Protein AF-A0A8C8B4U5-F1 (afdb_monomer)

Mean predicted aligned error: 23.87 Å

Sequence (479 aa):
ECTNRLCKLFSSPRCLVVWARGWGCARRQRYEKPSLRLTHLWFLLEPPLSFHASVLFLCLCSNKQALLTMPKPRCLKQLESYLRKELQSLDLTEKSSQELKLQPYREIFESFIEDFKTYKPLLTAIKNEYEVTLAHQKKTIRALEPLKALVTTVSEECSQHILALQEKEKDEINMLKQEKQRLLKSIDNMKEENNSLQTQVEHLQTSVAEEYTRYLKEHGARKLLLAKLNDLREEQLDKTGHQVQEVKGEDVVKLTLALKTARQDLTKAQLKMNTIIADHGDVVPRKHFESLEQKYSDLLQEMKTLQKDFDQLHKEHEILLDIHREAAEERDNFRAELQRARHDCTPRPNWAKCSEVIPGGAERWGWLAEGKTSDELVDVLLEEIGTGLLKQINAFSGWGKGDTVPVYLRHKGEVKNKKLTKKDMVNILKDVWKEKIALEQQPPLRTQGHHPGIQESALVALMSRAVKLQRSSSCCKSS

Solvent-accessible surface area (backbone atoms only — not comparable to full-atom values): 28979 Å² total; per-residue (Å²): 142,90,87,87,83,88,88,86,85,86,84,86,89,81,88,79,90,90,84,85,83,90,85,88,83,89,80,95,77,80,92,75,79,88,73,80,78,85,81,82,82,80,85,86,83,76,79,85,64,73,67,59,52,58,55,52,54,59,57,58,66,75,49,65,83,76,66,83,80,66,82,78,54,70,68,60,55,50,54,55,54,49,47,53,52,57,61,69,70,53,75,74,88,48,92,63,33,68,65,60,56,48,50,60,53,49,55,50,51,48,60,56,40,70,74,38,83,86,55,27,71,60,54,50,51,56,49,48,56,52,52,53,51,51,52,50,50,53,51,52,53,62,65,48,49,62,54,52,52,50,53,52,52,54,52,49,53,51,52,50,52,51,52,54,50,52,53,52,52,50,51,51,54,50,52,52,50,53,50,52,52,52,52,50,53,53,51,51,52,53,49,53,52,50,52,51,51,49,52,50,51,53,51,50,52,51,52,51,52,51,51,52,53,50,50,52,54,50,52,52,52,51,53,54,51,51,50,55,50,48,56,54,42,54,66,43,54,80,70,58,85,73,88,84,83,90,83,93,68,94,40,75,62,48,56,55,44,51,52,49,48,51,51,50,49,49,51,51,50,51,48,50,49,50,45,50,46,64,69,54,70,65,72,67,53,66,70,58,53,54,52,49,53,48,51,50,52,51,52,52,49,50,51,54,50,51,51,50,52,49,58,49,51,51,51,53,49,52,54,51,52,52,52,52,51,52,54,50,51,52,52,52,50,52,51,53,50,54,50,49,52,52,52,69,77,50,75,74,79,71,67,77,62,52,21,79,76,44,94,68,30,58,66,50,41,47,68,70,49,60,95,56,52,82,66,58,48,51,54,53,49,50,50,55,55,50,54,55,53,57,49,61,69,45,35,46,78,41,84,29,80,52,92,89,42,58,82,62,64,45,33,80,54,76,45,64,44,72,76,75,48,76,67,54,53,52,50,53,51,50,52,54,52,51,54,50,53,57,62,72,69,56,78,82,79,86,76,90,76,96,66,92,54,66,66,54,53,51,51,50,52,53,46,44,51,50,39,68,69,58,61,68,81,84,87,87,85,82,133

Organism: NCBI:txid257818

pLDDT: mean 72.9, std 23.74, range [23.44, 98.38]

Radius of gyration: 61.26 Å; Cα contacts (8 Å, |Δi|>4): 92; chains: 1; bounding box: 177×74×159 Å

Secondary structure (DSSP, 8-state):
--S--S---------------------------------SSSSSS---THHHHHHHHHHHHHSSSSSSSSPPPHHHHHHHHHHHHHHHHS---STTHHHHHHHHHHHHHHHHHHT-TTTHHHHHHHHHHHHHHHHHHHHHHHHHHHHHHHHHHHHHHHHHHHHHHHHHHHHHHHHHHHHHHHHHHHHHHHHHHHHHHHHHHHHHHHHHHHHHHHHHHHHHHHHHHHHHHHHHHHHHHTT------------HHHHHHHHHHHHHHHHHHHHHHHHHHHHHTTSS-HHHHHHHHHHHHHHHHHHHHHHHHHHHHHHHHHHHHHHHHHHHHHHHHHHHHHHHHHHHHS----GGGGGGTSTTHHHHHHHHHTT--TTHHHHHHHHHHHHHHHHHHHEEE--BS-TTS-GGG-B-SEEE-----HHHHHHHHHHHHHHHHHHHTS---------TTHHHHHHHHHHHHHHHH-TTSSSSS--

Structure (mmCIF, N/CA/C/O backbone):
data_AF-A0A8C8B4U5-F1
#
_entry.id   AF-A0A8C8B4U5-F1
#
loop_
_atom_site.group_PDB
_atom_site.id
_atom_site.type_symbol
_atom_site.label_atom_id
_atom_site.label_alt_id
_atom_site.label_comp_id
_atom_site.label_asym_id
_atom_site.label_entity_id
_atom_site.label_seq_id
_atom_site.pdbx_PDB_ins_code
_atom_site.Cartn_x
_atom_site.Cartn_y
_atom_site.Cartn_z
_atom_site.occupancy
_atom_site.B_iso_or_equiv
_atom_site.auth_seq_id
_atom_site.auth_comp_id
_atom_site.auth_asym_id
_atom_site.auth_atom_id
_atom_site.pdbx_PDB_model_num
ATOM 1 N N . GLU A 1 1 ? 5.033 5.455 4.152 1.00 41.50 1 GLU A N 1
ATOM 2 C CA . GLU A 1 1 ? 5.385 5.589 5.581 1.00 41.50 1 GLU A CA 1
ATOM 3 C C . GLU A 1 1 ? 6.782 5.027 5.828 1.00 41.50 1 GLU A C 1
ATOM 5 O O . GLU A 1 1 ? 6.993 3.876 5.491 1.00 41.50 1 GLU A O 1
ATOM 10 N N . CYS A 1 2 ? 7.734 5.846 6.307 1.00 29.03 2 CYS A N 1
ATOM 11 C CA . CYS A 1 2 ? 8.925 5.460 7.109 1.00 29.03 2 CYS A CA 1
ATOM 12 C C . CYS A 1 2 ? 9.890 6.648 7.340 1.00 29.03 2 CYS A C 1
ATOM 14 O O . CYS A 1 2 ? 11.105 6.513 7.264 1.00 29.03 2 CYS A O 1
ATOM 16 N N . THR A 1 3 ? 9.364 7.838 7.646 1.00 29.97 3 THR A N 1
ATOM 17 C CA . THR A 1 3 ? 10.170 9.009 8.060 1.00 29.97 3 THR A CA 1
ATOM 18 C C . THR A 1 3 ? 9.467 9.833 9.145 1.00 29.97 3 THR A C 1
ATOM 20 O O . THR A 1 3 ? 9.582 11.050 9.190 1.00 29.97 3 THR A O 1
ATOM 23 N N . ASN A 1 4 ? 8.711 9.177 10.034 1.00 33.78 4 ASN A N 1
ATOM 24 C CA . ASN A 1 4 ? 7.956 9.852 11.099 1.00 33.78 4 ASN A CA 1
ATOM 25 C C . ASN A 1 4 ? 8.032 9.130 12.455 1.00 33.78 4 ASN A C 1
ATOM 27 O O . ASN A 1 4 ? 7.040 8.973 13.164 1.00 33.78 4 ASN A O 1
ATOM 31 N N . ARG A 1 5 ? 9.233 8.698 12.848 1.00 33.53 5 ARG A N 1
ATOM 32 C CA . ARG A 1 5 ? 9.536 8.319 14.235 1.00 33.53 5 ARG A CA 1
ATOM 33 C C . ARG A 1 5 ? 10.954 8.748 14.573 1.00 33.53 5 ARG A C 1
ATOM 35 O O . ARG A 1 5 ? 11.872 7.993 14.301 1.00 33.53 5 ARG A O 1
ATOM 42 N N . LEU A 1 6 ? 11.105 9.961 15.110 1.00 30.95 6 LEU A N 1
ATOM 43 C CA . LEU A 1 6 ? 12.147 10.374 16.070 1.00 30.95 6 LEU A CA 1
ATOM 44 C C . LEU A 1 6 ? 12.100 11.899 16.249 1.00 30.95 6 LEU A C 1
ATOM 46 O O . LEU A 1 6 ? 12.986 12.605 15.795 1.00 30.95 6 LEU A O 1
ATOM 50 N N . CYS A 1 7 ? 11.037 12.415 16.872 1.00 28.28 7 CYS A N 1
ATOM 51 C CA . CYS A 1 7 ? 11.055 13.749 17.492 1.00 28.28 7 CYS A CA 1
ATOM 52 C C . CYS A 1 7 ? 9.828 13.940 18.394 1.00 28.28 7 CYS A C 1
ATOM 54 O O . CYS A 1 7 ? 8.922 14.712 18.102 1.00 28.28 7 CYS A O 1
ATOM 56 N N . LYS A 1 8 ? 9.789 13.195 19.500 1.00 29.08 8 LYS A N 1
ATOM 57 C CA . LYS A 1 8 ? 9.039 13.557 20.708 1.00 29.08 8 LYS A CA 1
ATOM 58 C C . LYS A 1 8 ? 9.775 12.950 21.888 1.00 29.08 8 LYS A C 1
ATOM 60 O O . LYS A 1 8 ? 9.580 11.777 22.165 1.00 29.08 8 LYS A O 1
ATOM 65 N N . LEU A 1 9 ? 10.625 13.742 22.529 1.00 27.34 9 LEU A N 1
ATOM 66 C CA . LEU A 1 9 ? 10.891 13.706 23.965 1.00 27.34 9 LEU A CA 1
ATOM 67 C C . LEU A 1 9 ? 11.701 14.966 24.313 1.00 27.34 9 LEU A C 1
ATOM 69 O O . LEU A 1 9 ? 12.648 15.305 23.613 1.00 27.34 9 LEU A O 1
ATOM 73 N N . PHE A 1 10 ? 11.288 15.614 25.401 1.00 25.88 10 PHE A N 1
ATOM 74 C CA . PHE A 1 10 ? 11.851 16.797 26.065 1.00 25.88 10 PHE A CA 1
ATOM 75 C C . PHE A 1 10 ? 11.328 18.182 25.660 1.00 25.88 10 PHE A C 1
ATOM 77 O O . PHE A 1 10 ? 11.902 18.931 24.875 1.00 25.88 10 PHE A O 1
ATOM 84 N N . SER A 1 11 ? 10.233 18.528 26.342 1.00 27.00 11 SER A N 1
ATOM 85 C CA . SER A 1 11 ? 9.845 19.887 26.702 1.00 27.00 11 SER A CA 1
ATOM 86 C C . SER A 1 11 ? 10.622 20.380 27.937 1.00 27.00 11 SER A C 1
ATOM 88 O O . SER A 1 11 ? 10.686 19.672 28.939 1.00 27.00 11 SER A O 1
ATOM 90 N N . SER A 1 12 ? 11.002 21.665 27.894 1.00 25.83 12 SER A N 1
ATOM 91 C CA . SER A 1 12 ? 11.065 22.634 29.015 1.00 25.83 12 SER A CA 1
ATOM 92 C C . SER A 1 12 ? 12.356 22.773 29.871 1.00 25.83 12 SER A C 1
ATOM 94 O O . SER A 1 12 ? 13.201 21.887 29.863 1.00 25.83 12 SER A O 1
ATOM 96 N N . PRO A 1 13 ? 12.587 23.938 30.535 1.00 32.53 13 PRO A N 1
ATOM 97 C CA . PRO A 1 13 ? 13.650 24.872 30.132 1.00 32.53 13 PRO A CA 1
ATOM 98 C C . PRO A 1 13 ? 14.540 25.369 31.297 1.00 32.53 13 PRO A C 1
ATOM 100 O O . PRO A 1 13 ? 14.082 25.446 32.433 1.00 32.53 13 PRO A O 1
ATOM 103 N N . ARG A 1 14 ? 15.777 25.811 31.008 1.00 24.97 14 ARG A N 1
ATOM 104 C CA . ARG A 1 14 ? 16.473 26.988 31.604 1.00 24.97 14 ARG A CA 1
ATOM 105 C C . ARG A 1 14 ? 17.989 26.937 31.349 1.00 24.97 14 ARG A C 1
ATOM 107 O O . ARG A 1 14 ? 18.631 25.981 31.747 1.00 24.97 14 ARG A O 1
ATOM 114 N N . CYS A 1 15 ? 18.479 28.030 30.746 1.00 24.72 15 CYS A N 1
ATOM 115 C CA . CYS A 1 15 ? 19.753 28.749 30.959 1.00 24.72 15 CYS A CA 1
ATOM 116 C C . CYS A 1 15 ? 21.067 27.928 30.939 1.00 24.72 15 CYS A C 1
ATOM 118 O O . CYS A 1 15 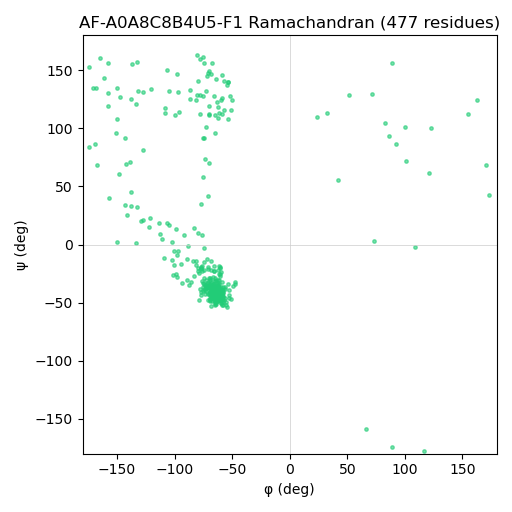? 21.220 26.979 31.682 1.00 24.72 15 CYS A O 1
ATOM 120 N N . LEU A 1 16 ? 22.117 28.257 30.187 1.00 24.27 16 LEU A N 1
ATOM 121 C CA . LEU A 1 16 ? 22.740 29.554 29.911 1.00 24.27 16 LEU A CA 1
ATOM 122 C C . LEU A 1 16 ? 23.530 29.437 28.584 1.00 24.27 16 LEU A C 1
ATOM 124 O O . LEU A 1 16 ? 24.158 28.418 28.340 1.00 24.27 16 LEU A O 1
ATOM 128 N N . VAL A 1 17 ? 23.354 30.367 27.640 1.00 26.64 17 VAL A N 1
ATOM 129 C CA . VAL A 1 17 ? 24.275 31.485 27.315 1.00 26.64 17 VAL A CA 1
ATOM 130 C C . VAL A 1 17 ? 25.580 31.053 26.615 1.00 26.64 17 VAL A C 1
ATOM 132 O O . VAL A 1 17 ? 26.326 30.225 27.111 1.00 26.64 17 VAL A O 1
ATOM 135 N N . VAL A 1 18 ? 25.851 31.741 25.493 1.00 26.31 18 VAL A N 1
ATOM 136 C CA . VAL A 1 18 ? 27.044 31.727 24.613 1.00 26.31 18 VAL A CA 1
ATOM 137 C C . VAL A 1 18 ? 26.912 30.900 23.318 1.00 26.31 18 VAL A C 1
ATOM 139 O O . VAL A 1 18 ? 27.549 29.874 23.145 1.00 26.31 18 VAL A O 1
ATOM 142 N N . TRP A 1 19 ? 26.112 31.408 22.369 1.00 26.33 19 TRP A N 1
ATOM 143 C CA . TRP A 1 19 ? 26.556 31.783 21.005 1.00 26.33 19 TRP A CA 1
ATOM 144 C C . TRP A 1 19 ? 25.429 32.570 20.300 1.00 26.33 19 TRP A C 1
ATOM 146 O O . TRP A 1 19 ? 24.546 32.039 19.635 1.00 26.33 19 TRP A O 1
ATOM 156 N N . ALA A 1 20 ? 25.427 33.882 20.538 1.00 24.69 20 ALA A N 1
ATOM 157 C CA . ALA A 1 20 ? 24.758 34.896 19.719 1.00 24.69 20 ALA A CA 1
ATOM 158 C C . ALA A 1 20 ? 25.516 35.012 18.377 1.00 24.69 20 ALA A C 1
ATOM 160 O O . ALA A 1 20 ? 26.728 34.856 18.377 1.00 24.69 20 ALA A O 1
ATOM 161 N N . ARG A 1 21 ? 24.961 35.339 17.209 1.00 26.73 21 ARG A N 1
ATOM 162 C CA . ARG A 1 21 ? 23.680 35.921 16.784 1.00 26.73 21 ARG A CA 1
ATOM 163 C C . ARG A 1 21 ? 23.683 35.875 15.244 1.00 26.73 21 ARG A C 1
ATOM 165 O O . ARG A 1 21 ? 24.737 36.059 14.645 1.00 26.73 21 ARG A O 1
ATOM 172 N N . GLY A 1 22 ? 22.500 35.807 14.631 1.00 24.58 22 GLY A N 1
ATOM 173 C CA . GLY A 1 22 ? 22.251 36.542 13.383 1.00 24.58 22 GLY A CA 1
ATOM 174 C C . GLY A 1 22 ? 21.854 35.736 12.149 1.00 24.58 22 GLY A C 1
ATOM 175 O O . GLY A 1 22 ? 22.535 35.829 11.136 1.00 24.58 22 GLY A O 1
ATOM 176 N N . TRP A 1 23 ? 20.720 35.028 12.191 1.00 23.83 23 TRP A N 1
ATOM 177 C CA . TRP A 1 23 ? 19.945 34.691 10.990 1.00 23.83 23 TRP A CA 1
ATOM 178 C C . TRP A 1 23 ? 18.531 35.275 11.100 1.00 23.83 23 TRP A C 1
ATOM 180 O O . TRP A 1 23 ? 17.882 35.162 12.137 1.00 23.83 23 TRP A O 1
ATOM 190 N N . GLY A 1 24 ? 18.095 35.901 10.004 1.00 23.44 24 GLY A N 1
ATOM 191 C CA . GLY A 1 24 ? 16.831 36.616 9.807 1.00 23.44 24 GLY A CA 1
ATOM 192 C C . GLY A 1 24 ? 17.127 38.062 9.383 1.00 23.44 24 GLY A C 1
ATOM 193 O O . GLY A 1 24 ? 17.467 38.875 10.226 1.00 23.44 24 GLY A O 1
ATOM 194 N N . CYS A 1 25 ? 17.062 38.471 8.114 1.00 24.42 25 CYS A N 1
ATOM 195 C CA . CYS A 1 25 ? 16.012 38.167 7.153 1.00 24.42 25 CYS A CA 1
ATOM 196 C C . CYS A 1 25 ? 16.439 38.474 5.697 1.00 24.42 25 CYS A C 1
ATOM 198 O O . CYS A 1 25 ? 17.296 39.320 5.458 1.00 24.42 25 CYS A O 1
ATOM 200 N N . ALA A 1 26 ? 15.712 37.852 4.761 1.00 25.44 26 ALA A N 1
ATOM 201 C CA . ALA A 1 26 ? 15.571 38.153 3.330 1.00 25.44 26 ALA A CA 1
ATOM 202 C C . ALA A 1 26 ? 16.594 37.567 2.328 1.00 25.44 26 ALA A C 1
ATOM 204 O O . ALA A 1 26 ? 17.522 38.240 1.894 1.00 25.44 26 ALA A O 1
ATOM 205 N N . ARG A 1 27 ? 16.267 36.396 1.756 1.00 25.52 27 ARG A N 1
ATOM 206 C CA . ARG A 1 27 ? 15.812 36.323 0.348 1.00 25.52 27 ARG A CA 1
ATOM 207 C C . ARG A 1 27 ? 15.288 34.940 -0.043 1.00 25.52 27 ARG A C 1
ATOM 209 O O . ARG A 1 27 ? 15.884 33.905 0.210 1.00 25.52 27 ARG A O 1
ATOM 216 N N . ARG A 1 28 ? 14.153 35.004 -0.727 1.00 30.56 28 ARG A N 1
ATOM 217 C CA . ARG A 1 28 ? 13.445 33.981 -1.493 1.00 30.56 28 ARG A CA 1
ATOM 218 C C . ARG A 1 28 ? 14.401 33.293 -2.491 1.00 30.56 28 ARG A C 1
ATOM 220 O O . ARG A 1 28 ? 14.853 33.949 -3.425 1.00 30.56 28 ARG A O 1
ATOM 227 N N . GLN A 1 29 ? 14.667 31.994 -2.337 1.00 25.88 29 GLN A N 1
ATOM 228 C CA . GLN A 1 29 ? 15.283 31.163 -3.380 1.00 25.88 29 GLN A CA 1
ATOM 229 C C . GLN A 1 29 ? 14.495 29.863 -3.562 1.00 25.88 29 GLN A C 1
ATOM 231 O O . GLN A 1 29 ? 14.067 29.222 -2.606 1.00 25.88 29 GLN A O 1
ATOM 236 N N . ARG A 1 30 ? 14.227 29.572 -4.835 1.00 26.73 30 ARG A N 1
ATOM 237 C CA . ARG A 1 30 ? 13.439 28.457 -5.353 1.00 26.73 30 ARG A CA 1
ATOM 238 C C . ARG A 1 30 ? 14.161 27.132 -5.117 1.00 26.73 30 ARG A C 1
ATOM 240 O O . ARG A 1 30 ? 15.378 27.064 -5.232 1.00 26.73 30 ARG A O 1
ATOM 247 N N . TYR A 1 31 ? 13.374 26.089 -4.880 1.00 26.25 31 TYR A N 1
ATOM 248 C CA . TYR A 1 31 ? 13.793 24.699 -4.996 1.00 26.25 31 TYR A CA 1
ATOM 249 C C . TYR A 1 31 ? 14.193 24.399 -6.450 1.00 26.25 31 TYR A C 1
ATOM 251 O O . TYR A 1 31 ? 13.332 24.324 -7.325 1.00 26.25 31 TYR A O 1
ATOM 259 N N . GLU A 1 32 ? 15.489 24.218 -6.701 1.00 27.94 32 GLU A N 1
ATOM 260 C CA . GLU A 1 32 ? 16.011 23.556 -7.898 1.00 27.94 32 GLU A CA 1
ATOM 261 C C . GLU A 1 32 ? 16.487 22.148 -7.530 1.00 27.94 32 GLU A C 1
ATOM 263 O O . GLU A 1 32 ? 17.178 21.926 -6.536 1.00 27.94 32 GLU A O 1
ATOM 268 N N . LYS A 1 33 ? 16.057 21.187 -8.349 1.00 30.11 33 LYS A N 1
ATOM 269 C CA . LYS A 1 33 ? 16.412 19.768 -8.298 1.00 30.11 33 LYS A CA 1
ATOM 270 C C . LYS A 1 33 ? 17.933 19.587 -8.446 1.00 30.11 33 LYS A C 1
ATOM 272 O O . LYS A 1 33 ? 18.536 20.294 -9.255 1.00 30.11 33 LYS A O 1
ATOM 277 N N . PRO A 1 34 ? 18.556 18.598 -7.785 1.00 27.84 34 PRO A N 1
ATOM 278 C CA . PRO A 1 34 ? 19.932 18.237 -8.081 1.00 27.84 34 PRO A CA 1
ATOM 279 C C . PRO A 1 34 ? 19.969 17.515 -9.433 1.00 27.84 34 PRO A C 1
ATOM 281 O O . PRO A 1 34 ? 19.613 16.343 -9.550 1.00 27.84 34 PRO A O 1
ATOM 284 N N . SER A 1 35 ? 20.370 18.236 -10.479 1.00 27.05 35 SER A N 1
ATOM 285 C CA . SER A 1 35 ? 20.773 17.632 -11.742 1.00 27.05 35 SER A CA 1
ATOM 286 C C . SER A 1 35 ? 22.108 16.919 -11.526 1.00 27.05 35 SER A C 1
ATOM 288 O O . SER A 1 35 ? 23.145 17.531 -11.268 1.00 27.05 35 SER A O 1
ATOM 290 N N . LEU A 1 36 ? 22.069 15.590 -11.601 1.00 30.78 36 LEU A N 1
ATOM 291 C CA . LEU A 1 36 ? 23.250 14.763 -11.807 1.00 30.78 36 LEU A CA 1
ATOM 292 C C . LEU A 1 36 ? 23.970 15.278 -13.057 1.00 30.78 36 LEU A C 1
ATOM 294 O O . LEU A 1 36 ? 23.489 15.137 -14.181 1.00 30.78 36 LEU A O 1
ATOM 298 N N . ARG A 1 37 ? 25.117 15.922 -12.838 1.00 29.61 37 ARG A N 1
ATOM 299 C CA . ARG A 1 37 ? 26.041 16.335 -13.889 1.00 29.61 37 ARG A CA 1
ATOM 300 C C . ARG A 1 37 ? 26.604 15.087 -14.562 1.00 29.61 37 ARG A C 1
ATOM 302 O O . ARG A 1 37 ? 27.596 14.514 -14.123 1.00 29.61 37 ARG A O 1
ATOM 309 N N . LEU A 1 38 ? 25.986 14.705 -15.671 1.00 30.97 38 LEU A N 1
ATOM 310 C CA . LEU A 1 38 ? 26.599 13.911 -16.731 1.00 30.97 38 LEU A CA 1
ATOM 311 C C . LEU A 1 38 ? 27.645 14.780 -17.453 1.00 30.97 38 LEU A C 1
ATOM 313 O O . LEU A 1 38 ? 27.452 15.214 -18.581 1.00 30.97 38 LEU A O 1
ATOM 317 N N . THR A 1 39 ? 28.759 15.076 -16.781 1.00 34.28 39 THR A N 1
ATOM 318 C CA . THR A 1 39 ? 29.935 15.732 -17.389 1.00 34.28 39 THR A CA 1
ATOM 319 C C . THR A 1 39 ? 31.107 14.772 -17.600 1.00 34.28 39 THR A C 1
ATOM 321 O O . THR A 1 39 ? 32.226 15.218 -17.809 1.00 34.28 39 THR A O 1
ATOM 324 N N . HIS A 1 40 ? 30.879 13.455 -17.595 1.00 32.00 40 HIS A N 1
ATOM 325 C CA . HIS A 1 40 ? 31.947 12.459 -17.790 1.00 32.00 40 HIS A CA 1
ATOM 326 C C . HIS A 1 40 ? 31.614 11.345 -18.795 1.00 32.00 40 HIS A C 1
ATOM 328 O O . HIS A 1 40 ? 32.102 10.229 -18.674 1.00 32.00 40 HIS A O 1
ATOM 334 N N . LEU A 1 41 ? 30.823 11.647 -19.828 1.00 32.25 41 LEU A N 1
ATOM 335 C CA . LEU A 1 41 ? 30.545 10.699 -20.921 1.00 32.25 41 LEU A CA 1
ATOM 336 C C . LEU A 1 41 ? 30.563 11.357 -22.310 1.00 32.25 41 LEU A C 1
ATOM 338 O O . LEU A 1 41 ? 29.846 10.951 -23.214 1.00 32.25 41 LEU A O 1
ATOM 342 N N . TRP A 1 42 ? 31.414 12.373 -22.482 1.00 27.81 42 TRP A N 1
ATOM 343 C CA . TRP A 1 42 ? 31.680 13.018 -23.777 1.00 27.81 42 TRP A CA 1
ATOM 344 C C . TRP A 1 42 ? 33.104 12.779 -24.307 1.00 27.81 42 TRP A C 1
ATOM 346 O O . TRP A 1 42 ? 33.500 13.375 -25.298 1.00 27.81 42 TRP A O 1
ATOM 356 N N . PHE A 1 43 ? 33.885 11.896 -23.673 1.00 25.72 43 PHE 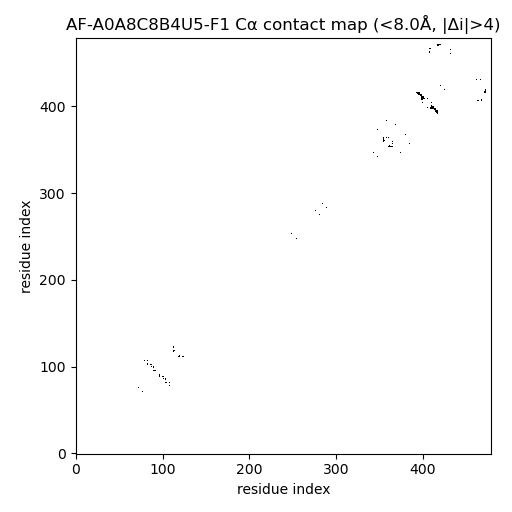A N 1
ATOM 357 C CA . PHE A 1 43 ? 35.319 11.739 -23.964 1.00 25.72 43 PHE A CA 1
ATOM 358 C C . PHE A 1 43 ? 35.706 10.491 -24.777 1.00 25.72 43 PHE A C 1
ATOM 360 O O . PHE A 1 43 ? 36.876 10.122 -24.792 1.00 25.72 43 PHE A O 1
ATOM 367 N N . LEU A 1 44 ? 34.763 9.826 -25.455 1.00 31.33 44 LEU A N 1
ATOM 368 C CA . LEU A 1 44 ? 35.060 8.585 -26.195 1.00 31.33 44 LEU A CA 1
ATOM 369 C C . LEU A 1 44 ? 34.586 8.548 -27.654 1.00 31.33 44 LEU A C 1
ATOM 371 O O . LEU A 1 44 ? 34.514 7.471 -28.235 1.00 31.33 44 LEU A O 1
ATOM 375 N N . LEU A 1 45 ? 34.327 9.697 -28.283 1.00 34.88 45 LEU A N 1
ATOM 376 C CA . LEU A 1 45 ? 34.074 9.734 -29.728 1.00 34.88 45 LEU A CA 1
ATOM 377 C C . LEU A 1 45 ? 34.551 11.049 -30.371 1.00 34.88 45 LEU A C 1
ATOM 379 O O . LEU A 1 45 ? 33.778 11.788 -30.965 1.00 34.88 45 LEU A O 1
ATOM 383 N N . GLU A 1 46 ? 35.850 11.335 -30.278 1.00 31.80 46 GLU A N 1
ATOM 384 C CA . GLU A 1 46 ? 36.514 12.276 -31.190 1.00 31.80 46 GLU A CA 1
ATOM 385 C C . GLU A 1 46 ? 37.758 11.615 -31.808 1.00 31.80 46 GLU A C 1
ATOM 387 O O . GLU A 1 46 ? 38.566 11.026 -31.083 1.00 31.80 46 GLU A O 1
ATOM 392 N N . PRO A 1 47 ? 37.944 11.683 -33.140 1.00 39.88 47 PRO A N 1
ATOM 393 C CA . PRO A 1 47 ? 39.190 11.285 -33.781 1.00 39.88 47 PRO A CA 1
ATOM 394 C C . PRO A 1 47 ? 40.276 12.350 -33.528 1.00 39.88 47 PRO A C 1
ATOM 396 O O . PRO A 1 47 ? 39.960 13.523 -33.314 1.00 39.88 47 PRO A O 1
ATOM 399 N N . PRO A 1 48 ? 41.574 11.999 -33.588 1.00 39.97 48 PRO A N 1
ATOM 400 C CA . PRO A 1 48 ? 42.644 12.934 -33.274 1.00 39.97 48 PRO A CA 1
ATOM 401 C C . PRO A 1 48 ? 42.832 13.930 -34.429 1.00 39.97 48 PRO A C 1
ATOM 403 O O . PRO A 1 48 ? 43.617 13.713 -35.349 1.00 39.97 48 PRO A O 1
ATOM 406 N N . LEU A 1 49 ? 42.140 15.069 -34.370 1.00 41.62 49 LEU A N 1
ATOM 407 C CA . LEU A 1 49 ? 42.327 16.206 -35.285 1.00 41.62 49 LEU A CA 1
ATOM 408 C C . LEU A 1 49 ? 43.594 17.036 -34.982 1.00 41.62 49 LEU A C 1
ATOM 410 O O . LEU A 1 49 ? 43.822 18.076 -35.601 1.00 41.62 49 LEU A O 1
ATOM 414 N N . SER A 1 50 ? 44.465 16.577 -34.079 1.00 44.69 50 SER A N 1
ATOM 415 C CA . SER A 1 50 ? 45.683 17.299 -33.688 1.00 44.69 50 SER A CA 1
ATOM 416 C C . SER A 1 50 ? 46.847 17.163 -34.678 1.00 44.69 50 SER A C 1
ATOM 418 O O . SER A 1 50 ? 47.711 18.033 -34.695 1.00 44.69 50 SER A O 1
ATOM 420 N N . PHE A 1 51 ? 46.866 16.149 -35.554 1.00 41.56 51 PHE A N 1
ATOM 421 C CA . PHE A 1 51 ? 47.930 16.006 -36.566 1.00 41.56 51 PHE A CA 1
ATOM 422 C C . PHE A 1 51 ? 47.608 16.733 -37.886 1.00 41.56 51 PHE A C 1
ATOM 424 O O . PHE A 1 51 ? 48.503 17.257 -38.550 1.00 41.56 51 PHE A O 1
ATOM 431 N N . HIS A 1 52 ? 46.323 16.842 -38.245 1.00 41.69 52 HIS A N 1
ATOM 432 C CA . HIS A 1 52 ? 45.882 17.548 -39.456 1.00 41.69 52 HIS A CA 1
ATOM 433 C C . HIS A 1 52 ? 45.919 19.076 -39.309 1.00 41.69 52 HIS A C 1
ATOM 435 O O . HIS A 1 52 ? 46.202 19.774 -40.285 1.00 41.69 52 HIS A O 1
ATOM 441 N N . ALA A 1 53 ? 45.699 19.604 -38.100 1.00 39.25 53 ALA A N 1
ATOM 442 C CA . ALA A 1 53 ? 45.751 21.042 -37.843 1.00 39.25 53 ALA A CA 1
ATOM 443 C C . ALA A 1 53 ? 47.151 21.633 -38.102 1.00 39.25 53 ALA A C 1
ATOM 445 O O . ALA A 1 53 ? 47.262 22.712 -38.680 1.00 39.25 53 ALA A O 1
ATOM 446 N N . SER A 1 54 ? 48.225 20.910 -37.766 1.00 38.16 54 SER A N 1
ATOM 447 C CA . SER A 1 54 ? 49.605 21.374 -37.976 1.00 38.16 54 SER A CA 1
ATOM 448 C C . SER A 1 54 ? 50.041 21.343 -39.447 1.00 38.16 54 SER A C 1
ATOM 450 O O . SER A 1 54 ? 50.754 22.242 -39.893 1.00 38.16 54 SER A O 1
ATOM 452 N N . VAL A 1 55 ? 49.573 20.364 -40.230 1.00 45.50 55 VAL A N 1
ATOM 453 C CA . VAL A 1 55 ? 49.864 20.274 -41.675 1.00 45.50 55 VAL A CA 1
ATOM 454 C C . VAL A 1 55 ? 49.069 21.319 -42.468 1.00 45.50 55 VAL A C 1
ATOM 456 O O . VAL A 1 55 ? 49.617 21.959 -43.367 1.00 45.50 55 VAL A O 1
ATOM 459 N N . LEU A 1 56 ? 47.809 21.575 -42.094 1.00 47.50 56 LEU A N 1
ATOM 460 C CA . LEU A 1 56 ? 47.006 22.652 -42.683 1.00 47.50 56 LEU A CA 1
ATOM 461 C C . LEU A 1 56 ? 47.583 24.040 -42.363 1.00 47.50 56 LEU A C 1
ATOM 463 O O . LEU A 1 56 ? 47.603 24.901 -43.242 1.00 47.50 56 LEU A O 1
ATOM 467 N N . PHE A 1 57 ? 48.122 24.250 -41.158 1.00 39.53 57 PHE A N 1
ATOM 468 C CA . PHE A 1 57 ? 48.738 25.527 -40.779 1.00 39.53 57 PHE A CA 1
ATOM 469 C C . PHE A 1 57 ? 50.039 25.814 -41.552 1.00 39.53 57 PHE A C 1
ATOM 471 O O . PHE A 1 57 ? 50.271 26.949 -41.968 1.00 39.53 57 PHE A O 1
ATOM 478 N N . LEU A 1 58 ? 50.858 24.791 -41.829 1.00 41.38 58 LEU A N 1
ATOM 479 C CA . LEU A 1 58 ? 52.065 24.933 -42.658 1.00 41.38 58 LEU A CA 1
ATOM 480 C C . LEU A 1 58 ? 51.743 25.136 -44.151 1.00 41.38 58 LEU A C 1
ATOM 482 O O . LEU A 1 58 ? 52.431 25.902 -44.828 1.00 41.38 58 LEU A O 1
ATOM 486 N N . CYS A 1 59 ? 50.666 24.530 -44.661 1.00 38.94 59 CYS A N 1
ATOM 487 C CA . CYS A 1 59 ? 50.240 24.698 -46.055 1.00 38.94 59 CYS A CA 1
ATOM 488 C C . CYS A 1 59 ? 49.573 26.070 -46.315 1.00 38.94 59 CYS A C 1
ATOM 490 O O . CYS A 1 59 ? 49.760 26.670 -47.375 1.00 38.94 59 CYS A O 1
ATOM 492 N N . LEU A 1 60 ? 48.862 26.626 -45.325 1.00 40.97 60 LEU A N 1
ATOM 493 C CA . LEU A 1 60 ? 48.189 27.931 -45.426 1.00 40.97 60 LEU A CA 1
ATOM 494 C C . LEU A 1 60 ? 49.133 29.141 -45.310 1.00 40.97 60 LEU A C 1
ATOM 496 O O . LEU A 1 60 ? 48.780 30.225 -45.774 1.00 40.97 60 LEU A O 1
ATOM 500 N N . CYS A 1 61 ? 50.327 28.989 -44.730 1.00 37.94 61 CYS A N 1
ATOM 501 C CA . CYS A 1 61 ? 51.292 30.091 -44.618 1.00 37.94 61 CYS A CA 1
ATOM 502 C C . CYS A 1 61 ? 52.140 30.301 -45.884 1.00 37.94 61 CYS A C 1
ATOM 504 O O . CYS A 1 61 ? 52.511 31.438 -46.163 1.00 37.94 61 CYS A O 1
ATOM 506 N N . SER A 1 62 ? 52.376 29.265 -46.699 1.00 36.47 62 SER A N 1
ATOM 507 C CA . SER A 1 62 ? 53.136 29.415 -47.957 1.00 36.47 62 SER A CA 1
ATOM 508 C C . SER A 1 62 ? 52.298 29.943 -49.131 1.00 36.47 62 SER A C 1
ATOM 510 O O . SER A 1 62 ? 52.857 30.385 -50.128 1.00 36.47 62 SER A O 1
ATOM 512 N N . ASN A 1 63 ? 50.963 29.941 -49.026 1.00 42.97 63 ASN A N 1
ATOM 513 C CA . ASN A 1 63 ? 50.072 30.220 -50.163 1.00 42.97 63 ASN A CA 1
ATOM 514 C C . ASN A 1 63 ? 49.300 31.552 -50.068 1.00 42.97 63 ASN A C 1
ATOM 516 O O . ASN A 1 63 ? 48.476 31.863 -50.924 1.00 42.97 63 ASN A O 1
ATOM 520 N N . LYS A 1 64 ? 49.556 32.382 -49.045 1.00 41.28 64 LYS A N 1
ATOM 521 C CA . LYS A 1 64 ? 48.913 33.708 -48.928 1.00 41.28 64 LYS A CA 1
ATOM 522 C C . LYS A 1 64 ? 49.478 34.751 -49.897 1.00 41.28 64 LYS A C 1
ATOM 524 O O . LYS A 1 64 ? 48.776 35.703 -50.217 1.00 41.28 64 LYS A O 1
ATOM 529 N N . GLN A 1 65 ? 50.703 34.567 -50.393 1.00 44.81 65 GLN A N 1
ATOM 530 C CA . GLN A 1 65 ? 51.328 35.502 -51.340 1.00 44.81 65 GLN A CA 1
ATOM 531 C C . GLN A 1 65 ? 51.026 35.190 -52.818 1.00 44.81 65 GLN A C 1
ATOM 533 O O . GLN A 1 65 ? 51.225 36.062 -53.656 1.00 44.81 65 GLN A O 1
ATOM 538 N N . ALA A 1 66 ? 50.476 34.013 -53.150 1.00 42.69 66 ALA A N 1
ATOM 539 C CA . ALA A 1 66 ? 50.151 33.629 -54.533 1.00 42.69 66 ALA A CA 1
ATOM 540 C C . ALA A 1 66 ? 48.657 33.775 -54.908 1.00 42.69 66 ALA A C 1
ATOM 542 O O . ALA A 1 66 ? 48.291 33.599 -56.067 1.00 42.69 66 ALA A O 1
ATOM 543 N N . LEU A 1 67 ? 47.779 34.113 -53.955 1.00 46.84 67 LEU A N 1
ATOM 544 C CA . LEU A 1 67 ? 46.317 34.112 -54.142 1.00 46.84 67 LEU A CA 1
ATOM 545 C C . LEU A 1 67 ? 45.686 35.503 -54.350 1.00 46.84 67 LEU A C 1
ATOM 547 O O . LEU A 1 67 ? 44.469 35.604 -54.490 1.00 46.84 67 LEU A O 1
ATOM 551 N N . LEU A 1 68 ? 46.486 36.575 -54.397 1.00 48.09 68 LEU A N 1
ATOM 552 C CA . LEU A 1 68 ? 45.996 37.961 -54.502 1.00 48.09 68 LEU A CA 1
ATOM 553 C C . LEU A 1 68 ? 46.010 38.563 -55.921 1.00 48.09 68 LEU A C 1
ATOM 555 O O . LEU A 1 68 ? 45.794 39.763 -56.065 1.00 48.09 68 LEU A O 1
ATOM 559 N N . THR A 1 69 ? 46.194 37.767 -56.978 1.00 48.53 69 THR A N 1
ATOM 560 C CA . THR A 1 69 ? 46.230 38.278 -58.370 1.00 48.53 69 THR A CA 1
ATOM 561 C C . THR A 1 69 ? 45.548 37.378 -59.407 1.00 48.53 69 THR A C 1
ATOM 563 O O . THR A 1 69 ? 45.838 37.470 -60.595 1.00 48.53 69 THR A O 1
ATOM 566 N N . MET A 1 70 ? 44.576 36.554 -59.005 1.00 51.34 70 MET A N 1
ATOM 567 C CA . MET A 1 70 ? 43.691 35.867 -59.957 1.00 51.34 70 MET A CA 1
ATOM 568 C C . MET A 1 70 ? 42.287 36.487 -59.899 1.00 51.34 70 MET A C 1
ATOM 570 O O . MET A 1 70 ? 41.615 36.366 -58.870 1.00 51.34 70 MET A O 1
ATOM 574 N N . PRO A 1 71 ? 41.802 37.167 -60.959 1.00 58.44 71 PRO A N 1
ATOM 575 C CA . PRO A 1 71 ? 40.442 37.687 -60.978 1.00 58.44 71 PRO A CA 1
ATOM 576 C C . PRO A 1 71 ? 39.455 36.528 -60.829 1.00 58.44 71 PRO A C 1
ATOM 578 O O . PRO A 1 71 ? 39.481 35.564 -61.594 1.00 58.44 71 PRO A O 1
ATOM 581 N N . LYS A 1 72 ? 38.585 36.629 -59.818 1.00 60.81 72 LYS A N 1
ATOM 582 C CA . LYS A 1 72 ? 37.617 35.584 -59.471 1.00 60.81 72 LYS A CA 1
ATOM 583 C C . LYS A 1 72 ? 36.838 35.132 -60.722 1.00 60.81 72 LYS A C 1
ATOM 585 O O . LYS A 1 72 ? 36.231 36.001 -61.366 1.00 60.81 72 LYS A O 1
ATOM 590 N N . PRO A 1 73 ? 36.834 33.824 -61.058 1.00 75.81 73 PRO A N 1
ATOM 591 C CA . PRO A 1 73 ? 36.202 33.311 -62.270 1.00 75.81 73 PRO A CA 1
ATOM 592 C C . PRO A 1 73 ? 34.740 33.747 -62.379 1.00 75.81 73 PRO A C 1
ATOM 594 O O . PRO A 1 73 ? 34.012 33.755 -61.384 1.00 75.81 73 PRO A O 1
ATOM 597 N N . ARG A 1 74 ? 34.299 34.110 -63.591 1.00 71.81 74 ARG A N 1
ATOM 598 C CA . ARG A 1 74 ? 32.922 34.582 -63.836 1.00 71.81 74 ARG A CA 1
ATOM 599 C C . ARG A 1 74 ? 31.875 33.539 -63.415 1.00 71.81 74 ARG A C 1
ATOM 601 O O . ARG A 1 74 ? 30.904 33.924 -62.773 1.00 71.81 74 ARG A O 1
ATOM 608 N N . CYS A 1 75 ? 32.141 32.253 -63.668 1.00 71.31 75 CYS A N 1
ATOM 609 C CA . CYS A 1 75 ? 31.293 31.130 -63.244 1.00 71.31 75 CYS A CA 1
ATOM 610 C C . CYS A 1 75 ? 31.083 31.106 -61.715 1.00 71.31 75 CYS A C 1
ATOM 612 O O . CYS A 1 75 ? 29.954 31.099 -61.231 1.00 71.31 75 CYS A O 1
ATOM 614 N N . LEU A 1 76 ? 32.156 31.246 -60.927 1.00 76.50 76 LEU A N 1
ATOM 615 C CA . LEU A 1 76 ? 32.070 31.242 -59.461 1.00 76.50 76 LEU A CA 1
ATOM 616 C C . LEU A 1 76 ? 31.253 32.426 -58.912 1.00 76.50 76 LEU A C 1
ATOM 618 O O . LEU A 1 76 ? 30.517 32.281 -57.940 1.00 76.50 76 LEU A O 1
ATOM 622 N N . LYS A 1 77 ? 31.347 33.606 -59.542 1.00 80.56 77 LYS A N 1
ATOM 623 C CA . LYS A 1 77 ? 30.523 34.768 -59.160 1.00 80.56 77 LYS A CA 1
ATOM 624 C C . LYS A 1 77 ? 29.037 34.534 -59.441 1.00 80.56 77 LYS A C 1
ATOM 626 O O . LYS A 1 77 ? 28.203 34.981 -58.657 1.00 80.56 77 LYS A O 1
ATOM 631 N N . GLN A 1 78 ? 28.714 33.850 -60.539 1.00 79.25 78 GLN A N 1
ATOM 632 C CA . GLN A 1 78 ? 27.337 33.517 -60.906 1.00 79.25 78 GLN A CA 1
ATOM 633 C C . GLN A 1 78 ? 26.734 32.519 -59.911 1.00 79.25 78 GLN A C 1
ATOM 635 O O . GLN A 1 78 ? 25.682 32.820 -59.346 1.00 79.25 78 GLN A O 1
ATOM 640 N N . LEU A 1 79 ? 27.443 31.430 -59.597 1.00 80.50 79 LEU A N 1
ATOM 641 C CA . LEU A 1 79 ? 27.015 30.439 -58.600 1.00 80.50 79 LEU A CA 1
ATOM 642 C C . LEU A 1 79 ? 26.812 31.060 -57.208 1.00 80.50 79 LEU A C 1
ATOM 644 O O . LEU A 1 79 ? 25.790 30.836 -56.568 1.00 80.50 79 LEU A O 1
ATOM 648 N N . GLU A 1 80 ? 27.722 31.922 -56.749 1.00 83.31 80 GLU A N 1
ATOM 649 C CA . GLU A 1 80 ? 27.553 32.611 -55.461 1.00 83.31 80 GLU A CA 1
ATOM 650 C C . GLU A 1 80 ? 26.383 33.597 -55.442 1.00 83.31 80 GLU A C 1
ATOM 652 O O . GLU A 1 80 ? 25.763 33.800 -54.397 1.00 83.31 80 GLU A O 1
ATOM 657 N N . SER A 1 81 ? 26.098 34.252 -56.570 1.00 82.62 81 SER A N 1
ATOM 658 C CA . SER A 1 81 ? 24.949 35.153 -56.677 1.00 82.62 81 SER A CA 1
ATOM 659 C C . SER A 1 81 ? 23.625 34.387 -56.690 1.00 82.62 81 SER A C 1
ATOM 661 O O . SER A 1 81 ? 22.660 34.855 -56.093 1.00 82.62 81 SER A O 1
ATOM 663 N N . TYR A 1 82 ? 23.604 33.199 -57.306 1.00 81.69 82 TYR A N 1
ATOM 664 C CA . TYR A 1 82 ? 22.471 32.278 -57.294 1.00 81.69 82 TYR A CA 1
ATOM 665 C C . TYR A 1 82 ? 22.212 31.755 -55.876 1.00 81.69 82 TYR A C 1
ATOM 667 O O . TYR A 1 82 ? 21.117 31.944 -55.359 1.00 81.69 82 TYR A O 1
ATOM 675 N N . LEU A 1 83 ? 23.248 31.263 -55.181 1.00 83.75 83 LEU A N 1
ATOM 676 C CA . LEU A 1 83 ? 23.136 30.802 -53.790 1.00 83.75 83 LEU A CA 1
ATOM 677 C C . LEU A 1 83 ? 22.517 31.855 -52.871 1.00 83.75 83 LEU A C 1
ATOM 679 O O . LEU A 1 83 ? 21.658 31.550 -52.051 1.00 83.75 83 LEU A O 1
ATOM 683 N N . ARG A 1 84 ? 22.979 33.106 -52.978 1.00 84.00 84 ARG A N 1
ATOM 684 C CA . ARG A 1 84 ? 22.492 34.191 -52.120 1.00 84.00 84 ARG A CA 1
ATOM 685 C C . ARG A 1 84 ? 21.024 34.506 -52.378 1.00 84.00 84 ARG A C 1
ATOM 687 O O . ARG A 1 84 ? 20.321 34.783 -51.416 1.00 84.00 84 ARG A O 1
ATOM 694 N N . LYS A 1 85 ? 20.574 34.457 -53.634 1.00 83.56 85 LYS A N 1
ATOM 695 C CA . LYS A 1 85 ? 19.170 34.688 -53.998 1.00 83.56 85 LYS A CA 1
ATOM 696 C C . LYS A 1 85 ? 18.274 33.555 -53.503 1.00 83.56 85 LYS A C 1
ATOM 698 O O . LYS A 1 85 ? 17.283 33.832 -52.839 1.00 83.56 85 LYS A O 1
ATOM 703 N N . GLU A 1 86 ? 18.677 32.307 -53.732 1.00 80.56 86 GLU A N 1
ATOM 704 C CA . GLU A 1 86 ? 17.937 31.127 -53.267 1.00 80.56 86 GLU A CA 1
ATOM 705 C C . GLU A 1 86 ? 17.838 31.096 -51.735 1.00 80.56 86 GLU A C 1
ATOM 707 O O . GLU A 1 86 ? 16.751 30.971 -51.181 1.00 80.56 86 GLU A O 1
ATOM 712 N N . LEU A 1 87 ? 18.939 31.341 -51.016 1.00 80.44 87 LEU A N 1
ATOM 713 C CA . LEU A 1 87 ? 18.924 31.389 -49.547 1.00 80.44 87 LEU A CA 1
ATOM 714 C C . LEU A 1 87 ? 18.123 32.565 -48.968 1.00 80.44 87 LEU A C 1
ATOM 716 O O . LEU A 1 87 ? 17.631 32.451 -47.850 1.00 80.44 87 LEU A O 1
ATOM 720 N N . GLN A 1 88 ? 18.013 33.688 -49.686 1.00 81.44 88 GLN A N 1
ATOM 721 C CA . GLN A 1 88 ? 17.182 34.832 -49.285 1.00 81.44 88 GLN A CA 1
ATOM 722 C C . GLN A 1 88 ? 15.689 34.590 -49.531 1.00 81.44 88 GLN A C 1
ATOM 724 O O . GLN A 1 88 ? 14.867 35.240 -48.893 1.00 81.44 88 GLN A O 1
ATOM 729 N N . SER A 1 89 ? 15.348 33.673 -50.439 1.00 77.12 89 SER A N 1
ATOM 730 C CA . SER A 1 89 ? 13.963 33.307 -50.752 1.00 77.12 89 SER A CA 1
ATOM 731 C C . SER A 1 89 ? 13.364 32.263 -49.799 1.00 77.12 89 SER A C 1
ATOM 733 O O . SER A 1 89 ? 12.150 32.086 -49.776 1.00 77.12 89 SER A O 1
ATOM 735 N N . LEU A 1 90 ? 14.195 31.582 -48.999 1.00 76.44 90 LEU A N 1
ATOM 736 C CA . LEU A 1 90 ? 13.755 30.566 -48.043 1.00 76.44 90 LEU A CA 1
ATOM 737 C C . LEU A 1 90 ? 13.371 31.192 -46.693 1.00 76.44 90 LEU A C 1
ATOM 739 O O . LEU A 1 90 ? 14.197 31.838 -46.046 1.00 76.44 90 LEU A O 1
ATOM 743 N N . ASP A 1 91 ? 12.154 30.918 -46.218 1.00 64.56 91 ASP A N 1
ATOM 744 C CA . ASP A 1 91 ? 11.697 31.328 -44.886 1.00 64.56 91 ASP A CA 1
ATOM 745 C C . ASP A 1 91 ? 12.414 30.535 -43.779 1.00 64.56 91 ASP A C 1
ATOM 747 O O . ASP A 1 91 ? 12.338 29.308 -43.680 1.00 64.56 91 ASP A O 1
ATOM 751 N N . LEU A 1 92 ? 13.142 31.248 -42.915 1.00 63.53 92 LEU A N 1
ATOM 752 C CA . LEU A 1 92 ? 14.049 30.666 -41.913 1.00 63.53 92 LEU A CA 1
ATOM 753 C C . LEU A 1 92 ? 13.412 30.407 -40.544 1.00 63.53 92 LEU A C 1
ATOM 755 O O . LEU A 1 92 ? 14.116 30.088 -39.585 1.00 63.53 92 LEU A O 1
ATOM 759 N N . THR A 1 93 ? 12.100 30.563 -40.436 1.00 60.50 93 THR A N 1
ATOM 760 C CA . THR A 1 93 ? 11.388 30.630 -39.154 1.00 60.50 93 THR A CA 1
ATOM 761 C C . THR A 1 93 ? 11.113 29.251 -38.545 1.00 60.50 93 THR A C 1
ATOM 763 O O . THR A 1 93 ? 10.856 29.141 -37.348 1.00 60.50 93 THR A O 1
ATOM 766 N N . GLU A 1 94 ? 11.201 28.179 -39.336 1.00 57.62 94 GLU A N 1
ATOM 767 C CA . GLU A 1 94 ? 10.803 26.829 -38.932 1.00 57.62 94 GLU A CA 1
ATOM 768 C C . GLU A 1 94 ? 12.015 25.908 -38.675 1.00 57.62 94 GLU A C 1
ATOM 770 O O . GLU A 1 94 ? 13.078 26.054 -39.283 1.00 57.62 94 GLU A O 1
ATOM 775 N N . LYS A 1 95 ? 11.891 24.925 -37.768 1.00 59.84 95 LYS A N 1
ATOM 776 C CA . LYS A 1 95 ? 12.972 23.959 -37.441 1.00 59.84 95 LYS A CA 1
ATOM 777 C C . LYS A 1 95 ? 13.425 23.113 -38.648 1.00 59.84 95 LYS A C 1
ATOM 779 O O . LYS A 1 95 ? 14.543 22.606 -38.644 1.00 59.84 95 LYS A O 1
ATOM 784 N N . SER A 1 96 ? 12.593 23.004 -39.682 1.00 58.41 96 SER A N 1
ATOM 785 C CA . SER A 1 96 ? 12.870 22.391 -40.993 1.00 58.41 96 SER A CA 1
ATOM 786 C C . SER A 1 96 ? 13.824 23.223 -41.874 1.00 58.41 96 SER A C 1
ATOM 788 O O . SER A 1 96 ? 14.368 22.715 -42.856 1.00 58.41 96 SER A O 1
ATOM 790 N N . SER A 1 97 ? 14.092 24.482 -41.507 1.00 61.25 97 SER A N 1
ATOM 791 C CA . SER A 1 97 ? 14.886 25.433 -42.299 1.00 61.25 97 SER A CA 1
ATOM 792 C C . SER A 1 97 ? 16.321 24.981 -42.569 1.00 61.25 97 SER A C 1
ATOM 794 O O . SER A 1 97 ? 16.903 25.361 -43.582 1.00 61.25 97 SER A O 1
ATOM 796 N N . GLN A 1 98 ? 16.917 24.158 -41.700 1.00 70.00 98 GLN A N 1
ATOM 797 C CA . GLN A 1 98 ? 18.264 23.629 -41.931 1.00 70.00 98 GLN A CA 1
ATOM 798 C C . GLN A 1 98 ? 18.295 22.576 -43.044 1.00 70.00 98 GLN A C 1
ATOM 800 O O . GLN A 1 98 ? 19.245 22.564 -43.820 1.00 70.00 98 GLN A O 1
ATOM 805 N N . GLU A 1 99 ? 17.261 21.739 -43.179 1.00 71.94 99 GLU A N 1
ATOM 806 C CA . GLU A 1 99 ? 17.187 20.772 -44.281 1.00 71.94 99 GLU A CA 1
ATOM 807 C C . GLU A 1 99 ? 16.883 21.454 -45.615 1.00 71.94 99 GLU A C 1
ATOM 809 O O . GLU A 1 99 ? 17.470 21.085 -46.630 1.00 71.94 99 GLU A O 1
ATOM 814 N N . LEU A 1 100 ? 16.026 22.480 -45.600 1.00 74.75 100 LEU A N 1
ATOM 815 C CA . LEU A 1 100 ? 15.685 23.270 -46.785 1.00 74.75 100 LEU A CA 1
ATOM 816 C C . LEU A 1 100 ? 16.894 24.056 -47.313 1.00 74.75 100 LEU A C 1
ATOM 818 O O . LEU A 1 100 ? 17.106 24.127 -48.519 1.00 74.75 100 LEU A O 1
ATOM 822 N N . LYS A 1 101 ? 17.759 24.557 -46.419 1.00 81.12 101 LYS A N 1
ATOM 823 C CA . LYS A 1 101 ? 19.025 25.206 -46.799 1.00 81.12 101 LYS A CA 1
ATOM 824 C C . LYS A 1 101 ? 19.972 24.284 -47.554 1.00 81.12 101 LYS A C 1
ATOM 826 O O . LYS A 1 101 ? 20.708 24.767 -48.404 1.00 81.12 101 LYS A O 1
ATOM 831 N N . LEU A 1 102 ? 19.990 22.984 -47.251 1.00 82.56 102 LEU A N 1
ATOM 832 C CA . LEU A 1 102 ? 20.924 22.047 -47.885 1.00 82.56 102 LEU A CA 1
ATOM 833 C C . LEU A 1 102 ? 20.654 21.873 -49.384 1.00 82.56 102 LEU A C 1
ATOM 835 O O . LEU A 1 102 ? 21.571 21.490 -50.105 1.00 82.56 102 LEU A O 1
ATOM 839 N N . GLN A 1 103 ? 19.436 22.150 -49.853 1.00 84.12 103 GLN A N 1
ATOM 840 C CA . GLN A 1 103 ? 19.042 21.926 -51.242 1.00 84.12 103 GLN A CA 1
ATOM 841 C C . GLN A 1 103 ? 19.764 22.877 -52.226 1.00 84.12 103 GLN A C 1
ATOM 843 O O . GLN A 1 103 ? 20.478 22.364 -53.090 1.00 84.12 103 GLN A O 1
ATOM 848 N N . PRO A 1 104 ? 19.751 24.216 -52.042 1.00 86.94 104 PRO A N 1
ATOM 849 C CA . PRO A 1 104 ? 20.573 25.127 -52.847 1.00 86.94 104 PRO A CA 1
ATOM 850 C C . PRO A 1 104 ? 22.075 24.806 -52.815 1.00 86.94 104 PRO A C 1
ATOM 852 O O . PRO A 1 104 ? 22.767 24.932 -53.823 1.00 86.94 104 PRO A O 1
ATOM 855 N N . TYR A 1 105 ? 22.604 24.360 -51.667 1.00 86.56 105 TYR A N 1
ATOM 856 C CA . TYR A 1 105 ? 24.012 23.962 -51.565 1.00 86.56 105 TYR A CA 1
ATOM 857 C C . TYR A 1 105 ? 24.324 22.683 -52.356 1.00 86.56 105 TYR A C 1
ATOM 859 O O . TYR A 1 105 ? 25.398 22.607 -52.952 1.00 86.56 105 TYR A O 1
ATOM 867 N N . ARG A 1 106 ? 23.415 21.697 -52.398 1.00 87.25 106 ARG A N 1
ATOM 868 C CA . ARG A 1 106 ? 23.582 20.482 -53.219 1.00 87.25 106 ARG A CA 1
ATOM 869 C C . ARG A 1 106 ? 23.595 20.805 -54.702 1.00 87.25 106 ARG A C 1
ATOM 871 O O . ARG A 1 106 ? 24.462 20.304 -55.407 1.00 87.25 106 ARG A O 1
ATOM 878 N N . GLU A 1 107 ? 22.659 21.633 -55.154 1.00 85.38 107 GLU A N 1
ATOM 879 C CA . GLU A 1 107 ? 22.530 22.016 -56.563 1.00 85.38 107 GLU A CA 1
ATOM 880 C C . GLU A 1 107 ? 23.778 22.754 -57.049 1.00 85.38 107 GLU A C 1
ATOM 882 O O . GLU A 1 107 ? 24.351 22.408 -58.078 1.00 85.38 107 GLU A O 1
ATOM 887 N N . ILE A 1 108 ? 24.278 23.698 -56.250 1.00 88.06 108 ILE A N 1
ATOM 888 C CA . ILE A 1 108 ? 25.495 24.441 -56.588 1.00 88.06 108 ILE A CA 1
ATOM 889 C C . ILE A 1 108 ? 26.731 23.555 -56.542 1.00 88.06 108 ILE A C 1
ATOM 891 O O . ILE A 1 108 ? 27.624 23.721 -57.369 1.00 88.06 108 ILE A O 1
ATOM 895 N N . PHE A 1 109 ? 26.806 22.626 -55.589 1.00 88.12 109 PHE A N 1
ATOM 896 C CA . PHE A 1 109 ? 27.919 21.688 -55.525 1.00 88.12 109 PHE A CA 1
ATOM 897 C C . PHE A 1 109 ? 27.909 20.713 -56.708 1.00 88.12 109 PHE A C 1
ATOM 899 O O . PHE A 1 109 ? 28.976 20.399 -57.223 1.00 88.12 109 PHE A O 1
ATOM 906 N N . GLU A 1 110 ? 26.734 20.299 -57.190 1.00 88.25 110 GLU A N 1
ATOM 907 C CA . GLU A 1 110 ? 26.607 19.477 -58.398 1.00 88.25 110 GLU A CA 1
ATOM 908 C C . GLU A 1 110 ? 27.076 20.243 -59.638 1.00 88.25 110 GLU A C 1
ATOM 910 O O . GLU A 1 110 ? 27.990 19.783 -60.322 1.00 88.25 110 GLU A O 1
ATOM 915 N N . SER A 1 111 ? 26.558 21.459 -59.862 1.00 84.56 111 SER A N 1
ATOM 916 C CA . SER A 1 111 ? 27.015 22.316 -60.965 1.00 84.56 111 SER A CA 1
ATOM 917 C C . SER A 1 111 ? 28.515 22.611 -60.878 1.00 84.56 111 SER A C 1
ATOM 919 O O . SER A 1 111 ? 29.209 22.640 -61.888 1.00 84.56 111 SER A O 1
ATOM 921 N N . PHE A 1 112 ? 29.048 22.783 -59.665 1.00 85.31 112 PHE A N 1
ATOM 922 C CA . PHE A 1 112 ? 30.478 22.986 -59.451 1.00 85.31 112 PHE A CA 1
ATOM 923 C C . PHE A 1 112 ? 31.301 21.740 -59.795 1.00 85.31 112 PHE A C 1
ATOM 925 O O . PHE A 1 112 ? 32.352 21.869 -60.412 1.00 85.31 112 PHE A O 1
ATOM 932 N N . ILE A 1 113 ? 30.855 20.538 -59.417 1.00 86.81 113 ILE A N 1
ATOM 933 C CA . ILE A 1 113 ? 31.548 19.279 -59.729 1.00 86.81 113 ILE A CA 1
ATOM 934 C C . ILE A 1 113 ? 31.522 18.988 -61.233 1.00 86.81 113 ILE A C 1
ATOM 936 O O . ILE A 1 113 ? 32.506 18.469 -61.768 1.00 86.81 113 ILE A O 1
ATOM 940 N N . GLU A 1 114 ? 30.426 19.317 -61.920 1.00 85.06 114 GLU A N 1
ATOM 941 C CA . GLU A 1 114 ? 30.283 19.120 -63.364 1.00 85.06 114 GLU A CA 1
ATOM 942 C C . GLU A 1 114 ? 31.355 19.852 -64.183 1.00 85.06 114 GLU A C 1
ATOM 944 O O . GLU A 1 114 ? 31.821 19.305 -65.188 1.00 85.06 114 GLU A O 1
ATOM 949 N N . ASP A 1 115 ? 31.819 21.010 -63.707 1.00 82.00 115 ASP A N 1
ATOM 950 C CA . ASP A 1 115 ? 32.867 21.809 -64.348 1.00 82.00 115 ASP A CA 1
ATOM 951 C C . ASP A 1 115 ? 34.277 21.169 -64.259 1.00 82.00 115 ASP A C 1
ATOM 953 O O . ASP A 1 115 ? 35.162 21.493 -65.062 1.00 82.00 115 ASP A O 1
ATOM 957 N N . PHE A 1 116 ? 34.528 20.230 -63.332 1.00 81.31 116 PHE A N 1
ATOM 958 C CA . PHE A 1 116 ? 35.840 19.580 -63.168 1.00 81.31 116 PHE A CA 1
ATOM 959 C C . PHE A 1 116 ? 35.925 18.238 -63.898 1.00 81.31 116 PHE A C 1
ATOM 961 O O . PHE A 1 116 ? 35.339 17.252 -63.483 1.00 81.31 116 PHE A O 1
ATOM 968 N N . LYS A 1 117 ? 36.769 18.116 -64.925 1.00 81.44 117 LYS A N 1
ATOM 969 C CA . LYS A 1 117 ? 36.880 16.851 -65.684 1.00 81.44 117 LYS A CA 1
ATOM 970 C C . LYS A 1 117 ? 37.687 15.757 -64.966 1.00 81.44 117 LYS A C 1
ATOM 972 O O . LYS A 1 117 ? 37.295 14.597 -64.985 1.00 81.44 117 LYS A O 1
ATOM 977 N N . THR A 1 118 ? 38.793 16.117 -64.312 1.00 83.06 118 THR A N 1
ATOM 978 C CA . THR A 1 118 ? 39.739 15.145 -63.717 1.00 83.06 118 THR A CA 1
ATOM 979 C C . THR A 1 118 ? 39.371 14.740 -62.287 1.00 83.06 118 THR A C 1
ATOM 981 O O . THR A 1 118 ? 39.574 13.596 -61.894 1.00 83.06 118 THR A O 1
ATOM 984 N N . TYR A 1 119 ? 38.815 15.666 -61.501 1.00 86.44 119 TYR A N 1
ATOM 985 C CA . TYR A 1 119 ? 38.518 15.455 -60.076 1.00 86.44 119 TYR A CA 1
ATOM 986 C C . TYR A 1 119 ? 37.057 15.074 -59.795 1.00 86.44 119 TYR A C 1
ATOM 988 O O . TYR A 1 119 ? 36.740 14.667 -58.677 1.00 86.44 119 TYR A O 1
ATOM 996 N N . LYS A 1 120 ? 36.173 15.149 -60.801 1.00 88.19 120 LYS A N 1
ATOM 997 C CA . LYS A 1 120 ? 34.756 14.781 -60.687 1.00 88.19 120 LYS A CA 1
ATOM 998 C C . LYS A 1 120 ? 34.492 13.402 -60.080 1.00 88.19 120 LYS A C 1
ATOM 1000 O O . LYS A 1 120 ? 33.670 13.366 -59.168 1.00 88.19 120 LYS A O 1
ATOM 1005 N N . PRO A 1 121 ? 35.153 12.289 -60.467 1.00 89.12 121 PRO A N 1
ATOM 1006 C CA . PRO A 1 121 ? 34.844 10.988 -59.865 1.00 89.12 121 PRO A CA 1
ATOM 1007 C C . PRO A 1 121 ? 35.120 10.956 -58.354 1.00 89.12 121 PRO A C 1
ATOM 1009 O O . PRO A 1 121 ? 34.326 10.398 -57.602 1.00 89.12 121 PRO A O 1
ATOM 1012 N N . LEU A 1 122 ? 36.186 11.618 -57.891 1.00 89.88 122 LEU A N 1
ATOM 1013 C CA . LEU A 1 122 ? 36.516 11.703 -56.467 1.00 89.88 122 LEU A CA 1
ATOM 1014 C C . LEU A 1 122 ? 35.526 12.593 -55.703 1.00 89.88 122 LEU A C 1
ATOM 1016 O O . LEU A 1 122 ? 35.025 12.191 -54.657 1.00 89.88 122 LEU A O 1
ATOM 1020 N N . LEU A 1 123 ? 35.219 13.787 -56.222 1.00 89.88 123 LEU A N 1
ATOM 1021 C CA . LEU A 1 123 ? 34.280 14.710 -55.574 1.00 89.88 123 LEU A CA 1
ATOM 1022 C C . LEU A 1 123 ? 32.853 14.149 -55.537 1.00 89.88 123 LEU A C 1
ATOM 1024 O O . LEU A 1 123 ? 32.163 14.307 -54.534 1.00 89.88 123 LEU A O 1
ATOM 1028 N N . THR A 1 124 ? 32.445 13.435 -56.589 1.00 91.12 124 THR A N 1
ATOM 1029 C CA . THR A 1 124 ? 31.151 12.738 -56.649 1.00 91.12 124 THR A CA 1
ATOM 1030 C C . THR A 1 124 ? 31.105 11.584 -55.649 1.00 91.12 124 THR A C 1
ATOM 1032 O O . THR A 1 124 ? 30.115 11.440 -54.942 1.00 91.12 124 THR A O 1
ATOM 1035 N N . ALA A 1 125 ? 32.178 10.793 -55.521 1.00 91.38 125 ALA A N 1
ATOM 1036 C CA . ALA A 1 125 ? 32.250 9.731 -54.515 1.00 91.38 125 ALA A CA 1
ATOM 1037 C C . ALA A 1 125 ? 32.134 10.292 -53.088 1.00 91.38 125 ALA A C 1
ATOM 1039 O O . ALA A 1 125 ? 31.331 9.804 -52.299 1.00 91.38 125 ALA A O 1
ATOM 1040 N N . ILE A 1 126 ? 32.865 11.371 -52.783 1.00 91.00 126 ILE A N 1
ATOM 1041 C CA . ILE A 1 126 ? 32.776 12.056 -51.486 1.00 91.00 126 ILE A CA 1
ATOM 1042 C C . ILE A 1 126 ? 31.355 12.580 -51.249 1.00 91.00 126 ILE A C 1
ATOM 1044 O O . ILE A 1 126 ? 30.804 12.362 -50.172 1.00 91.00 126 ILE A O 1
ATOM 1048 N N . LYS A 1 127 ? 30.742 13.238 -52.244 1.00 91.50 127 LYS A N 1
ATOM 1049 C CA . LYS A 1 127 ? 29.352 13.709 -52.168 1.00 91.50 127 LYS A CA 1
ATOM 1050 C C . LYS A 1 127 ? 28.415 12.552 -51.817 1.00 91.50 127 LYS A C 1
ATOM 1052 O O . LYS A 1 127 ? 27.703 12.639 -50.821 1.00 91.50 127 LYS A O 1
ATOM 1057 N N . ASN A 1 128 ? 28.467 11.467 -52.588 1.00 91.56 128 ASN A N 1
ATOM 1058 C CA . ASN A 1 128 ? 27.583 10.314 -52.443 1.00 91.56 128 ASN A CA 1
ATOM 1059 C C . ASN A 1 128 ? 27.667 9.687 -51.045 1.00 91.56 128 ASN A C 1
ATOM 1061 O O . ASN A 1 128 ? 26.627 9.386 -50.466 1.00 91.56 128 ASN A O 1
ATOM 1065 N N . GLU A 1 129 ? 28.862 9.557 -50.461 1.00 93.00 129 GLU A N 1
ATOM 1066 C CA . GLU A 1 129 ? 29.025 9.045 -49.090 1.00 93.00 129 GLU A CA 1
ATOM 1067 C C . GLU A 1 129 ? 28.293 9.909 -48.047 1.00 93.00 129 GLU A C 1
ATOM 1069 O O . GLU A 1 129 ? 27.583 9.394 -47.173 1.00 93.00 129 GLU A O 1
ATOM 1074 N N . TYR A 1 130 ? 28.384 11.239 -48.159 1.00 92.88 130 TYR A N 1
ATOM 1075 C CA . TYR A 1 130 ? 27.629 12.142 -47.287 1.00 92.88 130 TYR A CA 1
ATOM 1076 C C . TYR A 1 130 ? 26.120 12.070 -47.545 1.00 92.88 130 TYR A C 1
ATOM 1078 O O . TYR A 1 130 ? 25.338 12.122 -46.595 1.00 92.88 130 TYR A O 1
ATOM 1086 N N . GLU A 1 131 ? 25.681 11.931 -48.798 1.00 91.38 131 GLU A N 1
ATOM 1087 C CA . GLU A 1 131 ? 24.254 11.806 -49.122 1.00 91.38 131 GLU A CA 1
ATOM 1088 C C . GLU A 1 131 ? 23.650 10.511 -48.576 1.00 91.38 131 GLU A C 1
ATOM 1090 O O . GLU A 1 131 ? 22.582 10.555 -47.959 1.00 91.38 131 GLU A O 1
ATOM 1095 N N . VAL A 1 132 ? 24.359 9.388 -48.713 1.00 93.38 132 VAL A N 1
ATOM 1096 C CA . VAL A 1 132 ? 23.973 8.091 -48.139 1.00 93.38 132 VAL A CA 1
ATOM 1097 C C . VAL A 1 132 ? 23.908 8.177 -46.614 1.00 93.38 132 VAL A C 1
ATOM 1099 O O . VAL A 1 132 ? 22.919 7.749 -46.013 1.00 93.38 132 VAL A O 1
ATOM 1102 N N . THR A 1 133 ? 24.908 8.793 -45.979 1.00 92.81 133 THR A N 1
ATOM 1103 C CA . THR A 1 133 ? 24.942 8.965 -44.519 1.00 92.81 133 THR A CA 1
ATOM 1104 C C . THR A 1 133 ? 23.787 9.839 -44.022 1.00 92.81 133 THR A C 1
ATOM 1106 O O . THR A 1 133 ? 23.104 9.477 -43.062 1.00 92.81 133 THR A O 1
ATOM 1109 N N . LEU A 1 134 ? 23.504 10.959 -44.694 1.00 90.75 134 LEU A N 1
ATOM 1110 C CA . LEU A 1 134 ? 22.374 11.831 -44.358 1.00 90.75 134 LEU A CA 1
ATOM 1111 C C . LEU A 1 134 ? 21.031 11.114 -44.550 1.00 90.75 134 LEU A C 1
ATOM 1113 O O . LEU A 1 134 ? 20.141 11.245 -43.709 1.00 90.75 134 LEU A O 1
ATOM 1117 N N . ALA A 1 135 ? 20.871 10.331 -45.620 1.00 91.69 135 ALA A N 1
ATOM 1118 C CA . ALA A 1 135 ? 19.664 9.539 -45.850 1.00 91.69 135 ALA A CA 1
ATOM 1119 C C . ALA A 1 135 ? 19.459 8.482 -44.752 1.00 91.69 135 ALA A C 1
ATOM 1121 O O . ALA A 1 135 ? 18.345 8.327 -44.241 1.00 91.69 135 ALA A O 1
ATOM 1122 N N . HIS A 1 136 ? 20.534 7.804 -44.338 1.00 94.12 136 HIS A N 1
ATOM 1123 C CA . HIS A 1 136 ? 20.509 6.871 -43.215 1.00 94.12 136 HIS A CA 1
ATOM 1124 C C . HIS A 1 136 ? 20.084 7.567 -41.913 1.00 94.12 136 HIS A C 1
ATOM 1126 O O . HIS A 1 136 ? 19.155 7.109 -41.251 1.00 94.12 136 HIS A O 1
ATOM 1132 N N . GLN A 1 137 ? 20.683 8.715 -41.582 1.00 90.94 137 GLN A N 1
ATOM 1133 C CA . GLN A 1 137 ? 20.316 9.495 -40.395 1.00 90.94 137 GLN A CA 1
ATOM 1134 C C . GLN A 1 137 ? 18.847 9.934 -40.420 1.00 90.94 137 GLN A C 1
ATOM 1136 O O . GLN A 1 137 ? 18.147 9.768 -39.422 1.00 90.94 137 GLN A O 1
ATOM 1141 N N . LYS A 1 138 ? 18.339 10.420 -41.561 1.00 90.44 138 LYS A N 1
ATOM 1142 C CA . LYS A 1 138 ? 16.916 10.772 -41.716 1.00 90.44 138 LYS A CA 1
ATOM 1143 C C . LYS A 1 138 ? 16.000 9.573 -41.485 1.00 90.44 138 LYS A C 1
ATOM 1145 O O . LYS A 1 138 ? 14.970 9.711 -40.827 1.00 90.44 138 LYS A O 1
ATOM 1150 N N . LYS A 1 139 ? 16.369 8.393 -41.995 1.00 93.50 139 LYS A N 1
ATOM 1151 C CA . LYS A 1 139 ? 15.621 7.150 -41.760 1.00 93.50 139 LYS A CA 1
ATOM 1152 C C . LYS A 1 139 ? 15.597 6.793 -40.272 1.00 93.50 139 LYS A C 1
ATOM 1154 O O . LYS A 1 139 ? 14.528 6.489 -39.749 1.00 93.50 139 LYS A O 1
ATOM 1159 N N . THR A 1 140 ? 16.735 6.892 -39.590 1.00 94.56 140 THR A N 1
ATOM 1160 C CA . THR A 1 140 ? 16.841 6.645 -38.145 1.00 94.56 140 THR A CA 1
ATOM 1161 C C . THR A 1 140 ? 16.002 7.636 -37.340 1.00 94.56 140 THR A C 1
ATOM 1163 O O . THR A 1 140 ? 15.250 7.220 -36.466 1.00 94.56 140 THR A O 1
ATOM 1166 N N . ILE A 1 141 ? 16.038 8.932 -37.670 1.00 91.12 141 ILE A N 1
ATOM 1167 C CA . ILE A 1 141 ? 15.212 9.956 -37.006 1.00 91.12 141 ILE A CA 1
ATOM 1168 C C . ILE A 1 141 ? 13.720 9.640 -37.161 1.00 91.12 141 ILE A C 1
ATOM 1170 O O . ILE A 1 141 ? 12.991 9.652 -36.171 1.00 91.12 141 ILE A O 1
ATOM 1174 N N . ARG A 1 142 ? 13.268 9.292 -38.374 1.00 92.06 142 ARG A N 1
ATOM 1175 C CA . ARG A 1 142 ? 11.867 8.912 -38.626 1.00 92.06 142 ARG A CA 1
ATOM 1176 C C . ARG A 1 142 ? 11.448 7.662 -37.850 1.00 92.06 142 ARG A C 1
ATOM 1178 O O . ARG A 1 142 ? 10.321 7.607 -37.376 1.00 92.06 142 ARG A O 1
ATOM 1185 N N . ALA A 1 143 ? 12.341 6.684 -37.700 1.00 93.31 143 ALA A N 1
ATOM 1186 C CA . ALA A 1 143 ? 12.074 5.476 -36.920 1.00 93.31 143 ALA A CA 1
ATOM 1187 C C . ALA A 1 143 ? 11.979 5.746 -35.406 1.00 93.31 143 ALA A C 1
ATOM 1189 O O . ALA A 1 143 ? 11.256 5.045 -34.704 1.00 93.31 143 ALA A O 1
ATOM 1190 N N . LEU A 1 144 ? 12.679 6.767 -34.900 1.00 93.69 144 LEU A N 1
ATOM 1191 C CA . LEU A 1 144 ? 12.638 7.158 -33.487 1.00 93.69 144 LEU A CA 1
ATOM 1192 C C . LEU A 1 144 ? 11.401 7.992 -33.120 1.00 93.69 144 LEU A C 1
ATOM 1194 O O . LEU A 1 144 ? 11.020 8.027 -31.953 1.00 93.69 144 LEU A O 1
ATOM 1198 N N . GLU A 1 145 ? 10.763 8.661 -34.079 1.00 93.06 145 GLU A N 1
ATOM 1199 C CA . GLU A 1 145 ? 9.586 9.504 -33.834 1.00 93.06 145 GLU A CA 1
ATOM 1200 C C . GLU A 1 145 ? 8.384 8.764 -33.203 1.00 93.06 145 GLU A C 1
ATOM 1202 O O . GLU A 1 145 ? 7.877 9.248 -32.189 1.00 93.06 145 GLU A O 1
ATOM 1207 N N . PRO A 1 146 ? 7.959 7.571 -33.677 1.00 94.44 146 PRO A N 1
ATOM 1208 C CA . PRO A 1 146 ? 6.885 6.823 -33.019 1.00 94.44 146 PRO A CA 1
ATOM 1209 C C . PRO A 1 146 ? 7.262 6.357 -31.606 1.00 94.44 146 PRO A C 1
ATOM 1211 O O . PRO A 1 146 ? 6.399 6.296 -30.736 1.00 94.44 146 PRO A O 1
ATOM 1214 N N . LEU A 1 147 ? 8.544 6.073 -31.343 1.00 93.56 147 LEU A N 1
ATOM 1215 C CA . LEU A 1 147 ? 9.003 5.706 -30.000 1.00 93.56 147 LEU A CA 1
ATOM 1216 C C . LEU A 1 147 ? 8.891 6.883 -29.029 1.00 93.56 147 LEU A C 1
ATOM 1218 O O . LEU A 1 147 ? 8.484 6.687 -27.888 1.00 93.56 147 LEU A O 1
ATOM 1222 N N . LYS A 1 148 ? 9.198 8.108 -29.473 1.00 95.31 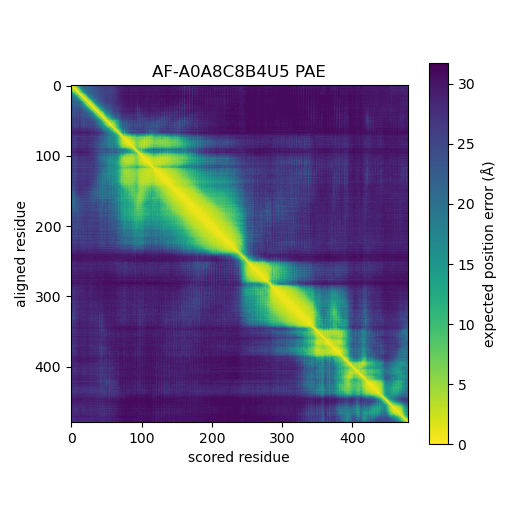148 LYS A N 1
ATOM 1223 C CA . LYS A 1 148 ? 8.969 9.306 -28.652 1.00 95.31 148 LYS A CA 1
ATOM 1224 C C . LYS A 1 148 ? 7.488 9.475 -28.328 1.00 95.31 148 LYS A C 1
ATOM 1226 O O . LYS A 1 148 ? 7.172 9.720 -27.170 1.00 95.31 148 LYS A O 1
ATOM 1231 N N . ALA A 1 149 ? 6.613 9.305 -29.323 1.00 94.94 149 ALA A N 1
ATOM 1232 C CA . ALA A 1 149 ? 5.166 9.392 -29.135 1.00 94.94 149 ALA A CA 1
ATOM 1233 C C . ALA A 1 149 ? 4.656 8.337 -28.136 1.00 94.94 149 ALA A C 1
ATOM 1235 O O . ALA A 1 149 ? 3.914 8.664 -27.214 1.00 94.94 149 ALA A O 1
ATOM 1236 N N . LEU A 1 150 ? 5.126 7.092 -28.250 1.00 96.31 150 LEU A N 1
ATOM 1237 C CA . LEU A 1 150 ? 4.778 6.031 -27.305 1.00 96.31 150 LEU A CA 1
ATOM 1238 C C . LEU A 1 150 ? 5.248 6.360 -25.882 1.00 96.31 150 LEU A C 1
ATOM 1240 O O . LEU A 1 150 ? 4.484 6.209 -24.935 1.00 96.31 150 LEU A O 1
ATOM 1244 N N . VAL A 1 151 ? 6.483 6.846 -25.722 1.00 96.81 151 VAL A N 1
ATOM 1245 C CA . VAL A 1 151 ? 7.012 7.249 -24.408 1.00 96.81 151 VAL A CA 1
ATOM 1246 C C . VAL A 1 151 ? 6.190 8.388 -23.807 1.00 96.81 151 VAL A C 1
ATOM 1248 O O . VAL A 1 151 ? 5.918 8.358 -22.608 1.00 96.81 151 VAL A O 1
ATOM 1251 N N . THR A 1 152 ? 5.764 9.372 -24.606 1.00 97.06 152 THR A N 1
ATOM 1252 C CA . THR A 1 152 ? 4.887 10.444 -24.112 1.00 97.06 152 THR A CA 1
ATOM 1253 C C . THR A 1 152 ? 3.530 9.906 -23.672 1.00 97.06 152 THR A C 1
ATOM 1255 O O . THR A 1 152 ? 3.107 10.223 -22.565 1.00 97.06 152 THR A O 1
ATOM 1258 N N . THR A 1 153 ? 2.902 9.022 -24.454 1.00 97.25 153 THR A N 1
ATOM 1259 C CA . THR A 1 153 ? 1.609 8.421 -24.098 1.00 97.25 153 THR A CA 1
ATOM 1260 C C . THR A 1 153 ? 1.706 7.582 -22.824 1.00 97.25 153 THR A C 1
ATOM 1262 O O . THR A 1 153 ? 0.949 7.809 -21.888 1.00 97.25 153 THR A O 1
ATOM 1265 N N . VAL A 1 154 ? 2.696 6.691 -22.717 1.00 97.56 154 VAL A N 1
ATOM 1266 C CA . VAL A 1 154 ? 2.900 5.874 -21.506 1.00 97.56 154 VAL A CA 1
ATOM 1267 C C . VAL A 1 154 ? 3.212 6.751 -20.287 1.00 97.56 154 VAL A C 1
ATOM 1269 O O . VAL A 1 154 ? 2.757 6.471 -19.178 1.00 97.56 154 VAL A O 1
ATOM 1272 N N . SER A 1 155 ? 3.965 7.842 -20.465 1.00 95.56 155 SER A N 1
ATOM 1273 C CA . SER A 1 155 ? 4.222 8.807 -19.391 1.00 95.56 155 SER A CA 1
ATOM 1274 C C . SER A 1 155 ? 2.942 9.515 -18.933 1.00 95.56 155 SER A C 1
ATOM 1276 O O . SER A 1 155 ? 2.779 9.771 -17.735 1.00 95.56 155 SER A O 1
ATOM 1278 N N . GLU A 1 156 ? 2.045 9.856 -19.858 1.00 97.25 156 GLU A N 1
ATOM 1279 C CA . GLU A 1 156 ? 0.741 10.454 -19.556 1.00 97.25 156 GLU A CA 1
ATOM 1280 C C . GLU A 1 156 ? -0.169 9.457 -18.831 1.00 97.25 156 GLU A C 1
ATOM 1282 O O . GLU A 1 156 ? -0.721 9.799 -17.786 1.00 97.25 156 GLU A O 1
ATOM 1287 N N . GLU A 1 157 ? -0.245 8.210 -19.300 1.00 96.75 157 GLU A N 1
ATOM 1288 C CA . GLU A 1 157 ? -0.994 7.121 -18.657 1.00 96.75 157 GLU A CA 1
ATOM 1289 C C . GLU A 1 157 ? -0.500 6.855 -17.230 1.00 96.75 157 GLU A C 1
ATOM 1291 O O . GLU A 1 157 ? -1.295 6.789 -16.291 1.00 96.75 157 GLU A O 1
ATOM 1296 N N . CYS A 1 158 ? 0.819 6.782 -17.023 1.00 94.94 158 CYS A N 1
ATOM 1297 C CA . CYS A 1 158 ? 1.397 6.631 -15.687 1.00 94.94 158 CYS A CA 1
ATOM 1298 C C . CYS A 1 158 ? 1.041 7.819 -14.782 1.00 94.94 158 CYS A C 1
ATOM 1300 O O . CYS A 1 158 ? 0.714 7.632 -13.610 1.00 94.94 158 CYS A O 1
ATOM 1302 N N . SER A 1 159 ? 1.072 9.044 -15.318 1.00 96.38 159 SER A N 1
ATOM 1303 C CA . SER A 1 159 ? 0.692 10.246 -14.566 1.00 96.38 159 SER A CA 1
ATOM 1304 C C . SER A 1 159 ? -0.787 10.213 -14.168 1.00 96.38 159 SER A C 1
ATOM 1306 O O . SER A 1 159 ? -1.120 10.539 -13.030 1.00 96.38 159 SER A O 1
ATOM 1308 N N . GLN A 1 160 ? -1.668 9.766 -15.066 1.00 97.38 160 GLN A N 1
ATOM 1309 C CA . GLN A 1 160 ? -3.094 9.581 -14.783 1.00 97.38 160 GLN A CA 1
ATOM 1310 C C . GLN A 1 160 ? -3.329 8.503 -13.719 1.00 97.38 160 GLN A C 1
ATOM 1312 O O . GLN A 1 160 ? -4.094 8.732 -12.783 1.00 97.38 160 GLN A O 1
ATOM 1317 N N . HIS A 1 161 ? -2.630 7.367 -13.802 1.00 97.44 161 HIS A N 1
ATOM 1318 C CA . HIS A 1 161 ? -2.703 6.313 -12.790 1.00 97.44 161 HIS A CA 1
ATOM 1319 C C . HIS A 1 161 ? -2.268 6.802 -11.404 1.00 97.44 161 HIS A C 1
ATOM 1321 O O . HIS A 1 161 ? -2.945 6.516 -10.416 1.00 97.44 161 HIS A O 1
ATOM 1327 N N . ILE A 1 162 ? -1.179 7.572 -11.320 1.00 97.38 162 ILE A N 1
ATOM 1328 C CA . ILE A 1 162 ? -0.719 8.161 -10.055 1.00 97.38 162 ILE A CA 1
ATOM 1329 C C . ILE A 1 162 ? -1.783 9.104 -9.479 1.00 97.38 162 ILE A C 1
ATOM 1331 O O . ILE A 1 162 ? -2.079 9.025 -8.289 1.00 97.38 162 ILE A O 1
ATOM 1335 N N . LEU A 1 163 ? -2.384 9.966 -10.305 1.00 97.12 163 LEU A N 1
ATOM 1336 C CA . LEU A 1 163 ? -3.433 10.887 -9.854 1.00 97.12 163 LEU A CA 1
ATOM 1337 C C . LEU A 1 163 ? -4.687 10.147 -9.365 1.00 97.12 163 LEU A C 1
ATOM 1339 O O . LEU A 1 163 ? -5.247 10.515 -8.335 1.00 97.12 163 LEU A O 1
ATOM 1343 N N . ALA A 1 164 ? -5.103 9.086 -10.059 1.00 97.31 164 ALA A N 1
ATOM 1344 C CA . ALA A 1 164 ? -6.245 8.271 -9.650 1.00 97.31 164 ALA A CA 1
ATOM 1345 C C . ALA A 1 164 ? -6.006 7.580 -8.296 1.00 97.31 164 ALA A C 1
ATOM 1347 O O . ALA A 1 164 ? -6.893 7.567 -7.441 1.00 97.31 164 ALA A O 1
ATOM 1348 N N . LEU A 1 165 ? -4.797 7.048 -8.074 1.00 95.69 165 LEU A N 1
ATOM 1349 C CA . LEU A 1 165 ? -4.414 6.472 -6.783 1.00 95.69 165 LEU A CA 1
ATOM 1350 C C . LEU A 1 165 ? -4.412 7.526 -5.671 1.00 95.69 165 LEU A C 1
ATOM 1352 O O . LEU A 1 165 ? -4.955 7.272 -4.601 1.00 95.69 165 LEU A O 1
ATOM 1356 N N . GLN A 1 166 ? -3.877 8.720 -5.935 1.00 95.31 166 GLN A N 1
ATOM 1357 C CA . GLN A 1 166 ? -3.856 9.813 -4.957 1.00 95.31 166 GLN A CA 1
ATOM 1358 C C . GLN A 1 166 ? -5.257 10.272 -4.542 1.00 95.31 166 GLN A C 1
ATOM 1360 O O . GLN A 1 166 ? -5.475 10.568 -3.366 1.00 95.31 166 GLN A O 1
ATOM 1365 N N . GLU A 1 167 ? -6.214 10.334 -5.472 1.00 96.81 167 GLU A N 1
ATOM 1366 C CA . GLU A 1 167 ? -7.590 10.703 -5.122 1.00 96.81 167 GLU A CA 1
ATOM 1367 C C . GLU A 1 167 ? -8.260 9.603 -4.288 1.00 96.81 167 GLU A C 1
ATOM 1369 O O . GLU A 1 167 ? -8.864 9.904 -3.260 1.00 96.81 167 GLU A O 1
ATOM 1374 N N . LYS A 1 168 ? -8.048 8.326 -4.640 1.00 95.94 168 LYS A N 1
ATOM 1375 C CA . LYS A 1 168 ? -8.542 7.193 -3.843 1.00 95.94 168 LYS A CA 1
ATOM 1376 C C . LYS A 1 168 ? -7.976 7.199 -2.418 1.00 95.94 168 LYS A C 1
ATOM 1378 O O . LYS A 1 168 ? -8.730 7.045 -1.460 1.00 95.94 168 LYS A O 1
ATOM 1383 N N . GLU A 1 169 ? -6.669 7.413 -2.266 1.00 94.62 169 GLU A N 1
ATOM 1384 C CA . GLU A 1 169 ? -6.019 7.534 -0.953 1.00 94.62 169 GLU A CA 1
ATOM 1385 C C . GLU A 1 169 ? -6.599 8.703 -0.145 1.00 94.62 169 GLU A C 1
ATOM 1387 O O . GLU A 1 169 ? -6.826 8.596 1.061 1.00 94.62 169 GLU A O 1
ATOM 1392 N N . LYS A 1 170 ? -6.866 9.837 -0.798 1.00 97.38 170 LYS A N 1
ATOM 1393 C CA . LYS A 1 170 ? -7.457 11.014 -0.157 1.00 97.38 170 LYS A CA 1
ATOM 1394 C C . LYS A 1 170 ? -8.880 10.744 0.333 1.00 97.38 170 LYS A C 1
ATOM 1396 O O . LYS A 1 170 ? -9.208 11.156 1.450 1.00 97.38 170 LYS A O 1
ATOM 1401 N N . ASP A 1 171 ? -9.692 10.043 -0.449 1.00 94.69 171 ASP A N 1
ATOM 1402 C CA . ASP A 1 171 ? -11.041 9.637 -0.051 1.00 94.69 171 ASP A CA 1
ATOM 1403 C C . ASP A 1 171 ? -11.013 8.672 1.138 1.00 94.69 171 ASP A C 1
ATOM 1405 O O . ASP A 1 171 ? -11.727 8.885 2.122 1.00 94.69 171 ASP A O 1
ATOM 1409 N N . GLU A 1 172 ? -10.120 7.681 1.121 1.00 97.19 172 GLU A N 1
ATOM 1410 C CA . GLU A 1 172 ? -9.927 6.748 2.236 1.00 97.19 172 GLU A CA 1
ATOM 1411 C C . GLU A 1 172 ? -9.488 7.476 3.515 1.00 97.19 172 GLU A C 1
ATOM 1413 O O . GLU A 1 172 ? -10.077 7.292 4.583 1.00 97.19 172 GLU A O 1
ATOM 1418 N N . ILE A 1 173 ? -8.520 8.392 3.413 1.00 96.88 173 ILE A N 1
ATOM 1419 C CA . ILE A 1 173 ? -8.085 9.229 4.539 1.00 96.88 173 ILE A CA 1
ATOM 1420 C C . ILE A 1 173 ? -9.253 10.054 5.092 1.00 96.88 173 ILE A C 1
ATOM 1422 O O . ILE A 1 173 ? -9.361 10.233 6.309 1.00 96.88 173 ILE A O 1
ATOM 1426 N N . ASN A 1 174 ? -10.120 10.587 4.231 1.00 97.44 174 ASN A N 1
ATOM 1427 C CA . ASN A 1 174 ? -11.275 11.370 4.664 1.00 97.44 174 ASN A CA 1
ATOM 1428 C C . ASN A 1 174 ? -12.312 10.499 5.381 1.00 97.44 174 ASN A C 1
ATOM 1430 O O . ASN A 1 174 ? -12.791 10.899 6.445 1.00 97.44 174 ASN A O 1
ATOM 1434 N N . MET A 1 175 ? -12.595 9.302 4.868 1.00 96.69 175 MET A N 1
ATOM 1435 C CA . MET A 1 175 ? -13.471 8.325 5.521 1.00 96.69 175 MET A CA 1
ATOM 1436 C C . MET A 1 175 ? -12.930 7.916 6.895 1.00 96.69 175 MET A C 1
ATOM 1438 O O . MET A 1 175 ? -13.643 8.009 7.896 1.00 96.69 175 MET A O 1
ATOM 1442 N N . LEU A 1 176 ? -11.641 7.578 6.984 1.00 97.25 176 LEU A N 1
ATOM 1443 C CA . LEU A 1 176 ? -10.987 7.223 8.247 1.00 97.25 176 LEU A CA 1
ATOM 1444 C C . LEU A 1 176 ? -10.986 8.384 9.251 1.00 97.25 176 LEU A C 1
ATOM 1446 O O . LEU A 1 176 ? -11.152 8.171 10.453 1.00 97.25 176 LEU A O 1
ATOM 1450 N N . LYS A 1 177 ? -10.834 9.631 8.789 1.00 97.94 177 LYS A N 1
ATOM 1451 C CA . LYS A 1 177 ? -10.948 10.818 9.654 1.00 97.94 177 LYS A CA 1
ATOM 1452 C C . LYS A 1 177 ? -12.357 10.987 10.215 1.00 97.94 177 LYS A C 1
ATOM 1454 O O . LYS A 1 177 ? -12.486 11.311 11.396 1.00 97.94 177 LYS A O 1
ATOM 1459 N N . GLN A 1 178 ? -13.389 10.785 9.395 1.00 97.94 178 GLN A N 1
ATOM 1460 C CA . GLN A 1 178 ? -14.779 10.854 9.846 1.00 97.94 178 GLN A CA 1
ATOM 1461 C C . GLN A 1 178 ? -15.073 9.763 10.874 1.00 97.94 178 GLN A C 1
ATOM 1463 O O . GLN A 1 178 ? -15.634 10.057 11.929 1.00 97.94 178 GLN A O 1
ATOM 1468 N N . GLU A 1 179 ? -14.626 8.534 10.617 1.00 97.25 179 GLU A N 1
ATOM 1469 C CA . GLU A 1 179 ? -14.835 7.414 11.531 1.00 97.25 179 GLU A CA 1
ATOM 1470 C C . GLU A 1 179 ? -14.092 7.614 12.853 1.00 97.25 179 GLU A C 1
ATOM 1472 O O . GLU A 1 179 ? -14.685 7.517 13.925 1.00 97.25 179 GLU A O 1
ATOM 1477 N N . LYS A 1 180 ? -12.831 8.059 12.802 1.00 96.69 180 LYS A N 1
ATOM 1478 C CA . LYS A 1 180 ? -12.088 8.476 13.998 1.00 96.69 180 LYS A CA 1
ATOM 1479 C C . LYS A 1 180 ? -12.867 9.510 14.813 1.00 96.69 180 LYS A C 1
ATOM 1481 O O . LYS A 1 180 ? -12.888 9.432 16.039 1.00 96.69 180 LYS A O 1
ATOM 1486 N N . GLN A 1 181 ? -13.481 10.498 14.162 1.00 98.12 181 GLN A N 1
ATOM 1487 C CA . GLN A 1 181 ? -14.254 11.521 14.862 1.00 98.12 181 GLN A CA 1
ATOM 1488 C C . GLN A 1 181 ? -15.528 10.947 15.497 1.00 98.12 181 GLN A C 1
ATOM 1490 O O . GLN A 1 181 ? -15.875 11.351 16.606 1.00 98.12 181 GLN A O 1
ATOM 1495 N N . ARG A 1 182 ? -16.214 10.012 14.830 1.00 98.25 182 ARG A N 1
ATOM 1496 C CA . ARG A 1 182 ? -17.377 9.307 15.392 1.00 98.25 182 ARG A CA 1
ATOM 1497 C C . ARG A 1 182 ? -16.989 8.481 16.615 1.00 98.25 182 ARG A C 1
ATOM 1499 O O . ARG A 1 182 ? -17.618 8.628 17.660 1.00 98.25 182 ARG A O 1
ATOM 1506 N N . LEU A 1 183 ? -15.912 7.704 16.516 1.00 97.56 183 LEU A N 1
ATOM 1507 C CA . LEU A 1 183 ? -15.401 6.894 17.622 1.00 97.56 183 LEU A CA 1
ATOM 1508 C C . LEU A 1 183 ? -14.983 7.755 18.816 1.00 97.56 183 LEU A C 1
ATOM 1510 O O . LEU A 1 183 ? -15.314 7.424 19.949 1.00 97.56 183 LEU A O 1
ATOM 1514 N N . LEU A 1 184 ? -14.316 8.891 18.583 1.00 98.31 184 LEU A N 1
ATOM 1515 C CA . LEU A 1 184 ? -13.967 9.822 19.662 1.00 98.31 184 LEU A CA 1
ATOM 1516 C C . LEU A 1 184 ? -15.207 10.356 20.386 1.00 98.31 184 LEU A C 1
ATOM 1518 O O . LEU A 1 184 ? -15.235 10.329 21.611 1.00 98.31 184 LEU A O 1
ATOM 1522 N N . LYS A 1 185 ? -16.256 10.751 19.652 1.00 98.38 185 LYS A N 1
ATOM 1523 C CA . LYS A 1 185 ? -17.529 11.169 20.264 1.00 98.38 185 LYS A CA 1
ATOM 1524 C C . LYS A 1 185 ? -18.158 10.050 21.096 1.00 98.38 185 LYS A C 1
ATOM 1526 O O . LYS A 1 185 ? -18.638 10.306 22.190 1.00 98.38 185 LYS A O 1
ATOM 1531 N N . SER A 1 186 ? -18.124 8.811 20.605 1.00 97.62 186 SER A N 1
ATOM 1532 C CA . SER A 1 186 ? -18.632 7.659 21.359 1.00 97.62 186 SER A CA 1
ATOM 1533 C C . SER A 1 186 ? -17.838 7.412 22.643 1.00 97.62 186 SER A C 1
ATOM 1535 O O . SER A 1 186 ? -18.427 7.090 23.671 1.00 97.62 186 SER A O 1
ATOM 1537 N N . ILE A 1 187 ? -16.511 7.563 22.599 1.00 97.50 187 ILE A N 1
ATOM 1538 C CA . ILE A 1 187 ? -15.649 7.434 23.780 1.00 97.50 187 ILE A CA 1
ATOM 1539 C C . ILE A 1 187 ? -15.979 8.520 24.803 1.00 97.50 187 ILE A C 1
ATOM 1541 O O . ILE A 1 187 ? -16.053 8.220 25.992 1.00 97.50 187 ILE A O 1
ATOM 1545 N N . ASP A 1 188 ? -16.162 9.763 24.360 1.00 98.19 188 ASP A N 1
ATOM 1546 C CA . ASP A 1 188 ? -16.485 10.874 25.254 1.00 98.19 188 ASP A CA 1
ATOM 1547 C C . ASP A 1 188 ? -17.861 10.671 25.908 1.00 98.19 188 ASP A C 1
ATOM 1549 O O . ASP A 1 188 ? -17.957 10.761 27.130 1.00 98.19 188 ASP A O 1
ATOM 1553 N N . ASN A 1 189 ? -18.875 10.244 25.146 1.00 98.25 189 ASN A N 1
ATOM 1554 C CA . ASN A 1 189 ? -20.191 9.891 25.690 1.00 98.25 189 ASN A CA 1
ATOM 1555 C C . ASN A 1 189 ? -20.099 8.778 26.749 1.00 98.25 189 ASN A C 1
ATOM 1557 O O . ASN A 1 189 ? -20.608 8.934 27.855 1.00 98.25 189 ASN A O 1
ATOM 1561 N N . MET A 1 190 ? -19.399 7.673 26.454 1.00 97.81 190 MET A N 1
ATOM 1562 C CA . MET A 1 190 ? -19.240 6.577 27.423 1.00 97.81 190 MET A CA 1
ATOM 1563 C C . MET A 1 190 ? -18.471 7.012 28.676 1.00 97.81 190 MET A C 1
ATOM 1565 O O . MET A 1 190 ? -18.747 6.534 29.775 1.00 97.81 190 MET A O 1
ATOM 1569 N N . LYS A 1 191 ? -17.500 7.924 28.545 1.00 98.31 191 LYS A N 1
ATOM 1570 C CA . LYS A 1 191 ? -16.803 8.498 29.704 1.00 98.31 191 LYS A CA 1
ATOM 1571 C C . LYS A 1 191 ? -17.732 9.359 30.551 1.00 98.31 191 LYS A C 1
ATOM 1573 O O . LYS A 1 191 ? -17.658 9.279 31.775 1.00 98.31 191 LYS A O 1
ATOM 1578 N N . GLU A 1 192 ? -18.581 10.173 29.929 1.00 98.12 192 GLU A N 1
ATOM 1579 C CA . GLU A 1 192 ? -19.576 10.985 30.635 1.00 98.12 192 GLU A CA 1
ATOM 1580 C C . GLU A 1 192 ? -20.587 10.108 31.383 1.00 98.12 192 GLU A C 1
ATOM 1582 O O . GLU A 1 192 ? -20.836 10.340 32.568 1.00 98.12 192 GLU A O 1
ATOM 1587 N N . GLU A 1 193 ? -21.092 9.050 30.744 1.00 98.06 193 GLU A N 1
ATOM 1588 C CA . GLU A 1 193 ? -21.963 8.056 31.381 1.00 98.06 193 GLU A CA 1
ATOM 1589 C C . GLU A 1 193 ? -21.270 7.371 32.562 1.00 98.06 193 GLU A C 1
ATOM 1591 O O . GLU A 1 193 ? -21.835 7.296 33.654 1.00 98.06 193 GLU A O 1
ATOM 1596 N N . ASN A 1 194 ? -20.020 6.936 32.387 1.00 97.75 194 ASN A N 1
ATOM 1597 C CA . ASN A 1 194 ? -19.254 6.305 33.456 1.00 97.75 194 ASN A CA 1
ATOM 1598 C C . ASN A 1 194 ? -19.032 7.256 34.645 1.00 97.75 194 ASN A C 1
ATOM 1600 O O . ASN A 1 194 ? -19.190 6.853 35.793 1.00 97.75 194 ASN A O 1
ATOM 1604 N N . ASN A 1 195 ? -18.730 8.533 34.389 1.00 98.12 195 ASN A N 1
ATOM 1605 C CA . ASN A 1 195 ? -18.594 9.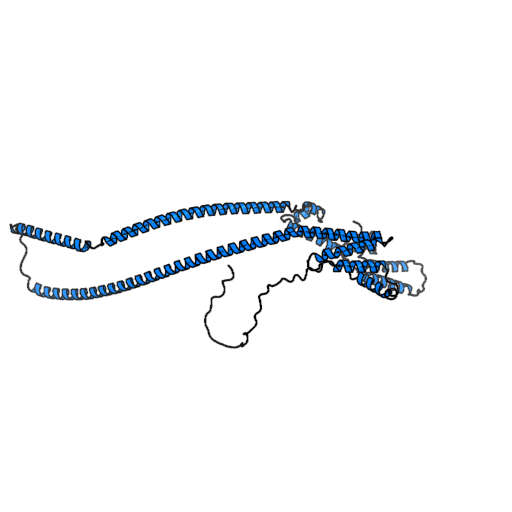545 35.441 1.00 98.12 195 ASN A CA 1
ATOM 1606 C C . ASN A 1 195 ? -19.926 9.805 36.167 1.00 98.12 195 ASN A C 1
ATOM 1608 O O . ASN A 1 195 ? -19.949 9.966 37.390 1.00 98.12 195 ASN A O 1
ATOM 1612 N N . SER A 1 196 ? -21.044 9.826 35.434 1.00 98.06 196 SER A N 1
ATOM 1613 C CA . SER A 1 196 ? -22.384 9.958 36.015 1.00 98.06 196 SER A CA 1
ATOM 1614 C C . SER A 1 196 ? -22.723 8.773 36.920 1.00 98.06 196 SER A C 1
ATOM 1616 O O . SER A 1 196 ? -23.139 8.966 38.064 1.00 98.06 196 SER A O 1
ATOM 1618 N N . LEU A 1 197 ? -22.496 7.547 36.442 1.00 98.25 197 LEU A N 1
ATOM 1619 C CA . LEU A 1 197 ? -22.719 6.328 37.217 1.00 98.25 197 LEU A CA 1
ATOM 1620 C C . LEU A 1 197 ? -21.824 6.282 38.454 1.00 98.25 197 LEU A C 1
ATOM 1622 O O . LEU A 1 197 ? -22.308 5.980 39.540 1.00 98.25 197 LEU A O 1
ATOM 1626 N N . GLN A 1 198 ? -20.551 6.652 38.320 1.00 98.38 198 GLN A N 1
ATOM 1627 C CA . GLN A 1 198 ? -19.623 6.743 39.443 1.00 98.38 198 GLN A CA 1
ATOM 1628 C C . GLN A 1 198 ? -20.127 7.725 40.513 1.00 98.38 198 GLN A C 1
ATOM 1630 O O . GLN A 1 198 ? -20.140 7.392 41.695 1.00 98.38 198 GLN A O 1
ATOM 1635 N N . THR A 1 199 ? -20.640 8.888 40.100 1.00 97.88 199 THR A N 1
ATOM 1636 C CA . THR A 1 199 ? -21.235 9.876 41.017 1.00 97.88 199 THR A CA 1
ATOM 1637 C C . THR A 1 199 ? -22.463 9.304 41.740 1.00 97.88 199 THR A C 1
ATOM 1639 O O . THR A 1 199 ? -22.643 9.522 42.938 1.00 97.88 199 THR A O 1
ATOM 1642 N N . GLN A 1 200 ? -23.307 8.534 41.043 1.00 98.19 200 GLN A N 1
ATOM 1643 C CA . GLN A 1 200 ? -24.457 7.859 41.658 1.00 98.19 200 GLN A CA 1
ATOM 1644 C C . GLN A 1 200 ? -24.023 6.777 42.652 1.00 98.19 200 GLN A C 1
ATOM 1646 O O . GLN A 1 200 ? -24.600 6.677 43.733 1.00 98.19 200 GLN A O 1
ATOM 1651 N N . VAL A 1 201 ? -22.995 5.992 42.320 1.00 98.19 201 VAL A N 1
ATOM 1652 C CA . VAL A 1 201 ? -22.424 4.982 43.222 1.00 98.19 201 VAL A CA 1
ATOM 1653 C C . VAL A 1 201 ? -21.888 5.638 44.490 1.00 98.19 201 VAL A C 1
ATOM 1655 O O . VAL A 1 201 ? -22.202 5.178 45.585 1.00 98.19 201 VAL A O 1
ATOM 1658 N N . GLU A 1 202 ? -21.138 6.732 44.367 1.00 98.31 202 GLU A N 1
ATOM 1659 C CA . GLU A 1 202 ? -20.620 7.489 45.512 1.00 98.31 202 GLU A CA 1
ATOM 1660 C C . GLU A 1 202 ? -21.757 8.039 46.382 1.00 98.31 202 GLU A C 1
ATOM 1662 O O . GLU A 1 202 ? -21.736 7.893 47.607 1.00 98.31 202 GLU A O 1
ATOM 1667 N N . HIS A 1 203 ? -22.806 8.587 45.764 1.00 98.25 203 HIS A N 1
ATOM 1668 C CA . HIS A 1 203 ? -23.986 9.047 46.491 1.00 98.25 203 HIS A CA 1
ATOM 1669 C C . HIS A 1 203 ? -24.679 7.905 47.251 1.00 98.25 203 HIS A C 1
ATOM 1671 O O . HIS A 1 203 ? -24.941 8.027 48.449 1.00 98.25 203 HIS A O 1
ATOM 1677 N N . LEU A 1 204 ? -24.918 6.765 46.601 1.00 98.19 204 LEU A N 1
ATOM 1678 C CA . LEU A 1 204 ? -25.519 5.597 47.247 1.00 98.19 204 LEU A CA 1
ATOM 1679 C C . LEU A 1 204 ? -24.647 5.066 48.389 1.00 98.19 204 LEU A C 1
ATOM 1681 O O . LEU A 1 204 ? -25.172 4.740 49.449 1.00 98.19 204 LEU A O 1
ATOM 1685 N N . GLN A 1 205 ? -23.323 5.033 48.222 1.00 98.19 205 GLN A N 1
ATOM 1686 C CA . GLN A 1 205 ? -22.398 4.651 49.291 1.00 98.19 205 GLN A CA 1
ATOM 1687 C C . GLN A 1 205 ? -22.518 5.581 50.506 1.00 98.19 205 GLN A C 1
ATOM 1689 O O . GLN A 1 205 ? -22.595 5.092 51.635 1.00 98.19 205 GLN A O 1
ATOM 1694 N N . THR A 1 206 ? -22.586 6.902 50.293 1.00 97.94 206 THR A N 1
ATOM 1695 C CA . THR A 1 206 ? -22.796 7.862 51.393 1.00 97.94 206 THR A CA 1
ATOM 1696 C C . THR A 1 206 ? -24.152 7.676 52.071 1.00 97.94 206 THR A C 1
ATOM 1698 O O . THR A 1 206 ? -24.205 7.571 53.294 1.00 97.94 206 THR A O 1
ATOM 1701 N N . SER A 1 207 ? -25.233 7.527 51.299 1.00 98.12 207 SER A N 1
ATOM 1702 C CA . SER A 1 207 ? -26.581 7.290 51.827 1.00 98.12 207 SER A CA 1
ATOM 1703 C C . SER A 1 207 ? -26.649 6.006 52.661 1.00 98.12 207 SER A C 1
ATOM 1705 O O . SER A 1 207 ? -27.148 6.018 53.786 1.00 98.12 207 SER A O 1
ATOM 1707 N N . VAL A 1 208 ? -26.064 4.911 52.169 1.00 98.12 208 VAL A N 1
ATOM 1708 C CA . VAL A 1 208 ? -25.980 3.644 52.906 1.00 98.12 208 VAL A CA 1
ATOM 1709 C C . VAL A 1 208 ? -25.196 3.825 54.208 1.00 98.12 208 VAL A C 1
ATOM 1711 O O . VAL A 1 208 ? -25.655 3.378 55.258 1.00 98.12 208 VAL A O 1
ATOM 1714 N N . ALA A 1 209 ? -24.053 4.516 54.190 1.00 97.88 209 ALA A N 1
ATOM 1715 C CA . ALA A 1 209 ? -23.273 4.786 55.400 1.00 97.88 209 ALA A CA 1
ATOM 1716 C C . ALA A 1 209 ? -24.054 5.620 56.437 1.00 97.88 209 ALA A C 1
ATOM 1718 O O . ALA A 1 209 ? -23.980 5.359 57.645 1.00 97.88 209 ALA A O 1
ATOM 1719 N N . GLU A 1 210 ? -24.840 6.597 55.983 1.00 97.75 210 GLU A N 1
ATOM 1720 C CA . GLU A 1 210 ? -25.722 7.393 56.837 1.00 97.75 210 GLU A CA 1
ATOM 1721 C C . GLU A 1 210 ? -26.848 6.555 57.455 1.00 97.75 210 GLU A C 1
ATOM 1723 O O . GLU A 1 210 ? -27.102 6.678 58.657 1.00 97.75 210 GLU A O 1
ATOM 1728 N N . GLU A 1 211 ? -27.503 5.692 56.672 1.00 96.69 211 GLU A N 1
ATOM 1729 C CA . GLU A 1 211 ? -28.536 4.772 57.169 1.00 96.69 211 GLU A CA 1
ATOM 1730 C C . GLU A 1 211 ? -27.957 3.764 58.170 1.00 96.69 211 GLU A C 1
ATOM 1732 O O . GLU A 1 211 ? -28.524 3.567 59.245 1.00 96.69 211 GLU A O 1
ATOM 1737 N N . TYR A 1 212 ? -26.775 3.197 57.900 1.00 97.50 212 TYR A N 1
ATOM 1738 C CA . TYR A 1 212 ? -26.075 2.336 58.862 1.00 97.50 212 TYR A CA 1
ATOM 1739 C C . TYR A 1 212 ? -25.773 3.072 60.171 1.00 97.50 212 TYR A C 1
ATOM 1741 O O . TYR A 1 212 ? -25.970 2.530 61.261 1.00 97.50 212 TYR A O 1
ATOM 1749 N N . THR A 1 213 ? -25.341 4.332 60.090 1.00 98.00 213 THR A N 1
ATOM 1750 C CA . THR A 1 213 ? -25.083 5.159 61.276 1.00 98.00 213 THR A CA 1
ATOM 1751 C C . THR A 1 213 ? -26.372 5.440 62.056 1.00 98.00 213 THR A C 1
ATOM 1753 O O . THR A 1 213 ? -26.367 5.405 63.290 1.00 98.00 213 THR A O 1
ATOM 1756 N N . ARG A 1 214 ? -27.491 5.695 61.364 1.00 97.69 214 ARG A N 1
ATOM 1757 C CA . ARG A 1 214 ? -28.818 5.862 61.982 1.00 97.69 214 ARG A CA 1
ATOM 1758 C C . ARG A 1 214 ? -29.288 4.581 62.667 1.00 97.69 214 ARG A C 1
ATOM 1760 O O . ARG A 1 214 ? -29.663 4.638 63.838 1.00 97.69 214 ARG A O 1
ATOM 1767 N N . TYR A 1 215 ? -29.169 3.439 61.994 1.00 97.62 215 TYR A N 1
ATOM 1768 C CA . TYR A 1 215 ? -29.484 2.126 62.552 1.00 97.62 215 TYR A CA 1
ATOM 1769 C C . TYR A 1 215 ? -28.696 1.847 63.839 1.00 97.62 215 TYR A C 1
ATOM 1771 O O . TYR A 1 215 ? -29.280 1.440 64.841 1.00 97.62 215 TYR A O 1
ATOM 1779 N N . LEU A 1 216 ? -27.386 2.118 63.861 1.00 97.38 216 LEU A N 1
ATOM 1780 C CA . LEU A 1 216 ? -26.560 1.916 65.057 1.00 97.38 216 LEU A CA 1
ATOM 1781 C C . LEU A 1 216 ? -27.008 2.789 66.235 1.00 97.38 216 LEU A C 1
ATOM 1783 O O . LEU A 1 216 ? -27.079 2.302 67.367 1.00 97.38 216 LEU A O 1
ATOM 1787 N N . LYS A 1 217 ? -27.340 4.062 65.980 1.00 96.94 217 LYS A N 1
ATOM 1788 C CA . LYS A 1 217 ? -27.869 4.980 67.003 1.00 96.94 217 LYS A CA 1
ATOM 1789 C C . LYS A 1 217 ? -29.193 4.471 67.573 1.00 96.94 217 LYS A C 1
ATOM 1791 O O . LYS A 1 217 ? -29.356 4.427 68.792 1.00 96.94 217 LYS A O 1
ATOM 1796 N N . GLU A 1 218 ? -30.115 4.049 66.711 1.00 96.50 218 GLU A N 1
ATOM 1797 C CA . GLU A 1 218 ? -31.419 3.534 67.129 1.00 96.50 218 GLU A CA 1
ATOM 1798 C C . GLU A 1 218 ? -31.296 2.203 67.882 1.00 96.50 218 GLU A C 1
ATOM 1800 O O . GLU A 1 218 ? -31.884 2.033 68.950 1.00 96.50 218 GLU A O 1
ATOM 1805 N N . HIS A 1 219 ? -30.482 1.273 67.380 1.00 96.31 219 HIS A N 1
ATOM 1806 C CA . HIS A 1 219 ? -30.189 0.010 68.049 1.00 96.31 219 HIS A CA 1
ATOM 1807 C C . HIS A 1 219 ? -29.580 0.240 69.442 1.00 96.31 219 HIS A C 1
ATOM 1809 O O . HIS A 1 219 ? -29.999 -0.393 70.414 1.00 96.31 219 HIS A O 1
ATOM 1815 N N . GLY A 1 220 ? -28.640 1.184 69.568 1.00 96.69 220 GLY A N 1
ATOM 1816 C CA . GLY A 1 220 ? -28.081 1.601 70.857 1.00 96.69 220 GLY A CA 1
ATOM 1817 C C . GLY A 1 220 ? -29.149 2.121 71.826 1.00 96.69 220 GLY A C 1
ATOM 1818 O O . GLY A 1 220 ? -29.187 1.697 72.982 1.00 96.69 220 GLY A O 1
ATOM 1819 N N . ALA A 1 221 ? -30.065 2.969 71.347 1.00 96.56 221 ALA A N 1
ATOM 1820 C CA . ALA A 1 221 ? -31.185 3.473 72.142 1.00 96.56 221 ALA A CA 1
ATOM 1821 C C . ALA A 1 221 ? -32.152 2.353 72.571 1.00 96.56 221 ALA A C 1
ATOM 1823 O O . ALA A 1 221 ? -32.531 2.284 73.740 1.00 96.56 221 ALA A O 1
ATOM 1824 N N . ARG A 1 222 ? -32.504 1.428 71.667 1.00 95.81 222 ARG A N 1
ATOM 1825 C CA . ARG A 1 222 ? -33.357 0.262 71.969 1.00 95.81 222 ARG A CA 1
ATOM 1826 C C . ARG A 1 222 ? -32.721 -0.655 73.010 1.00 95.81 222 ARG A C 1
ATOM 1828 O O . ARG A 1 222 ? -33.404 -1.076 73.938 1.00 95.81 222 ARG A O 1
ATOM 1835 N N . LYS A 1 223 ? -31.417 -0.932 72.898 1.00 97.06 223 LYS A N 1
ATOM 1836 C CA . LYS A 1 223 ? -30.678 -1.740 73.881 1.00 97.06 223 LYS A CA 1
ATOM 1837 C C . LYS A 1 223 ? -30.718 -1.103 75.273 1.00 97.06 223 LYS A C 1
ATOM 1839 O O . LYS A 1 223 ? -30.943 -1.807 76.252 1.00 97.06 223 LYS A O 1
ATOM 1844 N N . LEU A 1 224 ? -30.552 0.219 75.355 1.00 95.62 224 LEU A N 1
ATOM 1845 C CA . LEU A 1 224 ? -30.656 0.961 76.614 1.00 95.62 224 LEU A CA 1
ATOM 1846 C C . LEU A 1 224 ? -32.075 0.908 77.202 1.00 95.62 224 LEU A C 1
ATOM 1848 O O . LEU A 1 224 ? -32.231 0.733 78.407 1.00 95.62 224 LEU A O 1
ATOM 1852 N N . LEU A 1 225 ? -33.109 1.043 76.366 1.00 94.94 225 LEU A N 1
ATOM 1853 C CA . LEU A 1 225 ? -34.503 0.928 76.803 1.00 94.94 225 LEU A CA 1
ATOM 1854 C C . LEU A 1 225 ? -34.835 -0.480 77.304 1.00 94.94 225 LEU A C 1
ATOM 1856 O O . LEU A 1 225 ? -35.474 -0.605 78.340 1.00 94.94 225 LEU A O 1
ATOM 1860 N N . LEU A 1 226 ? -34.382 -1.527 76.608 1.00 94.12 226 LEU A N 1
ATOM 1861 C CA . LEU A 1 226 ? -34.568 -2.917 77.033 1.00 94.12 226 LEU A CA 1
ATOM 1862 C C . LEU A 1 226 ? -33.880 -3.210 78.367 1.00 94.12 226 LEU A C 1
ATOM 1864 O O . LEU A 1 226 ? -34.477 -3.883 79.199 1.00 94.12 226 LEU A O 1
ATOM 1868 N N . ALA A 1 227 ? -32.669 -2.686 78.583 1.00 93.00 227 ALA A N 1
ATOM 1869 C CA . ALA A 1 227 ? -31.991 -2.792 79.874 1.00 93.00 227 ALA A CA 1
ATOM 1870 C C . ALA A 1 227 ? -32.853 -2.179 80.989 1.00 93.00 227 ALA A C 1
ATOM 1872 O O . ALA A 1 227 ? -33.230 -2.888 81.913 1.00 93.00 227 ALA A O 1
ATOM 1873 N N . LYS A 1 228 ? -33.309 -0.928 80.813 1.00 93.81 228 LYS A N 1
ATOM 1874 C CA . LYS A 1 228 ? -34.218 -0.268 81.768 1.00 93.81 228 LYS A CA 1
ATOM 1875 C C . LYS A 1 228 ? -35.513 -1.051 82.015 1.00 93.81 228 LYS A C 1
ATOM 1877 O O . LYS A 1 228 ? -36.027 -1.058 83.125 1.00 93.81 228 LYS A O 1
ATOM 1882 N N . LEU A 1 229 ? -36.084 -1.663 80.977 1.00 91.44 229 LEU A N 1
ATOM 1883 C CA . LEU A 1 229 ? -37.326 -2.436 81.080 1.00 91.44 229 LEU A CA 1
ATOM 1884 C C . LEU A 1 229 ? -37.106 -3.749 81.845 1.00 91.44 229 LEU A C 1
ATOM 1886 O O . LEU A 1 229 ? -37.971 -4.153 82.617 1.00 91.44 229 LEU A O 1
ATOM 1890 N N . ASN A 1 230 ? -35.957 -4.399 81.649 1.00 89.75 230 ASN A N 1
ATOM 1891 C CA . ASN A 1 230 ? -35.567 -5.573 82.424 1.00 89.75 230 ASN A CA 1
ATOM 1892 C C . ASN A 1 230 ? -35.332 -5.217 83.893 1.00 89.75 230 ASN A C 1
ATOM 1894 O O . ASN A 1 230 ? -35.876 -5.921 84.737 1.00 89.75 230 ASN A O 1
ATOM 1898 N N . ASP A 1 231 ? -34.649 -4.106 84.186 1.00 89.00 231 ASP A N 1
ATOM 1899 C CA . ASP A 1 231 ? -34.464 -3.612 85.559 1.00 89.00 231 ASP A CA 1
ATOM 1900 C C . ASP A 1 231 ? -35.834 -3.430 86.252 1.00 89.00 231 ASP A C 1
ATOM 1902 O O . ASP A 1 231 ? -36.098 -3.994 87.311 1.00 89.00 231 ASP A O 1
ATOM 1906 N N . LEU A 1 232 ? -36.782 -2.754 85.583 1.00 86.94 232 LEU A N 1
ATOM 1907 C CA . LEU A 1 232 ? -38.161 -2.584 86.070 1.00 86.94 232 LEU A CA 1
ATOM 1908 C C . LEU A 1 232 ? -38.932 -3.909 86.218 1.00 86.94 232 LEU A C 1
ATOM 1910 O O . LEU A 1 232 ? -39.855 -4.009 87.031 1.00 86.94 232 LEU A O 1
ATOM 1914 N N . ARG A 1 233 ? -38.625 -4.918 85.395 1.00 83.81 233 ARG A N 1
ATOM 1915 C CA . ARG A 1 233 ? -39.277 -6.233 85.443 1.00 83.81 233 ARG A CA 1
ATOM 1916 C C . ARG A 1 233 ? -38.740 -7.080 86.588 1.00 83.81 233 ARG A C 1
ATOM 1918 O O . ARG A 1 233 ? -39.539 -7.767 87.216 1.00 83.81 233 ARG A O 1
ATOM 1925 N N . GLU A 1 234 ? -37.443 -7.031 86.869 1.00 76.88 234 GLU A N 1
ATOM 1926 C CA . GLU A 1 234 ? -36.860 -7.635 88.072 1.00 76.88 234 GLU A CA 1
ATOM 1927 C C . GLU A 1 234 ? -37.513 -7.025 89.323 1.00 76.88 234 GLU A C 1
ATOM 1929 O O . GLU A 1 234 ? -38.056 -7.759 90.147 1.00 76.88 234 GLU A O 1
ATOM 1934 N N . GLU A 1 235 ? -37.676 -5.697 89.359 1.00 75.62 235 GLU A N 1
ATOM 1935 C CA . GLU A 1 235 ? -38.413 -4.992 90.422 1.00 75.62 235 GLU A CA 1
ATOM 1936 C C . GLU A 1 235 ? -39.912 -5.366 90.537 1.00 75.62 235 GLU A C 1
ATOM 1938 O O . GLU A 1 235 ? -40.540 -5.106 91.569 1.00 75.62 235 GLU A O 1
ATOM 1943 N N . GLN A 1 236 ? -40.529 -5.906 89.479 1.00 66.88 236 GLN A N 1
ATOM 1944 C CA . GLN A 1 236 ? -41.930 -6.368 89.438 1.00 66.88 236 GLN A CA 1
ATOM 1945 C C . GLN A 1 236 ? -42.070 -7.867 89.744 1.00 66.88 236 GLN A C 1
ATOM 1947 O O . GLN A 1 236 ? -43.069 -8.290 90.330 1.00 66.88 236 GLN A O 1
ATOM 1952 N N . LEU A 1 237 ? -41.089 -8.683 89.356 1.00 58.38 237 LEU A N 1
ATOM 1953 C CA . LEU A 1 237 ? -41.038 -10.114 89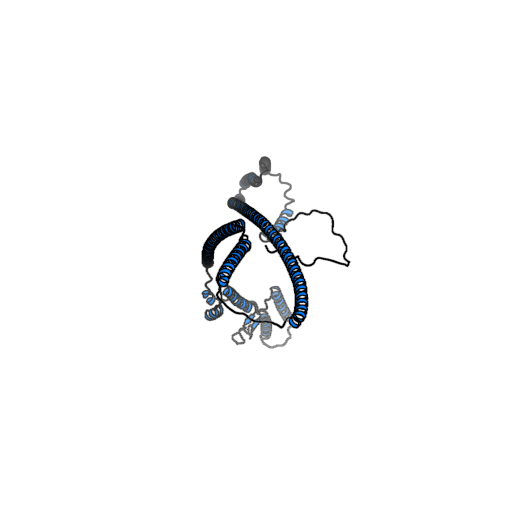.661 1.00 58.38 237 LEU A CA 1
ATOM 1954 C C . LEU A 1 237 ? -40.793 -10.350 91.151 1.00 58.38 237 LEU A C 1
ATOM 1956 O O . LEU A 1 237 ? -41.447 -11.220 91.724 1.00 58.38 237 LEU A O 1
ATOM 1960 N N . ASP A 1 238 ? -40.013 -9.485 91.799 1.00 56.53 238 ASP A N 1
ATOM 1961 C CA . ASP A 1 238 ? -39.921 -9.431 93.262 1.00 56.53 238 ASP A CA 1
ATOM 1962 C C . ASP A 1 238 ? -41.278 -9.125 93.936 1.00 56.53 238 ASP A C 1
ATOM 1964 O O . ASP A 1 238 ? -41.478 -9.435 95.109 1.00 56.53 238 ASP A O 1
ATOM 1968 N N . LYS A 1 239 ? -42.251 -8.560 93.198 1.00 53.59 239 LYS A N 1
ATOM 1969 C CA . LYS A 1 239 ? -43.585 -8.176 93.702 1.00 53.59 239 LYS A CA 1
ATOM 1970 C C . LYS A 1 239 ? -44.714 -9.160 93.366 1.00 53.59 239 LYS A C 1
ATOM 1972 O O . LYS A 1 239 ? -45.757 -9.095 94.010 1.00 53.59 239 LYS A O 1
ATOM 1977 N N . THR A 1 240 ? -44.551 -10.063 92.392 1.00 45.25 240 THR A N 1
ATOM 1978 C CA . THR A 1 240 ? -45.694 -10.786 91.772 1.00 45.25 240 THR A CA 1
ATOM 1979 C C . THR A 1 240 ? -45.548 -12.315 91.758 1.00 45.25 240 THR A C 1
ATOM 1981 O O . THR A 1 240 ? -46.203 -13.013 90.987 1.00 45.25 240 THR A O 1
ATOM 1984 N N . GLY A 1 241 ? -44.712 -12.889 92.622 1.00 41.56 241 GLY A N 1
ATOM 1985 C CA . GLY A 1 241 ? -44.584 -14.341 92.766 1.00 41.56 241 GLY A CA 1
ATOM 1986 C C . GLY A 1 241 ? -45.741 -15.005 93.524 1.00 41.56 241 GLY A C 1
ATOM 1987 O O . GLY A 1 241 ? -45.466 -15.627 94.537 1.00 41.56 241 GLY A O 1
ATOM 1988 N N . HIS A 1 242 ? -47.008 -14.884 93.099 1.00 34.22 242 HIS A N 1
ATOM 1989 C CA . HIS A 1 242 ? -48.123 -15.725 93.580 1.00 34.22 242 HIS A CA 1
ATOM 1990 C C . HIS A 1 242 ? -49.183 -15.963 92.483 1.00 34.22 242 HIS A C 1
ATOM 1992 O O . HIS A 1 242 ? -49.774 -15.021 91.969 1.00 34.22 242 HIS A O 1
ATOM 1998 N N . GLN A 1 243 ? -49.477 -17.254 92.261 1.00 33.34 243 GLN A N 1
ATOM 1999 C CA . GLN A 1 243 ? -50.608 -17.862 91.526 1.00 33.34 243 GLN A CA 1
ATOM 2000 C C . GLN A 1 243 ? -50.479 -17.954 89.992 1.00 33.34 243 GLN A C 1
ATOM 2002 O O . GLN A 1 243 ? -50.439 -16.952 89.295 1.00 33.34 243 GLN A O 1
ATOM 2007 N N . VAL A 1 244 ? -50.213 -19.133 89.405 1.00 29.58 244 VAL A N 1
ATOM 2008 C CA . VAL A 1 244 ? -50.961 -20.421 89.302 1.00 29.58 244 VAL A CA 1
ATOM 2009 C C . VAL A 1 244 ? -51.677 -20.548 87.946 1.00 29.58 244 VAL A C 1
ATOM 2011 O O . VAL A 1 244 ? -52.705 -19.943 87.677 1.00 29.58 244 VAL A O 1
ATOM 2014 N N . GLN A 1 245 ? -51.026 -21.336 87.091 1.00 31.44 245 GLN A N 1
ATOM 2015 C CA . GLN A 1 245 ? -51.501 -22.492 86.320 1.00 31.44 245 GLN A CA 1
ATOM 2016 C C . GLN A 1 245 ? -53.001 -22.659 85.985 1.00 31.44 245 GLN A C 1
ATOM 2018 O O . GLN A 1 245 ? -53.825 -23.024 86.815 1.00 31.44 245 GLN A O 1
ATOM 2023 N N . GLU A 1 246 ? -53.278 -22.479 84.690 1.00 40.19 246 GLU A N 1
ATOM 2024 C CA . GLU A 1 246 ? -53.848 -23.444 83.728 1.00 40.19 246 GLU A CA 1
ATOM 2025 C C . GLU A 1 246 ? -54.850 -24.510 84.228 1.00 40.19 246 GLU A C 1
ATOM 2027 O O . GLU A 1 246 ? -54.462 -25.500 84.842 1.00 40.19 246 GLU A O 1
ATOM 2032 N N . VAL A 1 247 ? -56.118 -24.412 83.792 1.00 33.22 247 VAL A N 1
ATOM 2033 C CA . VAL A 1 247 ? -57.030 -25.569 83.685 1.00 33.22 247 VAL A CA 1
ATOM 2034 C C . VAL A 1 247 ? -57.838 -25.498 82.387 1.00 33.22 247 VAL A C 1
ATOM 2036 O O . VAL A 1 247 ? -58.518 -24.519 82.086 1.00 33.22 247 VAL A O 1
ATOM 2039 N N . LYS A 1 248 ? -57.742 -26.581 81.611 1.00 43.59 248 LYS A N 1
ATOM 2040 C CA . LYS A 1 248 ? -58.468 -26.850 80.369 1.00 43.59 248 LYS A CA 1
ATOM 2041 C C . LYS A 1 248 ? -59.873 -27.378 80.680 1.00 43.59 248 LYS A C 1
ATOM 2043 O O . LYS A 1 248 ? -60.005 -28.440 81.273 1.00 43.59 248 LYS A O 1
ATOM 2048 N N . GLY A 1 249 ? -60.899 -26.712 80.158 1.00 40.19 249 GLY A N 1
ATOM 2049 C CA . GLY A 1 249 ? -62.231 -27.277 79.919 1.00 40.19 249 GLY A CA 1
ATOM 2050 C C . GLY A 1 249 ? -62.666 -26.870 78.515 1.00 40.19 249 GLY A C 1
ATOM 2051 O O . GLY A 1 249 ? -62.632 -25.686 78.195 1.00 40.19 249 GLY A O 1
ATOM 2052 N N . GLU A 1 250 ? -62.942 -27.829 77.624 1.00 51.81 250 GLU A N 1
ATOM 2053 C CA . GLU A 1 250 ? -63.476 -27.571 76.272 1.00 51.81 250 GLU A CA 1
ATOM 2054 C C . GLU A 1 250 ? -64.946 -27.161 76.388 1.00 51.81 250 GLU A C 1
ATOM 2056 O O . GLU A 1 250 ? -65.868 -27.935 76.180 1.00 51.81 250 GLU A O 1
ATOM 2061 N N . ASP A 1 251 ? -65.103 -25.933 76.859 1.00 54.25 251 ASP A N 1
ATOM 2062 C CA . ASP A 1 251 ? -66.332 -25.213 77.129 1.00 54.25 251 ASP A CA 1
ATOM 2063 C C . ASP A 1 251 ? -66.878 -24.644 75.807 1.00 54.25 251 ASP A C 1
ATOM 2065 O O . ASP A 1 251 ? -66.135 -24.509 74.832 1.00 54.25 251 ASP A O 1
ATOM 2069 N N . VAL A 1 252 ? -68.147 -24.246 75.751 1.00 57.44 252 VAL A N 1
ATOM 2070 C CA . VAL A 1 252 ? -68.694 -23.451 74.631 1.00 57.44 252 VAL A CA 1
ATOM 2071 C C . VAL A 1 252 ? -67.758 -22.277 74.323 1.00 57.44 252 VAL A C 1
ATOM 2073 O O . VAL A 1 252 ? -67.527 -21.957 73.160 1.00 57.44 252 VAL A O 1
ATOM 2076 N N . VAL A 1 253 ? -67.093 -21.758 75.360 1.00 69.62 253 VAL A N 1
ATOM 2077 C CA . VAL A 1 253 ? -65.984 -20.803 75.301 1.00 69.62 253 VAL A CA 1
ATOM 2078 C C . VAL A 1 253 ? -64.835 -21.232 74.384 1.00 69.62 253 VAL A C 1
ATOM 2080 O O . VAL A 1 253 ? -64.333 -20.368 73.682 1.00 69.62 253 VAL A O 1
ATOM 2083 N N . LYS A 1 254 ? -64.410 -22.502 74.311 1.00 69.19 254 LYS A N 1
ATOM 2084 C CA . LYS A 1 254 ? -63.371 -22.957 73.363 1.00 69.19 254 LYS A CA 1
ATOM 2085 C C . LYS A 1 254 ? -63.839 -22.933 71.915 1.00 69.19 254 LYS A C 1
ATOM 2087 O O . LYS A 1 254 ? -63.023 -22.681 71.038 1.00 69.19 254 LYS A O 1
ATOM 2092 N N . LEU A 1 255 ? -65.127 -23.134 71.657 1.00 69.56 255 LEU A N 1
ATOM 2093 C CA . LEU A 1 255 ? -65.709 -23.003 70.321 1.00 69.56 255 LEU A CA 1
ATOM 2094 C C . LEU A 1 255 ? -65.859 -21.524 69.938 1.00 69.56 255 LEU A C 1
ATOM 2096 O O . LEU A 1 255 ? -65.499 -21.137 68.828 1.00 69.56 255 LEU A O 1
ATOM 2100 N N . THR A 1 256 ? -66.269 -20.664 70.877 1.00 77.31 256 THR A N 1
ATOM 2101 C CA . THR A 1 256 ? -66.233 -19.202 70.703 1.00 77.31 256 THR A CA 1
ATOM 2102 C C . THR A 1 256 ? -64.802 -18.686 70.555 1.00 77.31 256 THR A C 1
ATOM 2104 O O . THR A 1 256 ? -64.563 -17.762 69.779 1.00 77.31 256 THR A O 1
ATOM 2107 N N . LEU A 1 257 ? -63.841 -19.289 71.258 1.00 82.06 257 LEU A N 1
ATOM 2108 C CA . LEU A 1 257 ? -62.415 -18.995 71.165 1.00 82.06 257 LEU A CA 1
ATOM 2109 C C . LEU A 1 257 ? -61.885 -19.457 69.812 1.00 82.06 257 LEU A C 1
ATOM 2111 O O . LEU A 1 257 ? -61.287 -18.646 69.135 1.00 82.06 257 LEU A O 1
ATOM 2115 N N . ALA A 1 258 ? -62.184 -20.675 69.360 1.00 82.19 258 ALA A N 1
ATOM 2116 C CA . ALA A 1 258 ? -61.802 -21.180 68.043 1.00 82.19 258 ALA A CA 1
ATOM 2117 C C . ALA A 1 258 ? -62.403 -20.334 66.914 1.00 82.19 258 ALA A C 1
ATOM 2119 O O . ALA A 1 258 ? -61.707 -20.021 65.957 1.00 82.19 258 ALA A O 1
ATOM 2120 N N . LEU A 1 259 ? -63.655 -19.885 67.040 1.00 84.50 259 LEU A N 1
ATOM 2121 C CA . LEU A 1 259 ? -64.290 -18.981 66.078 1.00 84.50 259 LEU A CA 1
ATOM 2122 C C . LEU A 1 259 ? -63.675 -17.574 66.117 1.00 84.50 259 LEU A C 1
ATOM 2124 O O . LEU A 1 259 ? -63.491 -16.944 65.075 1.00 84.50 259 LEU A O 1
ATOM 2128 N N . LYS A 1 260 ? -63.306 -17.077 67.302 1.00 90.88 260 LYS A N 1
ATOM 2129 C CA . LYS A 1 260 ? -62.562 -15.820 67.463 1.00 90.88 260 LYS A CA 1
ATOM 2130 C C . LYS A 1 260 ? -61.148 -15.935 66.890 1.00 90.88 260 LYS A C 1
ATOM 2132 O O . LYS A 1 260 ? -60.720 -15.019 66.197 1.00 90.88 260 LYS A O 1
ATOM 2137 N N . THR A 1 261 ? -60.468 -17.055 67.106 1.00 88.69 261 THR A N 1
ATOM 2138 C CA . THR A 1 261 ? -59.145 -17.372 66.561 1.00 88.69 261 THR A CA 1
ATOM 2139 C C . THR A 1 261 ? -59.219 -17.517 65.047 1.00 88.69 261 THR A C 1
ATOM 2141 O O . THR A 1 261 ? -58.444 -16.875 64.360 1.00 88.69 261 THR A O 1
ATOM 2144 N N . ALA A 1 262 ? -60.224 -18.205 64.501 1.00 87.75 262 ALA A N 1
ATOM 2145 C CA . ALA A 1 262 ? -60.450 -18.305 63.060 1.00 87.75 262 ALA A CA 1
ATOM 2146 C C . ALA A 1 262 ? -60.737 -16.937 62.420 1.00 87.75 262 ALA A C 1
ATOM 2148 O O . ALA A 1 262 ? -60.220 -16.634 61.349 1.00 87.75 262 ALA A O 1
ATOM 2149 N N . ARG A 1 263 ? -61.507 -16.062 63.086 1.00 92.38 263 ARG A N 1
ATOM 2150 C CA . ARG A 1 263 ? -61.711 -14.671 62.637 1.00 92.38 263 ARG A CA 1
ATOM 2151 C C . ARG A 1 263 ? -60.420 -13.854 62.697 1.00 92.38 263 ARG A C 1
ATOM 2153 O O . ARG A 1 263 ? -60.131 -13.093 61.777 1.00 92.38 263 ARG A O 1
ATOM 2160 N N . GLN A 1 264 ? -59.630 -14.012 63.754 1.00 93.62 264 GLN A N 1
ATOM 2161 C CA . GLN A 1 264 ? -58.326 -13.359 63.880 1.00 93.62 264 GLN A CA 1
ATOM 2162 C C . GLN A 1 264 ? -57.335 -13.861 62.832 1.00 93.62 264 GLN A C 1
ATOM 2164 O O . GLN A 1 264 ? -56.607 -13.056 62.263 1.00 93.62 264 GLN A O 1
ATOM 2169 N N . ASP A 1 265 ? -57.332 -15.154 62.538 1.00 91.94 265 ASP A N 1
ATOM 2170 C CA . ASP A 1 265 ? -56.468 -15.761 61.535 1.00 91.94 265 ASP A CA 1
ATOM 2171 C C . ASP A 1 265 ? -56.899 -15.369 60.125 1.00 91.94 265 ASP A C 1
ATOM 2173 O O . ASP A 1 265 ? -56.037 -15.065 59.308 1.00 91.94 265 ASP A O 1
ATOM 2177 N N . LEU A 1 266 ? -58.205 -15.236 59.863 1.00 92.94 266 LEU A N 1
ATOM 2178 C CA . LEU A 1 266 ? -58.720 -14.623 58.637 1.00 92.94 266 LEU A CA 1
ATOM 2179 C C . LEU A 1 266 ? -58.216 -13.184 58.499 1.00 92.94 266 LEU A C 1
ATOM 2181 O O . LEU A 1 266 ? -57.713 -12.812 57.444 1.00 92.94 266 LEU A O 1
ATOM 2185 N N . THR A 1 267 ? -58.282 -12.393 59.572 1.00 93.94 267 THR A N 1
ATOM 2186 C CA . THR A 1 267 ? -57.829 -10.993 59.543 1.00 93.94 267 THR A CA 1
ATOM 2187 C C . THR A 1 267 ? -56.311 -10.918 59.363 1.00 93.94 267 THR A C 1
ATOM 2189 O O . THR A 1 267 ? -55.819 -10.092 58.603 1.00 93.94 267 THR A O 1
ATOM 2192 N N . LYS A 1 268 ? -55.547 -11.816 59.998 1.00 94.56 268 LYS A N 1
ATOM 2193 C CA . LYS A 1 268 ? -54.095 -11.945 59.8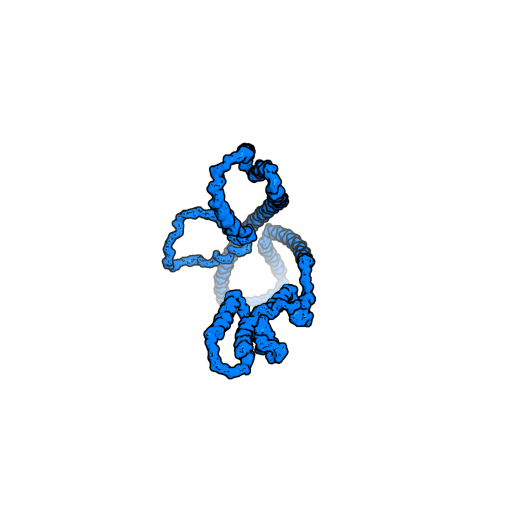01 1.00 94.56 268 LYS A CA 1
ATOM 2194 C C . LYS A 1 268 ? -53.748 -12.398 58.388 1.00 94.56 268 LYS A C 1
ATOM 2196 O O . LYS A 1 268 ? -52.775 -11.904 57.835 1.00 94.56 268 LYS A O 1
ATOM 2201 N N . ALA A 1 269 ? -54.501 -13.329 57.809 1.00 90.19 269 ALA A N 1
ATOM 2202 C CA . ALA A 1 269 ? -54.304 -13.794 56.442 1.00 90.19 269 ALA A CA 1
ATOM 2203 C C . ALA A 1 269 ? -54.645 -12.690 55.436 1.00 90.19 269 ALA A C 1
ATOM 2205 O O . ALA A 1 269 ? -53.875 -12.469 54.512 1.00 90.19 269 ALA A O 1
ATOM 2206 N N . GLN A 1 270 ? -55.729 -11.942 55.657 1.00 92.94 270 GLN A N 1
ATOM 2207 C CA . GLN A 1 270 ? -56.089 -10.763 54.867 1.00 92.94 270 GLN A CA 1
ATOM 2208 C C . GLN A 1 270 ? -55.042 -9.658 54.997 1.00 92.94 270 GLN A C 1
ATOM 2210 O O . GLN A 1 270 ? -54.668 -9.066 53.995 1.00 92.94 270 GLN A O 1
ATOM 2215 N N . LEU A 1 271 ? -54.510 -9.418 56.197 1.00 93.44 271 LEU A N 1
ATOM 2216 C CA . LEU A 1 271 ? -53.406 -8.483 56.398 1.00 93.44 271 LEU A CA 1
ATOM 2217 C C . LEU A 1 271 ? -52.149 -8.948 55.672 1.00 93.44 271 LEU A C 1
ATOM 2219 O O . LEU A 1 271 ? -51.598 -8.164 54.925 1.00 93.44 271 LEU A O 1
ATOM 2223 N N . LYS A 1 272 ? -51.736 -10.214 55.807 1.00 89.44 272 LYS A N 1
ATOM 2224 C CA . LYS A 1 272 ? -50.591 -10.766 55.063 1.00 89.44 272 LYS A CA 1
ATOM 2225 C C . LYS A 1 272 ? -50.799 -10.697 53.557 1.00 89.44 272 LYS A C 1
ATOM 2227 O O . LYS A 1 272 ? -49.864 -10.374 52.847 1.00 89.44 272 LYS A O 1
ATOM 2232 N N . MET A 1 273 ? -52.005 -10.981 53.075 1.00 86.62 273 MET A N 1
ATOM 2233 C CA . MET A 1 273 ? -52.367 -10.857 51.666 1.00 86.62 273 MET A CA 1
ATOM 2234 C C . MET A 1 273 ? -52.251 -9.404 51.212 1.00 86.62 273 MET A C 1
ATOM 2236 O O . MET A 1 273 ? -51.630 -9.139 50.196 1.00 86.62 273 MET A O 1
ATOM 2240 N N . ASN A 1 274 ? -52.772 -8.456 51.992 1.00 86.50 274 ASN A N 1
ATOM 2241 C CA . ASN A 1 274 ? -52.653 -7.029 51.707 1.00 86.50 274 ASN A CA 1
ATOM 2242 C C . ASN A 1 274 ? -51.201 -6.543 51.797 1.00 86.50 274 ASN A C 1
ATOM 2244 O O . ASN A 1 274 ? -50.807 -5.708 50.998 1.00 86.50 274 ASN A O 1
ATOM 2248 N N . THR A 1 275 ? -50.401 -7.078 52.722 1.00 83.62 275 THR A N 1
ATOM 2249 C CA . THR A 1 275 ? -48.961 -6.824 52.834 1.00 83.62 275 THR A CA 1
ATOM 2250 C C . THR A 1 275 ? -48.235 -7.368 51.612 1.00 83.62 275 THR A C 1
ATOM 2252 O O . THR A 1 275 ? -47.536 -6.614 50.972 1.00 83.62 275 THR A O 1
ATOM 2255 N N . ILE A 1 276 ? -48.488 -8.610 51.191 1.00 79.06 276 ILE A N 1
ATOM 2256 C CA . ILE A 1 276 ? -47.937 -9.194 49.957 1.00 79.06 276 ILE A CA 1
ATOM 2257 C C . ILE A 1 276 ? -48.381 -8.380 48.732 1.00 79.06 276 ILE A C 1
ATOM 2259 O O . ILE A 1 276 ? -47.576 -8.116 47.852 1.00 79.06 276 ILE A O 1
ATOM 2263 N N . ILE A 1 277 ? -49.638 -7.939 48.658 1.00 79.44 277 ILE A N 1
ATOM 2264 C CA . ILE A 1 277 ? -50.136 -7.097 47.560 1.00 79.44 277 ILE A CA 1
ATOM 2265 C C . ILE A 1 277 ? -49.484 -5.710 47.580 1.00 79.44 277 ILE A C 1
ATOM 2267 O O . ILE A 1 277 ? -49.201 -5.172 46.519 1.00 79.44 277 ILE A O 1
ATOM 2271 N N . ALA A 1 278 ? -49.231 -5.123 48.748 1.00 73.38 278 ALA A N 1
ATOM 2272 C CA . ALA A 1 278 ? -48.548 -3.837 48.864 1.00 73.38 278 ALA A CA 1
ATOM 2273 C C . ALA A 1 278 ? -47.044 -3.960 48.565 1.00 73.38 278 ALA A C 1
ATOM 2275 O O . ALA A 1 278 ? -46.501 -3.146 47.827 1.00 73.38 278 ALA A O 1
ATOM 2276 N N . ASP A 1 279 ? -46.403 -5.010 49.078 1.00 70.62 279 ASP A N 1
ATOM 2277 C CA . ASP A 1 279 ? -44.980 -5.304 48.915 1.00 70.62 279 ASP A CA 1
ATOM 2278 C C . ASP A 1 279 ? -44.657 -5.742 47.482 1.00 70.62 279 ASP A C 1
ATOM 2280 O O . ASP A 1 279 ? -43.571 -5.451 46.992 1.00 70.62 279 ASP A O 1
ATOM 2284 N N . HIS A 1 280 ? -45.583 -6.434 46.801 1.00 64.81 280 HIS A N 1
ATOM 2285 C CA . HIS A 1 280 ? -45.392 -6.981 45.451 1.00 64.81 280 HIS A CA 1
ATOM 2286 C C . HIS A 1 280 ? -46.191 -6.286 44.344 1.00 64.81 280 HIS A C 1
ATOM 2288 O O . HIS A 1 280 ? -45.917 -6.518 43.167 1.00 64.81 280 HIS A O 1
ATOM 2294 N N . GLY A 1 281 ? -47.147 -5.422 44.683 1.00 66.94 281 GLY A N 1
ATOM 2295 C CA . GLY A 1 281 ? -47.969 -4.689 43.715 1.00 66.94 281 GLY A CA 1
ATOM 2296 C C . GLY A 1 281 ? -47.183 -3.687 42.869 1.00 66.94 281 GLY A C 1
ATOM 2297 O O . GLY A 1 281 ? -47.652 -3.318 41.796 1.00 66.94 281 GLY A O 1
ATOM 2298 N N . ASP A 1 282 ? -45.982 -3.305 43.318 1.00 62.09 282 ASP A N 1
ATOM 2299 C CA . ASP A 1 282 ? -45.118 -2.310 42.668 1.00 62.09 282 ASP A CA 1
ATOM 2300 C C . ASP A 1 282 ? -43.720 -2.850 42.298 1.00 62.09 282 ASP A C 1
ATOM 2302 O O . ASP A 1 282 ? -42.796 -2.091 42.020 1.00 62.09 282 ASP A O 1
ATOM 2306 N N . VAL A 1 283 ? -43.515 -4.175 42.297 1.00 67.69 283 VAL A N 1
ATOM 2307 C CA . VAL A 1 283 ? -42.147 -4.732 42.177 1.00 67.69 283 VAL A CA 1
ATOM 2308 C C . VAL A 1 283 ? -41.592 -4.688 40.753 1.00 67.69 283 VAL A C 1
ATOM 2310 O O . VAL A 1 283 ? -40.378 -4.674 40.588 1.00 67.69 283 VAL A O 1
ATOM 2313 N N . VAL A 1 284 ? -42.433 -4.547 39.725 1.00 59.28 284 VAL A N 1
ATOM 2314 C CA . VAL A 1 284 ? -42.009 -4.018 38.418 1.00 59.28 284 VAL A CA 1
ATOM 2315 C C . VAL A 1 284 ? -43.206 -3.311 37.785 1.00 59.28 284 VAL A C 1
ATOM 2317 O O . VAL A 1 284 ? -44.134 -3.987 37.331 1.00 59.28 284 VAL A O 1
ATOM 2320 N N . PRO A 1 285 ? -43.219 -1.970 37.704 1.00 72.75 285 PRO A N 1
ATOM 2321 C CA . PRO A 1 285 ? -44.232 -1.267 36.934 1.00 72.75 285 PRO A CA 1
ATOM 2322 C C . PRO A 1 285 ? -44.277 -1.848 35.521 1.00 72.75 285 PRO A C 1
ATOM 2324 O O . PRO A 1 285 ? -43.246 -1.946 34.859 1.00 72.75 285 PRO A O 1
ATOM 2327 N N . ARG A 1 286 ? -45.463 -2.245 35.051 1.00 72.19 286 ARG A N 1
ATOM 2328 C CA . ARG A 1 286 ? -45.664 -2.934 33.761 1.00 72.19 286 ARG A CA 1
ATOM 2329 C C . ARG A 1 286 ? -44.934 -2.260 32.589 1.00 72.19 286 ARG A C 1
ATOM 2331 O O . ARG A 1 286 ? -44.372 -2.933 31.736 1.00 72.19 286 ARG A O 1
ATOM 2338 N N . LYS A 1 287 ? -44.832 -0.931 32.633 1.00 77.56 287 LYS A N 1
ATOM 2339 C CA . LYS A 1 287 ? -44.056 -0.105 31.701 1.00 77.56 287 LYS A CA 1
ATOM 2340 C C . LYS A 1 287 ? -42.556 -0.446 31.655 1.00 77.56 287 LYS A C 1
ATOM 2342 O O . LYS A 1 287 ? -41.958 -0.407 30.586 1.00 77.56 287 LYS A O 1
ATOM 2347 N N . HIS A 1 288 ? -41.927 -0.756 32.788 1.00 77.88 288 HIS A N 1
ATOM 2348 C CA . HIS A 1 288 ? -40.524 -1.176 32.845 1.00 77.88 288 HIS A CA 1
ATOM 2349 C C . HIS A 1 288 ? -40.328 -2.590 32.307 1.00 77.88 288 HIS A C 1
ATOM 2351 O O . HIS A 1 288 ? -39.327 -2.829 31.640 1.00 77.88 288 HIS A O 1
ATOM 2357 N N . PHE A 1 289 ? -41.283 -3.494 32.542 1.00 83.12 289 PHE A N 1
ATOM 2358 C CA . PHE A 1 289 ? -41.260 -4.831 31.950 1.00 83.12 289 PHE A CA 1
ATOM 2359 C C . PHE A 1 289 ? -41.377 -4.761 30.423 1.00 83.12 289 PHE A C 1
ATOM 2361 O O . PHE A 1 289 ? -40.509 -5.273 29.728 1.00 83.12 289 PHE A O 1
ATOM 2368 N N . GLU A 1 290 ? -42.371 -4.034 29.908 1.00 86.31 290 GLU A N 1
ATOM 2369 C CA . GLU A 1 290 ? -42.559 -3.821 28.464 1.00 86.31 290 GLU A CA 1
ATOM 2370 C C . GLU A 1 290 ? -41.339 -3.116 27.840 1.00 86.31 290 GLU A C 1
ATOM 2372 O O . GLU A 1 290 ? -40.868 -3.491 26.770 1.00 86.31 290 GLU A O 1
ATOM 2377 N N . SER A 1 291 ? -40.750 -2.138 28.541 1.00 89.00 291 SER A N 1
ATOM 2378 C CA . SER A 1 291 ? -39.509 -1.494 28.095 1.00 89.00 291 SER A CA 1
ATOM 2379 C C . SER A 1 291 ? -38.312 -2.449 28.075 1.00 89.00 291 SER A C 1
ATOM 2381 O O . SER A 1 291 ? -37.450 -2.311 27.207 1.00 89.00 291 SER A O 1
ATOM 2383 N N . LEU A 1 292 ? -38.219 -3.376 29.028 1.00 91.56 292 LEU A N 1
ATOM 2384 C CA . LEU A 1 292 ? -37.141 -4.360 29.091 1.00 91.56 292 LEU A CA 1
ATOM 2385 C C . LEU A 1 292 ? -37.307 -5.434 28.010 1.00 91.56 292 LEU A C 1
ATOM 2387 O O . LEU A 1 292 ? -36.325 -5.822 27.384 1.00 91.56 292 LEU A O 1
ATOM 2391 N N . GLU A 1 293 ? -38.540 -5.866 27.757 1.00 93.50 293 GLU A N 1
ATOM 2392 C CA . GLU A 1 293 ? -38.890 -6.805 26.692 1.00 93.50 293 GLU A CA 1
ATOM 2393 C C . GLU A 1 293 ? -38.581 -6.218 25.309 1.00 93.50 293 GLU A C 1
ATOM 2395 O O . GLU A 1 293 ? -37.949 -6.886 24.489 1.00 93.50 293 GLU A O 1
ATOM 2400 N N . GLN A 1 294 ? -38.902 -4.936 25.090 1.00 96.00 294 GLN A N 1
ATOM 2401 C CA . GLN A 1 294 ? -38.527 -4.232 23.864 1.00 96.00 294 GLN A CA 1
ATOM 2402 C C . GLN A 1 294 ? -37.005 -4.212 23.679 1.00 96.00 294 GLN A C 1
ATOM 2404 O O . GLN A 1 294 ? -36.514 -4.649 22.641 1.00 96.00 294 GLN A O 1
ATOM 2409 N N . LYS A 1 295 ? -36.247 -3.808 24.709 1.00 96.44 295 LYS A N 1
ATOM 2410 C CA . LYS A 1 295 ? -34.773 -3.806 24.663 1.00 96.44 295 LYS A CA 1
ATOM 2411 C C . LYS A 1 295 ? -34.199 -5.188 24.376 1.00 96.44 295 LYS A C 1
ATOM 2413 O O . LYS A 1 295 ? -33.245 -5.306 23.618 1.00 96.44 295 LYS A O 1
ATOM 2418 N N . TYR A 1 296 ? -34.764 -6.231 24.981 1.00 96.38 296 TYR A N 1
ATOM 2419 C CA . TYR A 1 296 ? -34.350 -7.603 24.711 1.00 96.38 296 TYR A CA 1
ATOM 2420 C C . TYR A 1 296 ? -34.613 -7.987 23.250 1.00 96.38 296 TYR A C 1
ATOM 2422 O O . TYR A 1 296 ? -33.753 -8.597 22.618 1.00 96.38 296 TYR A O 1
ATOM 2430 N N . SER A 1 297 ? -35.767 -7.602 22.698 1.00 96.94 297 SER A N 1
ATOM 2431 C CA . SER A 1 297 ? -36.103 -7.862 21.296 1.00 96.94 297 SER A CA 1
ATOM 2432 C C . SER A 1 297 ? -35.174 -7.128 20.323 1.00 96.94 297 SER A C 1
ATOM 2434 O O . SER A 1 297 ? -34.698 -7.744 19.367 1.00 96.94 297 SER A O 1
ATOM 2436 N N . ASP A 1 298 ? -34.836 -5.870 20.621 1.00 97.69 298 ASP A N 1
ATOM 2437 C CA . ASP A 1 298 ? -33.920 -5.052 19.826 1.00 97.69 298 ASP A CA 1
ATOM 2438 C C . ASP A 1 298 ? -32.509 -5.660 19.859 1.00 97.69 298 ASP A C 1
ATOM 2440 O O . ASP A 1 298 ? -31.915 -5.927 18.814 1.00 97.69 298 ASP A O 1
ATOM 2444 N N . LEU A 1 299 ? -32.013 -6.002 21.055 1.00 97.69 299 LEU A N 1
ATOM 2445 C CA . LEU A 1 299 ? -30.699 -6.621 21.242 1.00 97.69 299 LEU A CA 1
ATOM 2446 C C . LEU A 1 299 ? -30.606 -7.990 20.551 1.00 97.69 299 LEU A C 1
ATOM 2448 O O . LEU A 1 299 ? -29.579 -8.346 19.975 1.00 97.69 299 LEU A O 1
ATOM 2452 N N . LEU A 1 300 ? -31.690 -8.771 20.573 1.00 97.69 300 LEU A N 1
ATOM 2453 C CA . LEU A 1 300 ? -31.764 -10.046 19.863 1.00 97.69 300 LEU A CA 1
ATOM 2454 C C . LEU A 1 300 ? -31.702 -9.844 18.343 1.00 97.69 300 LEU A C 1
ATOM 2456 O O . LEU A 1 300 ? -31.115 -10.665 17.634 1.00 97.69 300 LEU A O 1
ATOM 2460 N N . GLN A 1 301 ? -32.314 -8.778 17.829 1.00 97.81 301 GLN A N 1
ATOM 2461 C CA . GLN A 1 301 ? -32.254 -8.439 16.413 1.00 97.81 301 GLN A CA 1
ATOM 2462 C C . GLN A 1 301 ? -30.849 -7.975 16.012 1.00 97.81 301 GLN A C 1
ATOM 2464 O O . GLN A 1 301 ? -30.337 -8.466 15.006 1.00 97.81 301 GLN A O 1
ATOM 2469 N N . GLU A 1 302 ? -30.201 -7.136 16.822 1.00 97.56 302 GLU A N 1
ATOM 2470 C CA . GLU A 1 302 ? -28.807 -6.711 16.629 1.00 97.56 302 GLU A CA 1
ATOM 2471 C C . GLU A 1 302 ? -27.832 -7.894 16.655 1.00 97.56 302 GLU A C 1
ATOM 2473 O O . GLU A 1 302 ? -26.948 -8.008 15.806 1.00 97.56 302 GLU A O 1
ATOM 2478 N N . MET A 1 303 ? -28.016 -8.834 17.584 1.00 97.12 303 MET A N 1
ATOM 2479 C CA . MET A 1 303 ? -27.178 -10.032 17.655 1.00 97.12 303 MET A CA 1
ATOM 2480 C C . MET A 1 303 ? -27.337 -10.899 16.398 1.00 97.12 303 MET A C 1
ATOM 2482 O O . MET A 1 303 ? -26.352 -11.396 15.852 1.00 97.12 303 MET A O 1
ATOM 2486 N N . LYS A 1 304 ? -28.562 -11.015 15.867 1.00 98.12 304 LYS A N 1
ATOM 2487 C CA . LYS A 1 304 ? -28.826 -11.717 14.600 1.00 98.12 304 LYS A CA 1
ATOM 2488 C C . LYS A 1 304 ? -28.226 -11.007 13.389 1.00 98.12 304 LYS A C 1
ATOM 2490 O O . LYS A 1 304 ? -27.806 -11.693 12.460 1.00 98.12 304 LYS A O 1
ATOM 2495 N N . THR A 1 305 ? -28.228 -9.675 13.344 1.00 96.81 305 THR A N 1
ATOM 2496 C CA . THR A 1 305 ? -27.581 -8.938 12.248 1.00 96.81 305 THR A CA 1
ATOM 2497 C C . THR A 1 305 ? -26.071 -9.092 12.324 1.00 96.81 305 THR A C 1
ATOM 2499 O O . THR A 1 305 ? -25.464 -9.474 11.331 1.00 96.81 305 THR A O 1
ATOM 2502 N N . LEU A 1 306 ? -25.486 -8.941 13.514 1.00 97.50 306 LEU A N 1
ATOM 2503 C CA . LEU A 1 306 ? -24.045 -9.077 13.710 1.00 97.50 306 LEU A CA 1
ATOM 2504 C C . LEU A 1 306 ? -23.551 -10.491 13.380 1.00 97.50 306 LEU A C 1
ATOM 2506 O O . LEU A 1 306 ? -22.493 -10.649 12.780 1.00 97.50 306 LEU A O 1
ATOM 2510 N N . GLN A 1 307 ? -24.340 -11.518 13.708 1.00 98.12 307 GLN A N 1
ATOM 2511 C CA . GLN A 1 307 ? -24.040 -12.893 13.315 1.00 98.12 307 GLN A CA 1
ATOM 2512 C C . GLN A 1 307 ? -23.991 -13.052 11.788 1.00 98.12 307 GLN A C 1
ATOM 2514 O O . GLN A 1 307 ? -23.069 -13.673 11.270 1.00 98.12 307 GLN A O 1
ATOM 2519 N N . LYS A 1 308 ? -24.948 -12.467 11.054 1.00 98.06 308 LYS A N 1
ATOM 2520 C CA . LYS A 1 308 ? -24.954 -12.514 9.582 1.00 98.06 308 LYS A CA 1
ATOM 2521 C C . LYS A 1 308 ? -23.759 -11.781 8.984 1.00 98.06 308 LYS A C 1
ATOM 2523 O O . LYS A 1 308 ? -23.164 -12.287 8.036 1.00 98.06 308 LYS A O 1
ATOM 2528 N N . ASP A 1 309 ? -23.417 -10.621 9.534 1.00 97.31 309 ASP A N 1
ATOM 2529 C CA . ASP A 1 309 ? -22.275 -9.830 9.077 1.00 97.31 309 ASP A CA 1
ATOM 2530 C C . ASP A 1 309 ? -20.961 -10.579 9.329 1.00 97.31 309 ASP A C 1
ATOM 2532 O O . ASP A 1 309 ? -20.085 -10.603 8.467 1.00 97.31 309 ASP A O 1
ATOM 2536 N N . PHE A 1 310 ? -20.845 -11.264 10.471 1.00 98.12 310 PHE A N 1
ATOM 2537 C CA . PHE A 1 310 ? -19.709 -12.132 10.773 1.00 98.12 310 PHE A CA 1
ATOM 2538 C C . PHE A 1 310 ? -19.608 -13.307 9.792 1.00 98.12 310 PHE A C 1
ATOM 2540 O O . PHE A 1 310 ? -18.538 -13.548 9.236 1.00 98.12 310 PHE A O 1
ATOM 2547 N N . ASP A 1 311 ? -20.717 -14.003 9.529 1.00 97.62 311 ASP A N 1
ATOM 2548 C CA . ASP A 1 311 ? -20.749 -15.120 8.579 1.00 97.62 311 ASP A CA 1
ATOM 2549 C C . ASP A 1 311 ? -20.401 -14.657 7.152 1.00 97.62 311 ASP A C 1
ATOM 2551 O O . ASP A 1 311 ? -19.774 -15.391 6.385 1.00 97.62 311 ASP A O 1
ATOM 2555 N N . GLN A 1 312 ? -20.799 -13.438 6.781 1.00 98.06 312 GLN A N 1
ATOM 2556 C CA . GLN A 1 312 ? -20.457 -12.828 5.499 1.00 98.06 312 GLN A CA 1
ATOM 2557 C C . GLN A 1 312 ? -18.966 -12.481 5.423 1.00 98.06 312 GLN A C 1
ATOM 2559 O O . GLN A 1 312 ? -18.299 -12.867 4.463 1.00 98.06 312 GLN A O 1
ATOM 2564 N N . LEU A 1 313 ? -18.427 -11.822 6.451 1.00 98.06 313 LEU A N 1
ATOM 2565 C CA . LEU A 1 313 ? -17.010 -11.471 6.527 1.00 98.06 313 LEU A CA 1
ATOM 2566 C C . LEU A 1 313 ? -16.118 -12.719 6.513 1.00 98.06 313 LEU A C 1
ATOM 2568 O O . LEU A 1 313 ? -15.064 -12.724 5.880 1.00 98.06 313 LEU A O 1
ATOM 2572 N N . HIS A 1 314 ? -16.554 -13.795 7.170 1.00 97.62 314 HIS A N 1
ATOM 2573 C CA . HIS A 1 314 ? -15.857 -15.076 7.148 1.00 97.62 314 HIS A CA 1
ATOM 2574 C C . HIS A 1 314 ? -15.750 -15.640 5.725 1.00 97.62 314 HIS A C 1
ATOM 2576 O O . HIS A 1 314 ? -14.665 -16.034 5.305 1.00 97.62 314 HIS A O 1
ATOM 2582 N N . LYS A 1 315 ? -16.843 -15.621 4.951 1.00 98.06 315 LYS A N 1
ATOM 2583 C CA . LYS A 1 315 ? -16.837 -16.076 3.548 1.00 98.06 315 LYS A CA 1
ATOM 2584 C C . LYS A 1 315 ? -15.942 -15.212 2.666 1.00 98.06 315 LYS A C 1
ATOM 2586 O O . LYS A 1 315 ? -15.212 -15.735 1.832 1.00 98.06 315 LYS A O 1
ATOM 2591 N N . GLU A 1 316 ? -15.983 -13.893 2.841 1.00 97.62 316 GLU A N 1
ATOM 2592 C CA . GLU A 1 316 ? -15.106 -12.973 2.107 1.00 97.62 316 GLU A CA 1
ATOM 2593 C C . GLU A 1 316 ? -13.631 -13.232 2.426 1.00 97.62 316 GLU A C 1
ATOM 2595 O O . GLU A 1 316 ? -12.788 -13.211 1.529 1.00 97.62 316 GLU A O 1
ATOM 2600 N N . HIS A 1 317 ? -13.323 -13.536 3.689 1.00 97.44 317 HIS A N 1
ATOM 2601 C CA . HIS A 1 317 ? -11.979 -13.912 4.101 1.00 97.44 317 HIS A CA 1
ATOM 2602 C C . HIS A 1 317 ? -11.526 -15.237 3.474 1.00 97.44 317 HIS A C 1
ATOM 2604 O O . HIS A 1 317 ? -10.407 -15.305 2.971 1.00 97.44 317 HIS A O 1
ATOM 2610 N N . GLU A 1 318 ? -12.383 -16.261 3.446 1.00 98.00 318 GLU A N 1
ATOM 2611 C CA . GLU A 1 318 ? -12.091 -17.533 2.769 1.00 98.00 318 GLU A CA 1
ATOM 2612 C C . GLU A 1 318 ? -11.805 -17.328 1.275 1.00 98.00 318 GLU A C 1
ATOM 2614 O O . GLU A 1 318 ? -10.782 -17.794 0.775 1.00 98.00 318 GLU A O 1
ATOM 2619 N N . ILE A 1 319 ? -12.637 -16.543 0.581 1.00 98.12 319 ILE A N 1
ATOM 2620 C CA . ILE A 1 319 ? -12.421 -16.202 -0.834 1.00 98.12 319 ILE A CA 1
ATOM 2621 C C . ILE A 1 319 ? -11.083 -15.473 -1.021 1.00 98.12 319 ILE A C 1
ATOM 2623 O O . ILE A 1 319 ? -10.339 -15.753 -1.961 1.00 98.12 319 ILE A O 1
ATOM 2627 N N . LEU A 1 320 ? -10.743 -14.543 -0.126 1.00 98.31 320 LEU A N 1
ATOM 2628 C CA . LEU A 1 320 ? -9.483 -13.808 -0.200 1.00 98.31 320 LEU A CA 1
ATOM 2629 C C . LEU A 1 320 ? -8.265 -14.723 0.007 1.00 98.31 320 LEU A C 1
ATOM 2631 O O . LEU A 1 320 ? -7.239 -14.530 -0.648 1.00 98.31 320 LEU A O 1
ATOM 2635 N N . LEU A 1 321 ? -8.364 -15.718 0.893 1.00 98.12 321 LEU A N 1
ATOM 2636 C CA . LEU A 1 321 ? -7.318 -16.726 1.083 1.00 98.12 321 LEU A CA 1
ATOM 2637 C C . LEU A 1 321 ? -7.107 -17.565 -0.183 1.00 98.12 321 LEU A C 1
ATOM 2639 O O . LEU A 1 321 ? -5.959 -17.829 -0.547 1.00 98.12 321 LEU A O 1
ATOM 2643 N N . ASP A 1 322 ? -8.186 -17.927 -0.875 1.00 98.12 322 ASP A N 1
ATOM 2644 C CA . ASP A 1 322 ? -8.115 -18.659 -2.140 1.00 98.12 322 ASP A CA 1
ATOM 2645 C C . ASP A 1 322 ? -7.435 -17.836 -3.239 1.00 98.12 322 ASP A C 1
ATOM 2647 O O . ASP A 1 322 ? -6.486 -18.315 -3.860 1.00 98.12 322 ASP A O 1
ATOM 2651 N N . ILE A 1 323 ? -7.810 -16.563 -3.392 1.00 98.12 323 ILE A N 1
ATOM 2652 C CA . ILE A 1 323 ? -7.155 -15.643 -4.338 1.00 98.12 323 ILE A CA 1
ATOM 2653 C C . ILE A 1 323 ? -5.665 -15.484 -4.005 1.00 98.12 323 ILE A C 1
ATOM 2655 O O . ILE A 1 323 ? -4.813 -15.478 -4.895 1.00 98.12 323 ILE A O 1
ATOM 2659 N N . HIS A 1 324 ? -5.314 -15.364 -2.721 1.00 96.12 324 HIS A N 1
ATOM 2660 C CA . HIS A 1 324 ? -3.914 -15.262 -2.307 1.00 96.12 324 HIS A CA 1
ATOM 2661 C C . HIS A 1 324 ? -3.104 -16.514 -2.640 1.00 96.12 324 HIS A C 1
ATOM 2663 O O . HIS A 1 324 ? -1.933 -16.398 -3.016 1.00 96.12 324 HIS A O 1
ATOM 2669 N N . ARG A 1 325 ? -3.709 -17.694 -2.495 1.00 97.94 325 ARG A N 1
ATOM 2670 C CA . ARG A 1 325 ? -3.105 -18.974 -2.865 1.00 97.94 325 ARG A CA 1
ATOM 2671 C C . ARG A 1 325 ? -2.867 -19.049 -4.372 1.00 97.94 325 ARG A C 1
ATOM 2673 O O . ARG A 1 325 ? -1.734 -19.300 -4.772 1.00 97.94 325 ARG A O 1
ATOM 2680 N N . GLU A 1 326 ? -3.870 -18.730 -5.186 1.00 97.94 326 GLU A N 1
ATOM 2681 C CA . GLU A 1 326 ? -3.748 -18.698 -6.652 1.00 97.94 326 GLU A CA 1
ATOM 2682 C C . GLU A 1 326 ? -2.667 -17.709 -7.114 1.00 97.94 326 GLU A C 1
ATOM 2684 O O . GLU A 1 326 ? -1.768 -18.068 -7.872 1.00 97.94 326 GLU A O 1
ATOM 2689 N N . ALA A 1 327 ? -2.659 -16.486 -6.579 1.00 96.81 327 ALA A N 1
ATOM 2690 C CA . ALA A 1 327 ? -1.640 -15.490 -6.912 1.00 96.81 327 ALA A CA 1
ATOM 2691 C C . ALA A 1 327 ? -0.217 -15.930 -6.508 1.00 96.81 327 ALA A C 1
ATOM 2693 O O . ALA A 1 327 ? 0.768 -15.579 -7.167 1.00 96.81 327 ALA A O 1
ATOM 2694 N N . ALA A 1 328 ? -0.077 -16.689 -5.415 1.00 96.88 328 ALA A N 1
ATOM 2695 C CA . ALA A 1 328 ? 1.207 -17.258 -5.014 1.00 96.88 328 ALA A CA 1
ATOM 2696 C C . ALA A 1 328 ? 1.671 -18.351 -5.990 1.00 96.88 328 ALA A C 1
ATOM 2698 O O . ALA A 1 328 ? 2.848 -18.359 -6.360 1.00 96.88 328 ALA A O 1
ATOM 2699 N N . GLU A 1 329 ? 0.757 -19.212 -6.439 1.00 97.81 329 GLU A N 1
ATOM 2700 C CA . GLU A 1 329 ? 1.020 -20.236 -7.455 1.00 97.81 329 GLU A CA 1
ATOM 2701 C C . GLU A 1 329 ? 1.430 -19.602 -8.793 1.00 97.81 329 GLU A C 1
ATOM 2703 O O . GLU A 1 329 ? 2.460 -19.972 -9.359 1.00 97.81 329 GLU A O 1
ATOM 2708 N N . GLU A 1 330 ? 0.710 -18.580 -9.266 1.00 97.62 330 GLU A N 1
ATOM 2709 C CA . GLU A 1 330 ? 1.063 -17.831 -10.481 1.00 97.62 330 GLU A CA 1
ATOM 2710 C C . GLU A 1 330 ? 2.453 -17.198 -10.383 1.00 97.62 330 GLU A C 1
ATOM 2712 O O . GLU A 1 330 ? 3.280 -17.325 -11.290 1.00 97.62 330 GLU A O 1
ATOM 2717 N N . ARG A 1 331 ? 2.755 -16.546 -9.256 1.00 97.06 331 ARG A N 1
ATOM 2718 C CA . ARG A 1 331 ? 4.075 -15.954 -9.011 1.00 97.06 331 ARG A CA 1
ATOM 2719 C C . ARG A 1 331 ? 5.181 -17.004 -9.094 1.00 97.06 331 ARG A C 1
ATOM 2721 O O . ARG A 1 331 ? 6.245 -16.730 -9.656 1.00 97.06 331 ARG A O 1
ATOM 2728 N N . ASP A 1 332 ? 4.969 -18.171 -8.501 1.00 97.19 332 ASP A N 1
ATOM 2729 C CA . ASP A 1 332 ? 5.970 -19.232 -8.477 1.00 97.19 332 ASP A CA 1
ATOM 2730 C C . ASP A 1 332 ? 6.131 -19.872 -9.870 1.00 97.19 332 ASP A C 1
ATOM 2732 O O . ASP A 1 332 ? 7.264 -20.124 -10.296 1.00 97.19 332 ASP A O 1
ATOM 2736 N N . ASN A 1 333 ? 5.046 -19.983 -10.642 1.00 97.44 333 ASN A N 1
ATOM 2737 C CA . ASN A 1 333 ? 5.081 -20.364 -12.056 1.00 97.44 333 ASN A CA 1
ATOM 2738 C C . ASN A 1 333 ? 5.911 -19.377 -12.892 1.00 97.44 333 ASN A C 1
ATOM 2740 O O . ASN A 1 333 ? 6.848 -19.796 -13.577 1.00 97.44 333 ASN A O 1
ATOM 2744 N N . PHE A 1 334 ? 5.663 -18.067 -12.771 1.00 96.44 334 PHE A N 1
ATOM 2745 C CA . PHE A 1 334 ? 6.444 -17.046 -13.481 1.00 96.44 334 PHE A CA 1
ATOM 2746 C C . PHE A 1 334 ? 7.922 -17.054 -13.081 1.00 96.44 334 PHE A C 1
ATOM 2748 O O . PHE A 1 334 ? 8.800 -16.877 -13.927 1.00 96.44 334 PHE A O 1
ATOM 2755 N N . ARG A 1 335 ? 8.240 -17.294 -11.801 1.00 95.00 335 ARG A N 1
ATOM 2756 C CA . ARG A 1 335 ? 9.635 -17.460 -11.357 1.00 95.00 335 ARG A CA 1
ATOM 2757 C C . ARG A 1 335 ? 10.297 -18.654 -12.037 1.00 95.00 335 ARG A C 1
ATOM 2759 O O . ARG A 1 335 ? 11.425 -18.523 -12.515 1.00 95.00 335 ARG A O 1
ATOM 2766 N N . ALA A 1 336 ? 9.604 -19.788 -12.108 1.00 94.94 336 ALA A N 1
ATOM 2767 C CA . ALA A 1 336 ? 10.113 -20.985 -12.767 1.00 94.94 336 ALA A CA 1
ATOM 2768 C C . ALA A 1 336 ? 10.298 -20.778 -14.281 1.00 94.94 336 ALA A C 1
ATOM 2770 O O . ALA A 1 336 ? 11.276 -21.259 -14.855 1.00 94.94 336 ALA A O 1
ATOM 2771 N N . GLU A 1 337 ? 9.389 -20.060 -14.941 1.00 95.12 337 GLU A N 1
ATOM 2772 C CA . GLU A 1 337 ? 9.509 -19.695 -16.359 1.00 95.12 337 GLU A CA 1
ATOM 2773 C C . GLU A 1 337 ? 10.677 -18.746 -16.618 1.00 95.12 337 GLU A C 1
ATOM 2775 O O . GLU A 1 337 ? 11.480 -18.995 -17.515 1.00 95.12 337 GLU A O 1
ATOM 2780 N N . LEU A 1 338 ? 10.839 -17.707 -15.795 1.00 90.38 338 LEU A N 1
ATOM 2781 C CA . LEU A 1 338 ? 11.983 -16.800 -15.882 1.00 90.38 338 LEU A CA 1
ATOM 2782 C C . LEU A 1 338 ? 13.306 -17.537 -15.685 1.00 90.38 338 LEU A C 1
ATOM 2784 O O . LEU A 1 338 ? 14.287 -17.237 -16.365 1.00 90.38 338 LEU A O 1
ATOM 2788 N N . GLN A 1 339 ? 13.354 -18.500 -14.766 1.00 86.62 339 GLN A N 1
ATOM 2789 C CA . GLN A 1 339 ? 14.547 -19.311 -14.560 1.00 86.62 339 GLN A CA 1
ATOM 2790 C C . GLN A 1 339 ? 14.856 -20.178 -15.787 1.00 86.62 339 GLN A C 1
ATOM 2792 O O . GLN A 1 339 ? 16.005 -20.203 -16.227 1.00 86.62 339 GLN A O 1
ATOM 2797 N N . ARG A 1 340 ? 13.842 -20.825 -16.379 1.00 85.94 340 ARG A N 1
ATOM 2798 C CA . ARG A 1 340 ? 13.984 -21.582 -17.635 1.00 85.94 340 ARG A CA 1
ATOM 2799 C C . ARG A 1 340 ? 14.485 -20.691 -18.774 1.00 85.94 340 ARG A C 1
ATOM 2801 O O . ARG A 1 340 ? 15.539 -20.965 -19.334 1.00 85.94 340 ARG A O 1
ATOM 2808 N N . ALA A 1 341 ? 13.830 -19.556 -19.010 1.00 85.44 341 ALA A N 1
ATOM 2809 C CA . ALA A 1 341 ? 14.223 -18.611 -20.051 1.00 85.44 341 ALA A CA 1
ATOM 2810 C C . ALA A 1 341 ? 15.648 -18.064 -19.849 1.00 85.44 341 ALA A C 1
ATOM 2812 O O . ALA A 1 341 ? 16.385 -17.887 -20.817 1.00 85.44 341 ALA A O 1
ATOM 2813 N N . ARG A 1 342 ? 16.082 -17.830 -18.601 1.00 78.81 342 ARG A N 1
ATOM 2814 C CA . ARG A 1 342 ? 17.473 -17.450 -18.297 1.00 78.81 342 ARG A CA 1
ATOM 2815 C C . ARG A 1 342 ? 18.463 -18.548 -18.677 1.00 78.81 342 ARG A C 1
ATOM 2817 O O . ARG A 1 342 ? 19.500 -18.241 -19.266 1.00 78.81 342 ARG A O 1
ATOM 2824 N N . HIS A 1 343 ? 18.152 -19.803 -18.355 1.00 72.25 343 HIS A N 1
ATOM 2825 C CA . HIS A 1 343 ? 18.983 -20.936 -18.760 1.00 72.25 343 HIS A CA 1
ATOM 2826 C C . HIS A 1 343 ? 19.072 -21.061 -20.288 1.00 72.25 343 HIS A C 1
ATOM 2828 O O . HIS A 1 343 ? 20.171 -21.248 -20.806 1.00 72.25 343 HIS A O 1
ATOM 2834 N N . ASP A 1 344 ? 17.965 -20.857 -21.003 1.00 72.44 344 ASP A N 1
ATOM 2835 C CA . ASP A 1 344 ? 17.921 -20.950 -22.468 1.00 72.44 344 ASP A CA 1
ATOM 2836 C C . ASP A 1 344 ? 18.660 -19.790 -23.167 1.00 72.44 344 ASP A C 1
ATOM 2838 O O . ASP A 1 344 ? 19.334 -19.993 -24.177 1.00 72.44 344 ASP A O 1
ATOM 2842 N N . CYS A 1 345 ? 18.594 -18.569 -22.618 1.00 65.00 345 CYS A N 1
ATOM 2843 C CA . CYS A 1 345 ? 19.248 -17.380 -23.189 1.00 65.00 345 CYS A CA 1
ATOM 2844 C C . CYS A 1 345 ? 20.770 -17.332 -22.957 1.00 65.00 345 CYS A C 1
ATOM 2846 O O . CYS A 1 345 ? 21.469 -16.576 -23.632 1.00 65.00 345 CYS A O 1
ATOM 2848 N N . THR A 1 346 ? 21.296 -18.100 -21.997 1.00 68.25 346 THR A N 1
ATOM 2849 C CA . THR A 1 346 ? 22.734 -18.155 -21.687 1.00 68.25 346 THR A CA 1
ATOM 2850 C C . THR A 1 346 ? 23.217 -19.601 -21.700 1.00 68.25 346 THR A C 1
ATOM 2852 O O . THR A 1 346 ? 23.336 -20.215 -20.637 1.00 68.25 346 THR A O 1
ATOM 2855 N N . PRO A 1 347 ? 23.504 -20.178 -22.886 1.00 64.31 347 PRO A N 1
ATOM 2856 C CA . PRO A 1 347 ? 24.059 -21.521 -22.951 1.00 64.31 347 PRO A CA 1
ATOM 2857 C C . PRO A 1 347 ? 25.359 -21.557 -22.143 1.00 64.31 347 PRO A C 1
ATOM 2859 O O . PRO A 1 347 ? 26.319 -20.844 -22.448 1.00 64.31 347 PRO A O 1
ATOM 2862 N N . ARG A 1 348 ? 25.368 -22.350 -21.064 1.00 67.88 348 ARG A N 1
ATOM 2863 C CA . ARG A 1 348 ? 26.527 -22.458 -20.171 1.00 67.88 348 ARG A CA 1
ATOM 2864 C C . ARG A 1 348 ? 27.762 -22.897 -20.966 1.00 67.88 348 ARG A C 1
ATOM 2866 O O . ARG A 1 348 ? 27.647 -23.785 -21.816 1.00 67.88 348 ARG A O 1
ATOM 2873 N N . PRO A 1 349 ? 28.949 -22.339 -20.669 1.00 74.25 349 PRO A N 1
ATOM 2874 C CA . PRO A 1 349 ? 30.194 -22.826 -21.242 1.00 74.25 349 PRO A CA 1
ATOM 2875 C C . PRO A 1 349 ? 30.354 -24.331 -21.005 1.00 74.25 349 PRO A C 1
ATOM 2877 O O . PRO A 1 349 ? 30.048 -24.842 -19.927 1.00 74.25 349 PRO A O 1
ATOM 2880 N N . ASN A 1 350 ? 30.850 -25.053 -22.011 1.00 78.25 350 ASN A N 1
ATOM 2881 C CA . ASN A 1 350 ? 31.186 -26.461 -21.839 1.00 78.25 350 ASN A CA 1
ATOM 2882 C C . ASN A 1 350 ? 32.488 -26.582 -21.033 1.00 78.25 350 ASN A C 1
ATOM 2884 O O . ASN A 1 350 ? 33.581 -26.606 -21.601 1.00 78.25 350 ASN A O 1
ATOM 2888 N N . TRP A 1 351 ? 32.348 -26.687 -19.712 1.00 83.06 351 TRP A N 1
ATOM 2889 C CA . TRP A 1 351 ? 33.460 -26.803 -18.768 1.00 83.06 351 TRP A CA 1
ATOM 2890 C C . TRP A 1 351 ? 34.326 -28.048 -18.977 1.00 83.06 351 TRP A C 1
ATOM 2892 O O . TRP A 1 351 ? 35.472 -28.053 -18.541 1.00 83.06 351 TRP A O 1
ATOM 2902 N N . ALA A 1 352 ? 33.852 -29.080 -19.684 1.00 79.75 352 ALA A N 1
ATOM 2903 C CA . ALA A 1 352 ? 34.679 -30.248 -19.989 1.00 79.75 352 ALA A CA 1
ATOM 2904 C C . ALA A 1 352 ? 35.881 -29.886 -20.881 1.00 79.75 352 ALA A C 1
ATOM 2906 O O . ALA A 1 352 ? 36.956 -30.464 -20.725 1.00 79.75 352 ALA A O 1
ATOM 2907 N N . LYS A 1 353 ? 35.744 -28.870 -21.748 1.00 81.75 353 LYS A N 1
ATOM 2908 C CA . LYS A 1 353 ? 36.825 -28.399 -22.633 1.00 81.75 353 LYS A CA 1
ATOM 2909 C C . LYS A 1 353 ? 37.982 -27.733 -21.881 1.00 81.75 353 LYS A C 1
ATOM 2911 O O . LYS A 1 353 ? 39.095 -27.688 -22.390 1.00 81.75 353 LYS A O 1
ATOM 2916 N N . CYS A 1 354 ? 37.755 -27.234 -20.665 1.00 80.25 354 CYS A N 1
ATOM 2917 C CA . CYS A 1 354 ? 38.804 -26.588 -19.870 1.00 80.25 354 CYS A CA 1
ATOM 2918 C C . CYS A 1 354 ? 39.916 -27.566 -19.454 1.00 80.25 354 CYS A C 1
ATOM 2920 O O . CYS A 1 354 ? 41.053 -27.143 -19.251 1.00 80.25 354 CYS A O 1
ATOM 2922 N N . SER A 1 355 ? 39.621 -28.870 -19.414 1.00 79.38 355 SER A N 1
ATOM 2923 C CA . SER A 1 355 ? 40.618 -29.917 -19.163 1.00 79.38 355 SER A CA 1
ATOM 2924 C C . SER A 1 355 ? 41.739 -29.977 -20.208 1.00 79.38 355 SER A C 1
ATOM 2926 O O . SER A 1 355 ? 42.840 -30.414 -19.884 1.00 79.38 355 SER A O 1
ATOM 2928 N N . GLU A 1 356 ? 41.487 -29.514 -21.436 1.00 78.56 356 GLU A N 1
ATOM 2929 C CA . GLU A 1 356 ? 42.469 -29.505 -22.529 1.00 78.56 356 GLU A CA 1
ATOM 2930 C C . GLU A 1 356 ? 43.474 -28.347 -22.405 1.00 78.56 356 GLU A C 1
ATOM 2932 O O . GLU A 1 356 ? 44.583 -28.424 -22.928 1.00 78.56 356 GLU A O 1
ATOM 2937 N N . VAL A 1 357 ? 43.093 -27.268 -21.712 1.00 75.62 357 VAL A N 1
ATOM 2938 C CA . VAL A 1 357 ? 43.863 -26.012 -21.643 1.00 75.62 357 VAL A CA 1
ATOM 2939 C C . VAL A 1 357 ? 44.651 -25.895 -20.334 1.00 75.62 357 VAL A C 1
ATOM 2941 O O . VAL A 1 357 ? 45.677 -25.216 -20.282 1.00 75.62 357 VAL A O 1
ATOM 2944 N N . ILE A 1 358 ? 44.196 -26.554 -19.266 1.00 77.31 358 ILE A N 1
ATOM 2945 C CA . ILE A 1 358 ? 44.797 -26.435 -17.933 1.00 77.31 358 ILE A CA 1
ATOM 2946 C C . ILE A 1 358 ? 45.953 -27.435 -17.755 1.00 77.31 358 ILE A C 1
ATOM 2948 O O . ILE A 1 358 ? 45.798 -28.630 -18.027 1.00 77.31 358 ILE A O 1
ATOM 2952 N N . PRO A 1 359 ? 47.115 -26.995 -17.228 1.00 69.75 359 PRO A N 1
ATOM 2953 C CA . PRO A 1 359 ? 48.218 -27.895 -16.915 1.00 69.75 359 PRO A CA 1
ATOM 2954 C C . PRO A 1 359 ? 47.798 -28.893 -15.825 1.00 69.75 359 PRO A C 1
ATOM 2956 O O . PRO A 1 359 ? 47.402 -28.497 -14.727 1.00 69.75 359 PRO A O 1
ATOM 2959 N N . GLY A 1 360 ? 47.894 -30.189 -16.132 1.00 72.62 360 GLY A N 1
ATOM 2960 C CA . GLY A 1 360 ? 47.421 -31.286 -15.275 1.00 72.62 360 GLY A CA 1
ATOM 2961 C C . GLY A 1 360 ? 46.174 -32.016 -15.794 1.00 72.62 360 GLY A C 1
ATOM 2962 O O . GLY A 1 360 ? 45.765 -32.998 -15.181 1.00 72.62 360 GLY A O 1
ATOM 2963 N N . GLY A 1 361 ? 45.605 -31.584 -16.926 1.00 81.00 361 GLY A N 1
ATOM 2964 C CA . GLY A 1 361 ? 44.596 -32.341 -17.671 1.00 81.00 361 GLY A CA 1
ATOM 2965 C C . GLY A 1 361 ? 43.255 -32.521 -16.948 1.00 81.00 361 GLY A C 1
ATOM 2966 O O . GLY A 1 361 ? 42.902 -31.774 -16.033 1.00 81.00 361 GLY A O 1
ATOM 2967 N N . ALA A 1 362 ? 42.499 -33.541 -17.369 1.00 81.69 362 ALA A N 1
ATOM 2968 C CA . ALA A 1 362 ? 41.141 -33.808 -16.891 1.00 81.69 362 ALA A CA 1
ATOM 2969 C C . ALA A 1 362 ? 41.053 -34.139 -15.397 1.00 81.69 362 ALA A C 1
ATOM 2971 O O . ALA A 1 362 ? 40.110 -33.699 -14.746 1.00 81.69 362 ALA A O 1
ATOM 2972 N N . GLU A 1 363 ? 42.034 -34.851 -14.837 1.00 80.44 363 GLU A N 1
ATOM 2973 C CA . GLU A 1 363 ? 42.024 -35.207 -13.414 1.00 80.44 363 GLU A CA 1
ATOM 2974 C C . GLU A 1 363 ? 42.127 -33.965 -12.530 1.00 80.44 363 GLU A C 1
ATOM 2976 O O . GLU A 1 363 ? 41.284 -33.749 -11.663 1.00 80.44 363 GLU A O 1
ATOM 2981 N N . ARG A 1 364 ? 43.111 -33.092 -12.785 1.00 81.56 364 ARG A N 1
ATOM 2982 C CA . ARG A 1 364 ? 43.294 -31.864 -12.000 1.00 81.56 364 ARG A CA 1
ATOM 2983 C C . ARG A 1 364 ? 42.123 -30.899 -12.169 1.00 81.56 364 ARG A C 1
ATOM 2985 O O . ARG A 1 364 ? 41.709 -30.282 -11.192 1.00 81.56 364 ARG A O 1
ATOM 2992 N N . TRP A 1 365 ? 41.574 -30.787 -13.379 1.00 87.19 365 TRP A N 1
ATOM 2993 C CA . TRP A 1 365 ? 40.367 -29.994 -13.601 1.00 87.19 365 TRP A CA 1
ATOM 2994 C C . TRP A 1 365 ? 39.156 -30.566 -12.859 1.00 87.19 365 TRP A C 1
ATOM 2996 O O . TRP A 1 365 ? 38.400 -29.793 -12.284 1.00 87.19 365 TRP A O 1
ATOM 3006 N N . GLY A 1 366 ? 39.014 -31.893 -12.791 1.00 83.62 366 GLY A N 1
ATOM 3007 C CA . GLY A 1 366 ? 37.983 -32.561 -11.995 1.00 83.62 366 GLY A CA 1
ATOM 3008 C C . GLY A 1 366 ? 38.017 -32.133 -10.528 1.00 83.62 366 GLY A C 1
ATOM 3009 O O . GLY A 1 366 ? 37.017 -31.633 -10.025 1.00 83.62 366 GLY A O 1
ATOM 3010 N N . TRP A 1 367 ? 39.186 -32.206 -9.882 1.00 84.88 367 TRP A N 1
ATOM 3011 C CA . TRP A 1 367 ? 39.374 -31.743 -8.497 1.00 84.88 367 TRP A CA 1
ATOM 3012 C C . TRP A 1 367 ? 39.112 -30.245 -8.313 1.00 84.88 367 TRP A C 1
ATOM 3014 O O . TRP A 1 367 ? 38.593 -29.814 -7.288 1.00 84.88 367 TRP A O 1
ATOM 3024 N N . LEU A 1 368 ? 39.496 -29.427 -9.296 1.00 82.75 368 LEU A N 1
ATOM 3025 C CA . LEU A 1 368 ? 39.294 -27.981 -9.239 1.00 82.75 368 LEU A CA 1
ATOM 3026 C C . LEU A 1 368 ? 37.838 -27.580 -9.466 1.00 82.75 368 LEU A C 1
ATOM 3028 O O . LEU A 1 368 ? 37.438 -26.532 -8.955 1.00 82.75 368 LEU A O 1
ATOM 3032 N N . ALA A 1 369 ? 37.087 -28.374 -10.227 1.00 84.19 369 ALA A N 1
ATOM 3033 C CA . ALA A 1 369 ? 35.708 -28.098 -10.595 1.00 84.19 369 ALA A CA 1
ATOM 3034 C C . ALA A 1 369 ? 34.676 -28.744 -9.661 1.00 84.19 369 ALA A C 1
ATOM 3036 O O . ALA A 1 369 ? 33.510 -28.344 -9.661 1.00 84.19 369 ALA A O 1
ATOM 3037 N N . GLU A 1 370 ? 35.089 -29.729 -8.866 1.00 87.25 370 GLU A N 1
ATOM 3038 C CA . GLU A 1 370 ? 34.217 -30.443 -7.945 1.00 87.25 370 GLU A CA 1
ATOM 3039 C C . GLU A 1 370 ? 33.558 -29.491 -6.934 1.00 87.25 370 GLU A C 1
ATOM 3041 O O . GLU A 1 370 ? 34.216 -28.699 -6.258 1.00 87.25 370 GLU A O 1
ATOM 3046 N N . GLY A 1 371 ? 32.226 -29.548 -6.862 1.00 82.00 371 GLY A N 1
ATOM 3047 C CA . GLY A 1 371 ? 31.423 -28.756 -5.926 1.00 82.00 371 GLY A CA 1
ATOM 3048 C C . GLY A 1 371 ? 31.294 -27.262 -6.244 1.00 82.00 371 GLY A C 1
ATOM 3049 O O . GLY A 1 371 ? 30.649 -26.559 -5.470 1.00 82.00 371 GLY A O 1
ATOM 3050 N N . LYS A 1 372 ? 31.855 -26.767 -7.357 1.00 84.81 372 LYS A N 1
ATOM 3051 C CA . LYS A 1 372 ? 31.817 -25.338 -7.716 1.00 84.81 372 LYS A CA 1
ATOM 3052 C C . LYS A 1 372 ? 30.714 -24.998 -8.710 1.00 84.81 372 LYS A C 1
ATOM 3054 O O . LYS A 1 372 ? 30.361 -25.777 -9.598 1.00 84.81 372 LYS A O 1
ATOM 3059 N N . THR A 1 373 ? 30.171 -23.794 -8.579 1.00 83.06 373 THR A N 1
ATOM 3060 C CA . THR A 1 373 ? 29.201 -23.229 -9.517 1.00 83.06 373 THR A CA 1
ATOM 3061 C C . THR A 1 373 ? 29.886 -22.718 -10.786 1.00 83.06 373 THR A C 1
ATOM 3063 O O . THR A 1 373 ? 31.077 -22.435 -10.814 1.00 83.06 373 THR A O 1
ATOM 3066 N N . SER A 1 374 ? 29.120 -22.572 -11.872 1.00 80.25 374 SER A N 1
ATOM 3067 C CA . SER A 1 374 ? 29.651 -22.120 -13.167 1.00 80.25 374 SER A CA 1
ATOM 3068 C C . SER A 1 374 ? 30.302 -20.734 -13.129 1.00 80.25 374 SER A C 1
ATOM 3070 O O . SER A 1 374 ? 31.086 -20.446 -14.023 1.00 80.25 374 SER A O 1
ATOM 3072 N N . ASP A 1 375 ? 29.941 -19.885 -12.168 1.00 79.12 375 ASP A N 1
ATOM 3073 C CA . ASP A 1 375 ? 30.528 -18.553 -11.985 1.00 79.12 375 ASP A CA 1
ATOM 3074 C C . ASP A 1 375 ? 31.886 -18.672 -11.278 1.00 79.12 375 ASP A C 1
ATOM 3076 O O . ASP A 1 375 ? 32.906 -18.229 -11.788 1.00 79.12 375 ASP A O 1
ATOM 3080 N N . GLU A 1 376 ? 31.940 -19.449 -10.195 1.00 82.94 376 GLU A N 1
ATOM 3081 C CA . GLU A 1 376 ? 33.181 -19.755 -9.470 1.00 82.94 376 GLU A CA 1
ATOM 3082 C C . GLU A 1 376 ? 34.210 -20.501 -10.342 1.00 82.94 376 GLU A C 1
ATOM 3084 O O . GLU A 1 376 ? 35.417 -20.338 -10.172 1.00 82.94 376 GLU A O 1
ATOM 3089 N N . LEU A 1 377 ? 33.761 -21.312 -11.310 1.00 84.81 377 LEU A N 1
ATOM 3090 C CA . LEU A 1 377 ? 34.650 -21.953 -12.288 1.00 84.81 377 LEU A CA 1
ATOM 3091 C C . LEU A 1 377 ? 35.353 -20.947 -13.210 1.00 84.81 377 LEU A C 1
ATOM 3093 O O . LEU A 1 377 ? 36.464 -21.229 -13.662 1.00 84.81 377 LEU A O 1
ATOM 3097 N N . VAL A 1 378 ? 34.739 -19.788 -13.484 1.00 82.00 378 VAL A N 1
ATOM 3098 C CA . VAL A 1 378 ? 35.376 -18.709 -14.256 1.00 82.00 378 VAL A CA 1
ATOM 3099 C C . VAL A 1 378 ? 36.564 -18.161 -13.476 1.00 82.00 378 VAL A C 1
ATOM 3101 O O . VAL A 1 378 ? 37.652 -18.043 -14.037 1.00 82.00 378 VAL A O 1
ATOM 3104 N N . ASP A 1 379 ? 36.385 -17.895 -12.185 1.00 81.25 379 ASP A N 1
ATOM 3105 C CA . ASP A 1 379 ? 37.444 -17.357 -11.330 1.00 81.25 379 ASP A CA 1
ATOM 3106 C C . ASP A 1 379 ? 38.615 -18.336 -11.205 1.00 81.25 379 ASP A C 1
ATOM 3108 O O . ASP A 1 379 ? 39.770 -17.960 -11.402 1.00 81.25 379 ASP A O 1
ATOM 3112 N N . VAL A 1 380 ? 38.321 -19.624 -11.002 1.00 83.62 380 VAL A N 1
ATOM 3113 C CA . VAL A 1 380 ? 39.339 -20.688 -10.962 1.00 83.62 380 VAL A CA 1
ATOM 3114 C C . VAL A 1 380 ? 40.111 -20.772 -12.281 1.00 83.62 380 VAL A C 1
ATOM 3116 O O . VAL A 1 380 ? 41.333 -20.920 -12.283 1.00 83.62 380 VAL A O 1
ATOM 3119 N N . LEU A 1 381 ? 39.420 -20.652 -13.418 1.00 82.38 381 LEU A N 1
ATOM 3120 C CA . LEU A 1 381 ? 40.061 -20.647 -14.730 1.00 82.38 381 LEU A CA 1
ATOM 3121 C C . LEU A 1 381 ? 40.971 -19.419 -14.909 1.00 82.38 381 LEU A C 1
ATOM 3123 O O . LEU A 1 381 ? 42.084 -19.545 -15.426 1.00 82.38 381 LEU A O 1
ATOM 3127 N N . LEU A 1 382 ? 40.519 -18.240 -14.473 1.00 79.88 382 LEU A N 1
ATOM 3128 C CA . LEU A 1 382 ? 41.292 -16.998 -14.530 1.00 79.88 382 LEU A CA 1
ATOM 3129 C C . LEU A 1 382 ? 42.542 -17.062 -13.645 1.00 79.88 382 LEU A C 1
ATOM 3131 O O . LEU A 1 382 ? 43.606 -16.596 -14.061 1.00 79.88 382 LEU A O 1
ATOM 3135 N N . GLU A 1 383 ? 42.448 -17.675 -12.468 1.00 79.31 383 GLU A N 1
ATOM 3136 C CA . GLU A 1 383 ? 43.587 -17.886 -11.574 1.00 79.31 383 GLU A CA 1
ATOM 3137 C C . GLU A 1 383 ? 44.615 -18.857 -12.165 1.00 79.31 383 GLU A C 1
ATOM 3139 O O . GLU A 1 383 ? 45.814 -18.560 -12.161 1.00 79.31 383 GLU A O 1
ATOM 3144 N N . GLU A 1 384 ? 44.177 -19.985 -12.724 1.00 78.94 384 GLU A N 1
ATOM 3145 C CA . GLU A 1 384 ? 45.065 -21.004 -13.300 1.00 78.94 384 GLU A CA 1
ATOM 3146 C C . GLU A 1 384 ? 45.788 -20.502 -14.559 1.00 78.94 384 GLU A C 1
ATOM 3148 O O . GLU A 1 384 ? 47.008 -20.650 -14.691 1.00 78.94 384 GLU A O 1
ATOM 3153 N N . ILE A 1 385 ? 45.068 -19.832 -15.464 1.00 72.75 385 ILE A N 1
ATOM 3154 C CA . ILE A 1 385 ? 45.670 -19.237 -16.665 1.00 72.75 385 ILE A CA 1
ATOM 3155 C C . ILE A 1 385 ? 46.549 -18.035 -16.280 1.00 72.75 385 ILE A C 1
ATOM 3157 O O . ILE A 1 385 ? 47.668 -17.885 -16.784 1.00 72.75 385 ILE A O 1
ATOM 3161 N N . GLY A 1 386 ? 46.078 -17.189 -15.359 1.00 64.81 386 GLY A N 1
ATOM 3162 C CA . GLY A 1 386 ? 46.773 -15.978 -14.928 1.00 64.81 386 GLY A CA 1
ATOM 3163 C C . GLY A 1 386 ? 48.086 -16.262 -14.198 1.00 64.81 386 GLY A C 1
ATOM 3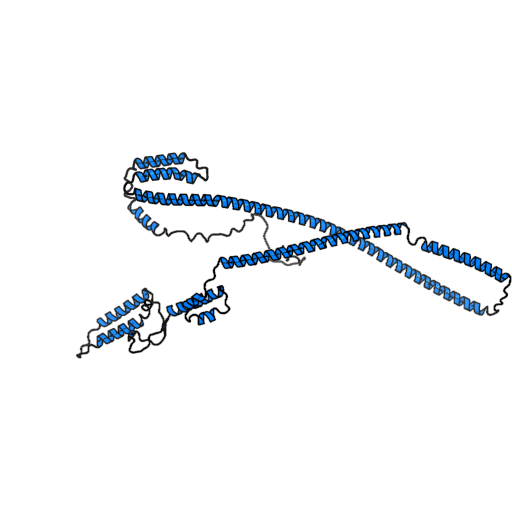164 O O . GLY A 1 386 ? 49.109 -15.630 -14.478 1.00 64.81 386 GLY A O 1
ATOM 3165 N N . THR A 1 387 ? 48.108 -17.246 -13.298 1.00 61.94 387 THR A N 1
ATOM 3166 C CA . THR A 1 387 ? 49.320 -17.598 -12.540 1.00 61.94 387 THR A CA 1
ATOM 3167 C C . THR A 1 387 ? 50.354 -18.352 -13.379 1.00 61.94 387 THR A C 1
ATOM 3169 O O . THR A 1 387 ? 51.555 -18.119 -13.198 1.00 61.94 387 THR A O 1
ATOM 3172 N N . GLY A 1 388 ? 49.928 -19.196 -14.326 1.00 58.12 388 GLY A N 1
ATOM 3173 C CA . GLY A 1 388 ? 50.826 -19.885 -15.258 1.00 58.12 388 GLY A CA 1
ATOM 3174 C C . GLY A 1 388 ? 51.571 -18.919 -16.186 1.00 58.12 388 GLY A C 1
ATOM 3175 O O . GLY A 1 388 ? 52.799 -18.989 -16.310 1.00 58.12 388 GLY A O 1
ATOM 3176 N N . LEU A 1 389 ? 50.850 -17.954 -16.765 1.00 56.62 389 LEU A N 1
ATOM 3177 C CA . LEU A 1 389 ? 51.415 -16.974 -17.694 1.00 56.62 389 LEU A CA 1
ATOM 3178 C C . LEU A 1 389 ? 52.375 -15.997 -16.989 1.00 56.62 389 LEU A C 1
ATOM 3180 O O . LEU A 1 389 ? 53.465 -15.709 -17.487 1.00 56.62 389 LEU A O 1
ATOM 3184 N N . LEU A 1 390 ? 52.024 -15.526 -15.787 1.00 52.56 390 LEU A N 1
ATOM 3185 C CA . LEU A 1 390 ? 52.858 -14.592 -15.020 1.00 52.56 390 LEU A CA 1
ATOM 3186 C C . LEU A 1 390 ? 54.165 -15.219 -14.513 1.00 52.56 390 LEU A C 1
ATOM 3188 O O . LEU A 1 390 ? 55.183 -14.523 -14.441 1.00 52.56 390 LEU A O 1
ATOM 3192 N N . LYS A 1 391 ? 54.178 -16.517 -14.183 1.00 56.19 391 LYS A N 1
ATOM 3193 C CA . LYS A 1 391 ? 55.406 -17.219 -13.772 1.00 56.19 391 LYS A CA 1
ATOM 3194 C C . LYS A 1 391 ? 56.380 -17.390 -14.942 1.00 56.19 391 LYS A C 1
ATOM 3196 O O . LYS A 1 391 ? 57.548 -17.033 -14.798 1.00 56.19 391 LYS A O 1
ATOM 3201 N N . GLN A 1 392 ? 55.899 -17.814 -16.115 1.00 56.28 392 GLN A N 1
ATOM 3202 C CA . GLN A 1 392 ? 56.745 -17.999 -17.307 1.00 56.28 392 GLN A CA 1
ATOM 3203 C C . GLN A 1 392 ? 57.332 -16.687 -17.858 1.00 56.28 392 GLN A C 1
ATOM 3205 O O . GLN A 1 392 ? 58.447 -16.673 -18.377 1.00 56.28 392 GLN A O 1
ATOM 3210 N N . ILE A 1 393 ? 56.628 -15.559 -17.716 1.00 58.53 393 ILE A N 1
ATOM 3211 C CA . ILE A 1 393 ? 57.113 -14.247 -18.182 1.00 58.53 393 ILE A CA 1
ATOM 3212 C C . ILE A 1 393 ? 58.295 -13.728 -17.339 1.00 58.53 393 ILE A C 1
ATOM 3214 O O . ILE A 1 393 ? 59.133 -12.964 -17.833 1.00 58.53 393 ILE A O 1
ATOM 3218 N N . ASN A 1 394 ? 58.368 -14.105 -16.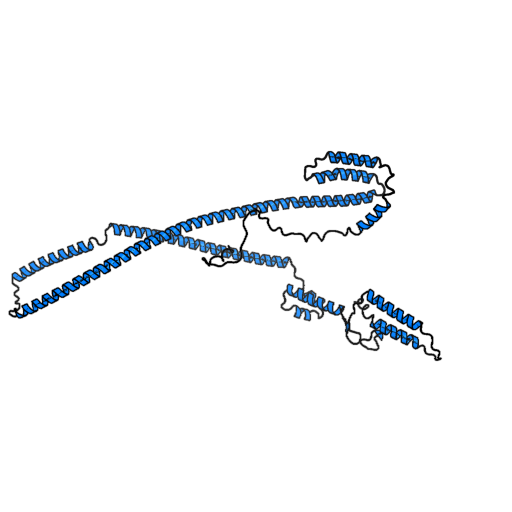062 1.00 56.97 394 ASN A N 1
ATOM 3219 C CA . ASN A 1 394 ? 59.306 -13.513 -15.108 1.00 56.97 394 ASN A CA 1
ATOM 3220 C C . ASN A 1 394 ? 60.572 -14.357 -14.888 1.00 56.97 394 ASN A C 1
ATOM 3222 O O . ASN A 1 394 ? 61.620 -13.785 -14.565 1.00 56.97 394 ASN A O 1
ATOM 3226 N N . ALA A 1 395 ? 60.525 -15.677 -15.097 1.00 65.19 395 ALA A N 1
ATOM 3227 C CA . ALA A 1 395 ? 61.692 -16.545 -14.964 1.00 65.19 395 ALA A CA 1
ATOM 3228 C C . ALA A 1 395 ? 61.557 -17.869 -15.743 1.00 65.19 395 ALA A C 1
ATOM 3230 O O . ALA A 1 395 ? 60.452 -18.326 -16.016 1.00 65.19 395 ALA A O 1
ATOM 3231 N N . PHE A 1 396 ? 62.690 -18.486 -16.099 1.00 68.44 396 PHE A N 1
ATOM 3232 C CA . PHE A 1 396 ? 62.738 -19.798 -16.759 1.00 68.44 396 PHE A CA 1
ATOM 3233 C C . PHE A 1 396 ? 63.831 -20.697 -16.166 1.00 68.44 396 PHE A C 1
ATOM 3235 O O . PHE A 1 396 ? 64.821 -20.219 -15.613 1.00 68.44 396 PHE A O 1
ATOM 3242 N N . SER A 1 397 ? 63.688 -22.016 -16.289 1.00 70.06 397 SER A N 1
ATOM 3243 C CA . SER A 1 397 ? 64.664 -22.981 -15.765 1.00 70.06 397 SER A CA 1
ATOM 3244 C C . SER A 1 397 ? 65.899 -23.097 -16.672 1.00 70.06 397 SER A C 1
ATOM 3246 O O . SER A 1 397 ? 65.782 -23.295 -17.880 1.00 70.06 397 SER A O 1
ATOM 3248 N N . GLY A 1 398 ? 67.103 -22.975 -16.102 1.00 69.75 398 GLY A N 1
ATOM 3249 C CA . GLY A 1 398 ? 68.363 -23.125 -16.839 1.00 69.75 398 GLY A CA 1
ATOM 3250 C C . GLY A 1 398 ? 68.651 -24.573 -17.259 1.00 69.75 398 GLY A C 1
ATOM 3251 O O . GLY A 1 398 ? 68.320 -25.512 -16.540 1.00 69.75 398 GLY A O 1
ATOM 3252 N N . TRP A 1 399 ? 69.316 -24.755 -18.404 1.00 67.50 399 TRP A N 1
ATOM 3253 C CA . TRP A 1 399 ? 69.489 -26.056 -19.078 1.00 67.50 399 TRP A CA 1
ATOM 3254 C C . TRP A 1 399 ? 70.595 -26.953 -18.473 1.00 67.50 399 TRP A C 1
ATOM 3256 O O . TRP A 1 399 ? 70.955 -27.981 -19.037 1.00 67.50 399 TRP A O 1
ATOM 3266 N N . GLY A 1 400 ? 71.144 -26.595 -17.307 1.00 72.75 400 GLY A N 1
ATOM 3267 C CA . GLY A 1 400 ? 72.151 -27.392 -16.599 1.00 72.75 400 GLY A CA 1
ATOM 3268 C C . GLY A 1 400 ? 73.601 -27.091 -17.002 1.00 72.75 400 GLY A C 1
ATOM 3269 O O . GLY A 1 400 ? 73.889 -26.124 -17.705 1.00 72.75 400 GLY A O 1
ATOM 3270 N N . LYS A 1 401 ? 74.548 -27.882 -16.472 1.00 71.19 401 LYS A N 1
ATOM 3271 C CA . LYS A 1 401 ? 76.009 -27.728 -16.675 1.00 71.19 401 LYS A CA 1
ATOM 3272 C C . LYS A 1 401 ? 76.637 -28.885 -17.473 1.00 71.19 401 LYS A C 1
ATOM 3274 O O . LYS A 1 401 ? 77.840 -29.091 -17.371 1.00 71.19 401 LYS A O 1
ATOM 3279 N N . GLY A 1 402 ? 75.830 -29.657 -18.201 1.00 72.94 402 GLY A N 1
ATOM 3280 C CA . GLY A 1 402 ? 76.327 -30.778 -19.002 1.00 72.94 402 GLY A CA 1
ATOM 3281 C C . GLY A 1 402 ? 77.184 -30.308 -20.178 1.00 72.94 402 GLY A C 1
ATOM 3282 O O . GLY A 1 402 ? 77.026 -29.180 -20.652 1.00 72.94 402 GLY A O 1
ATOM 3283 N N . ASP A 1 403 ? 78.068 -31.179 -20.668 1.00 69.56 403 ASP A N 1
ATOM 3284 C CA . ASP A 1 403 ? 78.956 -30.845 -21.787 1.00 69.56 403 ASP A CA 1
ATOM 3285 C C . ASP A 1 403 ? 78.232 -30.661 -23.128 1.00 69.56 403 ASP A C 1
ATOM 3287 O O . ASP A 1 403 ? 78.758 -30.019 -24.034 1.00 69.56 403 ASP A O 1
ATOM 3291 N N . THR A 1 404 ? 76.976 -31.105 -23.199 1.00 73.31 404 THR A N 1
ATOM 3292 C CA . THR A 1 404 ? 76.035 -30.901 -24.309 1.00 73.31 404 THR A CA 1
ATOM 3293 C C . THR A 1 404 ? 75.457 -29.487 -24.390 1.00 73.31 404 THR A C 1
ATOM 3295 O O . THR A 1 404 ? 74.900 -29.112 -25.419 1.00 73.31 404 THR A O 1
ATOM 3298 N N . VAL A 1 405 ? 75.581 -28.676 -23.334 1.00 70.19 405 VAL A N 1
ATOM 3299 C CA . VAL A 1 405 ? 75.088 -27.292 -23.319 1.00 70.19 405 VAL A CA 1
ATOM 3300 C C . VAL A 1 405 ? 76.251 -26.351 -23.646 1.00 70.19 405 VAL A C 1
ATOM 3302 O O . VAL A 1 405 ? 77.306 -26.463 -23.013 1.00 70.19 405 VAL A O 1
ATOM 3305 N N . PRO A 1 406 ? 76.108 -25.395 -24.585 1.00 72.56 406 PRO A N 1
ATOM 3306 C CA . PRO A 1 406 ? 77.166 -24.435 -24.887 1.00 72.56 406 PRO A CA 1
ATOM 3307 C C . PRO A 1 406 ? 77.632 -23.702 -23.627 1.00 72.56 406 PRO A C 1
ATOM 3309 O O . PRO A 1 406 ? 76.806 -23.298 -22.807 1.00 72.56 406 PRO A O 1
ATOM 3312 N N . VAL A 1 407 ? 78.948 -23.520 -23.465 1.00 69.12 407 VAL A N 1
ATOM 3313 C CA . VAL A 1 407 ? 79.588 -23.011 -22.228 1.00 69.12 407 VAL A CA 1
ATOM 3314 C C . VAL A 1 407 ? 78.919 -21.738 -21.699 1.00 69.12 407 VAL A C 1
ATOM 3316 O O . VAL A 1 407 ? 78.739 -21.566 -20.495 1.00 69.12 407 VAL A O 1
ATOM 3319 N N . TYR A 1 408 ? 78.468 -20.879 -22.606 1.00 65.75 408 TYR A N 1
ATOM 3320 C CA . TYR A 1 408 ? 77.837 -19.604 -22.304 1.00 65.75 408 TYR A CA 1
ATOM 3321 C C . TYR A 1 408 ? 76.367 -19.715 -21.828 1.00 65.75 408 TYR A C 1
ATOM 3323 O O . TYR A 1 408 ? 75.879 -18.829 -21.123 1.00 65.75 408 TYR A O 1
ATOM 3331 N N . LEU A 1 409 ? 75.672 -20.822 -22.111 1.00 65.25 409 LEU A N 1
ATOM 3332 C CA . LEU A 1 409 ? 74.304 -21.109 -21.643 1.00 65.25 409 LEU A CA 1
ATOM 3333 C C . LEU A 1 409 ? 74.255 -21.990 -20.385 1.00 65.25 409 LEU A C 1
ATOM 3335 O O . LEU A 1 409 ? 73.183 -22.162 -19.803 1.00 65.25 409 LEU A O 1
ATOM 3339 N N . ARG A 1 410 ? 75.399 -22.503 -19.914 1.00 77.94 410 ARG A N 1
ATOM 3340 C CA . ARG A 1 410 ? 75.459 -23.363 -18.724 1.00 77.94 410 ARG A CA 1
ATOM 3341 C C . ARG A 1 410 ? 75.043 -22.593 -17.469 1.00 77.94 410 ARG A C 1
ATOM 3343 O O . ARG A 1 410 ? 75.741 -21.698 -16.980 1.00 77.94 410 ARG A O 1
ATOM 3350 N N . HIS A 1 411 ? 73.893 -22.949 -16.909 1.00 69.94 411 HIS A N 1
ATOM 3351 C CA . HIS A 1 411 ? 73.404 -22.409 -15.645 1.00 69.94 411 HIS A CA 1
ATOM 3352 C C . HIS A 1 411 ? 72.543 -23.443 -14.931 1.00 69.94 411 HIS A C 1
ATOM 3354 O O . HIS A 1 411 ? 71.691 -24.080 -15.544 1.00 69.94 411 HIS A O 1
ATOM 3360 N N . LYS A 1 412 ? 72.770 -23.601 -13.625 1.00 65.38 412 LYS A N 1
ATOM 3361 C CA . LYS A 1 412 ? 71.985 -24.494 -12.775 1.00 65.38 412 LYS A CA 1
ATOM 3362 C C . LYS A 1 412 ? 71.121 -23.625 -11.867 1.00 65.38 412 LYS A C 1
ATOM 3364 O O . LYS A 1 412 ? 71.677 -22.850 -11.095 1.00 65.38 412 LYS A O 1
ATOM 3369 N N . GLY A 1 413 ? 69.804 -23.751 -11.997 1.00 72.12 413 GLY A N 1
ATOM 3370 C CA . GLY A 1 413 ? 68.825 -22.944 -11.269 1.00 72.12 413 GLY A CA 1
ATOM 3371 C C . GLY A 1 413 ? 67.968 -22.067 -12.181 1.00 72.12 413 GLY A C 1
ATOM 3372 O O . GLY A 1 413 ? 68.066 -22.122 -13.409 1.00 72.12 413 GLY A O 1
ATOM 3373 N N . GLU A 1 414 ? 67.101 -21.284 -11.554 1.00 72.56 414 GLU A N 1
ATOM 3374 C CA . GLU A 1 414 ? 66.122 -20.434 -12.222 1.00 72.56 414 GLU A CA 1
ATOM 3375 C C . GLU A 1 414 ? 66.761 -19.122 -12.717 1.00 72.56 414 GLU A C 1
ATOM 3377 O O . GLU A 1 414 ? 67.447 -18.411 -11.978 1.00 72.56 414 GLU A O 1
ATOM 3382 N N . VAL A 1 415 ? 66.552 -18.800 -13.994 1.00 70.62 415 VAL A N 1
ATOM 3383 C CA . VAL A 1 415 ? 67.059 -17.597 -14.655 1.00 70.62 415 VAL A CA 1
ATOM 3384 C C . VAL A 1 415 ? 65.946 -16.558 -14.709 1.00 70.62 415 VAL A C 1
ATOM 3386 O O . VAL A 1 415 ? 64.970 -16.706 -15.441 1.00 70.62 415 VAL A O 1
ATOM 3389 N N . LYS A 1 416 ? 66.109 -15.473 -13.948 1.00 67.56 416 LYS A N 1
ATOM 3390 C CA . LYS A 1 416 ? 65.167 -14.346 -13.949 1.00 67.56 416 LYS A CA 1
ATOM 3391 C C . LYS A 1 416 ? 65.294 -13.528 -15.230 1.00 67.56 416 LYS A C 1
ATOM 3393 O O . LYS A 1 416 ? 66.400 -13.127 -15.606 1.00 67.56 416 LYS A O 1
ATOM 3398 N N . ASN A 1 417 ? 64.162 -13.225 -15.860 1.00 69.38 417 ASN A N 1
ATOM 3399 C CA . ASN A 1 417 ? 64.127 -12.375 -17.040 1.00 69.38 417 ASN A CA 1
ATOM 3400 C C . ASN A 1 417 ? 64.252 -10.903 -16.618 1.00 69.38 417 ASN A C 1
ATOM 3402 O O . ASN A 1 417 ? 63.360 -10.345 -15.981 1.00 69.38 417 ASN A O 1
ATOM 3406 N N . LYS A 1 418 ? 65.376 -10.263 -16.958 1.00 66.06 418 LYS A N 1
ATOM 3407 C CA . LYS A 1 418 ? 65.691 -8.887 -16.532 1.00 66.06 418 LYS A CA 1
ATOM 3408 C C . LYS A 1 418 ? 64.897 -7.794 -17.265 1.00 66.06 418 LYS A C 1
ATOM 3410 O O . LYS A 1 418 ? 65.077 -6.633 -16.922 1.00 66.06 418 LYS A O 1
ATOM 3415 N N . LYS A 1 419 ? 64.053 -8.148 -18.250 1.00 64.06 419 LYS A N 1
ATOM 3416 C CA . LYS A 1 419 ? 63.200 -7.226 -19.034 1.00 64.06 419 LYS A CA 1
ATOM 3417 C C . LYS A 1 419 ? 63.936 -5.935 -19.434 1.00 64.06 419 LYS A C 1
ATOM 3419 O O . LYS A 1 419 ? 63.509 -4.832 -19.106 1.00 64.06 419 LYS A O 1
ATOM 3424 N N . LEU A 1 420 ? 65.076 -6.085 -20.111 1.00 67.81 420 LEU A N 1
ATOM 3425 C CA . LEU A 1 420 ? 65.935 -4.960 -20.490 1.00 67.81 420 LEU A CA 1
ATOM 3426 C C . LEU A 1 420 ? 65.223 -4.048 -21.494 1.00 67.81 420 LEU A C 1
ATOM 3428 O O . LEU A 1 420 ? 64.747 -4.512 -22.533 1.00 67.81 420 LEU A O 1
ATOM 3432 N N . THR A 1 421 ? 65.179 -2.746 -21.213 1.00 70.50 421 THR A N 1
ATOM 3433 C CA . THR A 1 421 ? 64.616 -1.778 -22.159 1.00 70.50 421 THR A CA 1
ATOM 3434 C C . THR A 1 421 ? 65.591 -1.521 -23.311 1.00 70.50 421 THR A C 1
ATOM 3436 O O . THR A 1 421 ? 66.796 -1.767 -23.207 1.00 70.50 421 THR A O 1
ATOM 3439 N N . LYS A 1 422 ? 65.097 -0.977 -24.433 1.00 72.62 422 LYS A N 1
ATOM 3440 C CA . LYS A 1 422 ? 65.939 -0.638 -25.599 1.00 72.62 422 LYS A CA 1
ATOM 3441 C C . LYS A 1 422 ? 67.121 0.265 -25.213 1.00 72.62 422 LYS A C 1
ATOM 3443 O O . LYS A 1 422 ? 68.205 0.126 -25.770 1.00 72.62 422 LYS A O 1
ATOM 3448 N N . LYS A 1 423 ? 66.927 1.157 -24.235 1.00 76.44 423 LYS A N 1
ATOM 3449 C CA . LYS A 1 423 ? 67.974 2.038 -23.699 1.00 76.44 423 LYS A CA 1
ATOM 3450 C C . LYS A 1 423 ? 69.067 1.246 -22.974 1.00 76.44 423 LYS A C 1
ATOM 3452 O O . LYS A 1 423 ? 70.246 1.490 -23.216 1.00 76.44 423 LYS A O 1
ATOM 3457 N N . ASP A 1 424 ? 68.681 0.271 -22.157 1.00 74.81 424 ASP A N 1
ATOM 3458 C CA . ASP A 1 424 ? 69.620 -0.570 -21.406 1.00 74.81 424 ASP A CA 1
ATOM 3459 C C . ASP A 1 424 ? 70.449 -1.452 -22.342 1.00 74.81 424 ASP A C 1
ATOM 3461 O O . ASP A 1 424 ? 71.663 -1.549 -22.178 1.00 74.81 424 ASP A O 1
ATOM 3465 N N . MET A 1 425 ? 69.827 -2.020 -23.384 1.00 72.44 425 MET A N 1
ATOM 3466 C CA . MET A 1 425 ? 70.558 -2.782 -24.405 1.00 72.44 425 MET A CA 1
ATOM 3467 C C . MET A 1 425 ? 71.586 -1.923 -25.142 1.00 72.44 425 MET A C 1
ATOM 3469 O O . MET A 1 425 ? 72.713 -2.362 -25.355 1.00 72.44 425 MET A O 1
ATOM 3473 N N . VAL A 1 426 ? 71.221 -0.692 -25.514 1.00 74.94 426 VAL A N 1
ATOM 3474 C CA . VAL A 1 426 ? 72.143 0.232 -26.191 1.00 74.94 426 VAL A CA 1
ATOM 3475 C C . VAL A 1 426 ? 73.321 0.596 -25.286 1.00 74.94 426 VAL A C 1
ATOM 3477 O O . VAL A 1 426 ? 74.446 0.687 -25.773 1.00 74.94 426 VAL A O 1
ATOM 3480 N N . ASN A 1 427 ? 73.094 0.775 -23.984 1.00 78.69 427 ASN A N 1
ATOM 3481 C CA . ASN A 1 427 ? 74.167 1.055 -23.029 1.00 78.69 427 ASN A CA 1
ATOM 3482 C C . ASN A 1 427 ? 75.116 -0.139 -22.877 1.00 78.69 427 ASN A C 1
ATOM 3484 O O . ASN A 1 427 ? 76.322 0.038 -23.005 1.00 78.69 427 ASN A O 1
ATOM 3488 N N . ILE A 1 428 ? 74.577 -1.354 -22.730 1.00 80.12 428 ILE A N 1
ATOM 3489 C CA . ILE A 1 428 ? 75.386 -2.581 -22.671 1.00 80.12 428 ILE A CA 1
ATOM 3490 C C . ILE A 1 428 ? 76.225 -2.732 -23.943 1.00 80.12 428 ILE A C 1
ATOM 3492 O O . ILE A 1 428 ? 77.416 -3.021 -23.868 1.00 80.12 428 ILE A O 1
ATOM 3496 N N . LEU A 1 429 ? 75.630 -2.494 -25.116 1.00 79.19 429 LEU A N 1
ATOM 3497 C CA . LEU A 1 429 ? 76.350 -2.590 -26.383 1.00 79.19 429 LEU A CA 1
ATOM 3498 C C . LEU A 1 429 ? 77.488 -1.564 -26.452 1.00 79.19 429 LEU A C 1
ATOM 3500 O O . LEU A 1 429 ? 78.598 -1.902 -26.852 1.00 79.19 429 LEU A O 1
ATOM 3504 N N . LYS A 1 430 ? 77.231 -0.321 -26.027 1.00 80.88 430 LYS A N 1
ATOM 3505 C CA . LYS A 1 430 ? 78.254 0.730 -25.957 1.00 80.88 430 LYS A CA 1
ATOM 3506 C C . LYS A 1 430 ? 79.396 0.350 -25.022 1.00 80.88 430 LYS A C 1
ATOM 3508 O O . LYS A 1 430 ? 80.543 0.608 -25.368 1.00 80.88 430 LYS A O 1
ATOM 3513 N N . ASP A 1 431 ? 79.102 -0.253 -23.877 1.00 79.50 431 ASP A N 1
ATOM 3514 C CA . ASP A 1 431 ? 80.124 -0.652 -22.910 1.00 79.50 431 ASP A CA 1
ATOM 3515 C C . ASP A 1 431 ? 80.984 -1.805 -23.445 1.00 79.50 431 ASP A C 1
ATOM 3517 O O . ASP A 1 431 ? 82.208 -1.728 -23.368 1.00 79.50 431 ASP A O 1
ATOM 3521 N N . VAL A 1 432 ? 80.377 -2.794 -24.113 1.00 80.56 432 VAL A N 1
ATOM 3522 C CA . VAL A 1 432 ? 81.112 -3.866 -24.812 1.00 80.56 432 VAL A CA 1
ATOM 3523 C C . VAL A 1 432 ? 82.014 -3.295 -25.912 1.00 80.56 432 VAL A C 1
ATOM 3525 O O . VAL A 1 432 ? 83.175 -3.685 -26.030 1.00 80.56 432 VAL A O 1
ATOM 3528 N N . TRP A 1 433 ? 81.510 -2.344 -26.705 1.00 76.12 433 TRP A N 1
ATOM 3529 C CA . TRP A 1 433 ? 82.303 -1.694 -27.752 1.00 76.12 433 TRP A CA 1
ATOM 3530 C C . TRP A 1 433 ? 83.446 -0.848 -27.188 1.00 76.12 433 TRP A C 1
ATOM 3532 O O . TRP A 1 433 ? 84.544 -0.880 -27.738 1.00 76.12 433 TRP A O 1
ATOM 3542 N N . LYS A 1 434 ? 83.235 -0.138 -26.074 1.00 77.06 434 LYS A N 1
ATOM 3543 C CA . LYS A 1 434 ? 84.303 0.595 -25.378 1.00 77.06 434 LYS A CA 1
ATOM 3544 C C . LYS A 1 434 ? 85.387 -0.343 -24.852 1.00 77.06 434 LYS A C 1
ATOM 3546 O O . LYS A 1 434 ? 86.564 -0.039 -25.009 1.00 77.06 434 LYS A O 1
ATOM 3551 N N . GLU A 1 435 ? 85.003 -1.474 -24.260 1.00 76.00 435 GLU A N 1
ATOM 3552 C CA . GLU A 1 435 ? 85.943 -2.467 -23.724 1.00 76.00 435 GLU A CA 1
ATOM 3553 C C . GLU A 1 435 ? 86.761 -3.110 -24.860 1.00 76.00 435 GLU A C 1
ATOM 3555 O O . GLU A 1 435 ? 87.977 -3.253 -24.739 1.00 76.00 435 GLU A O 1
ATOM 3560 N N . LYS A 1 436 ? 86.134 -3.376 -26.018 1.00 77.44 436 LYS A N 1
ATOM 3561 C CA . LYS A 1 436 ? 86.827 -3.830 -27.234 1.00 77.44 436 LYS A CA 1
ATOM 3562 C C . LYS A 1 436 ? 87.850 -2.805 -27.743 1.00 77.44 436 LYS A C 1
ATOM 3564 O O . LYS A 1 436 ? 88.988 -3.171 -28.018 1.00 77.44 436 LYS A O 1
ATOM 3569 N N . ILE A 1 437 ? 87.465 -1.531 -27.837 1.00 75.56 437 ILE A N 1
ATOM 3570 C CA . ILE A 1 437 ? 88.357 -0.454 -28.300 1.00 75.56 437 ILE A CA 1
ATOM 3571 C C . ILE A 1 437 ? 89.533 -0.263 -27.326 1.00 75.56 437 ILE A C 1
ATOM 3573 O O . ILE A 1 437 ? 90.662 -0.060 -27.762 1.00 75.56 437 ILE A O 1
ATOM 3577 N N . ALA A 1 438 ? 89.298 -0.374 -26.015 1.00 74.19 438 ALA A N 1
ATOM 3578 C CA . ALA A 1 438 ? 90.353 -0.277 -25.003 1.00 74.19 438 ALA A CA 1
ATOM 3579 C C . ALA A 1 438 ? 91.373 -1.430 -25.090 1.00 74.19 438 ALA A C 1
ATOM 3581 O O . ALA A 1 438 ? 92.560 -1.217 -24.852 1.00 74.19 438 ALA A O 1
ATOM 3582 N N . LEU A 1 439 ? 90.925 -2.635 -25.458 1.00 69.56 439 LEU A N 1
ATOM 3583 C CA . LEU A 1 439 ? 91.792 -3.793 -25.700 1.00 69.56 439 LEU A CA 1
ATOM 3584 C C . LEU A 1 439 ? 92.631 -3.643 -26.977 1.00 69.56 439 LEU A C 1
ATOM 3586 O O . LEU A 1 439 ? 93.793 -4.035 -26.985 1.00 69.56 439 LEU A O 1
ATOM 3590 N N . GLU A 1 440 ? 92.079 -3.040 -28.033 1.00 64.06 440 GLU A N 1
ATOM 3591 C CA . GLU A 1 440 ? 92.807 -2.768 -29.283 1.00 64.06 440 GLU A CA 1
ATOM 3592 C C . GLU A 1 440 ? 93.864 -1.651 -29.139 1.00 64.06 440 GLU A C 1
ATOM 3594 O O . GLU A 1 440 ? 94.810 -1.604 -29.921 1.00 64.06 440 GLU A O 1
ATOM 3599 N N . GLN A 1 441 ? 93.745 -0.775 -28.132 1.00 58.44 441 GLN A N 1
ATOM 3600 C CA . GLN A 1 441 ? 94.695 0.318 -27.865 1.00 58.44 441 GLN A CA 1
ATOM 3601 C C . GLN A 1 441 ? 95.879 -0.064 -26.957 1.00 58.44 441 GLN A C 1
ATOM 3603 O O . GLN A 1 441 ? 96.749 0.775 -26.713 1.00 58.44 441 GLN A O 1
ATOM 3608 N N . GLN A 1 442 ? 95.965 -1.304 -26.459 1.00 52.72 442 GLN A N 1
ATOM 3609 C CA . GLN A 1 442 ? 97.159 -1.749 -25.731 1.00 52.72 442 GLN A CA 1
ATOM 3610 C C . GLN A 1 442 ? 98.320 -2.036 -26.708 1.00 52.72 442 GLN A C 1
ATOM 3612 O O . GLN A 1 442 ? 98.141 -2.800 -27.658 1.00 52.72 442 GLN A O 1
ATOM 3617 N N . PRO A 1 443 ? 99.527 -1.467 -26.501 1.00 47.84 443 PRO A N 1
ATOM 3618 C CA . PRO A 1 443 ? 100.677 -1.748 -27.354 1.00 47.84 443 PRO A CA 1
ATOM 3619 C C . PRO A 1 443 ? 101.197 -3.177 -27.107 1.00 47.84 443 PRO A C 1
ATOM 3621 O O . PRO A 1 443 ? 101.187 -3.642 -25.964 1.00 47.84 443 PRO A O 1
ATOM 3624 N N . PRO A 1 444 ? 101.690 -3.887 -28.140 1.00 43.84 444 PRO A N 1
ATOM 3625 C CA . PRO A 1 444 ? 102.142 -5.261 -27.982 1.00 43.84 444 PRO A CA 1
ATOM 3626 C C . PRO A 1 444 ? 103.431 -5.299 -27.153 1.00 43.84 444 PRO A C 1
ATOM 3628 O O . PRO A 1 444 ? 104.496 -4.874 -27.607 1.00 43.84 444 PRO A O 1
ATOM 3631 N N . LEU A 1 445 ? 103.350 -5.844 -25.937 1.00 40.00 445 LEU A N 1
ATOM 3632 C CA . LEU A 1 445 ? 104.528 -6.326 -25.222 1.00 40.00 445 LEU A CA 1
ATOM 3633 C C . LEU A 1 445 ? 105.158 -7.444 -26.062 1.00 40.00 445 LEU A C 1
ATOM 3635 O O . LEU A 1 445 ? 104.564 -8.498 -26.285 1.00 40.00 445 LEU A O 1
ATOM 3639 N N . ARG A 1 446 ? 106.362 -7.175 -26.573 1.00 43.94 446 ARG A N 1
ATOM 3640 C CA . ARG A 1 446 ? 107.211 -8.153 -27.252 1.00 43.94 446 ARG A CA 1
ATOM 3641 C C . ARG A 1 446 ? 107.584 -9.264 -26.273 1.00 43.94 446 ARG A C 1
ATOM 3643 O O . ARG A 1 446 ? 108.346 -8.991 -25.355 1.00 43.94 446 ARG A O 1
ATOM 3650 N N . THR A 1 447 ? 107.190 -10.497 -26.568 1.00 34.16 447 THR A N 1
ATOM 3651 C CA . THR A 1 447 ? 108.068 -11.673 -26.462 1.00 34.16 447 THR A CA 1
ATOM 3652 C C . THR A 1 447 ? 107.509 -12.832 -27.281 1.00 34.16 447 THR A C 1
ATOM 3654 O O . THR A 1 447 ? 106.307 -13.008 -27.445 1.00 34.16 447 THR A O 1
ATOM 3657 N N . GLN A 1 448 ? 108.450 -13.561 -27.869 1.00 35.28 448 GLN A N 1
ATOM 3658 C CA . GLN A 1 448 ? 108.289 -14.647 -28.822 1.00 35.28 448 GLN A CA 1
ATOM 3659 C C . GLN A 1 448 ? 107.569 -15.853 -28.208 1.00 35.28 448 GLN A C 1
ATOM 3661 O O . GLN A 1 448 ? 107.840 -16.229 -27.072 1.00 35.28 448 GLN A O 1
ATOM 3666 N N . GLY A 1 449 ? 106.713 -16.499 -28.997 1.00 33.09 449 GLY A N 1
ATOM 3667 C CA . GLY A 1 449 ? 106.096 -17.771 -28.636 1.00 33.09 449 GLY A CA 1
ATOM 3668 C C . GLY A 1 449 ? 104.775 -17.976 -29.361 1.00 33.09 449 GLY A C 1
ATOM 3669 O O . GLY A 1 449 ? 103.805 -17.264 -29.132 1.00 33.09 449 GLY A O 1
ATOM 3670 N N . HIS A 1 450 ? 104.757 -18.945 -30.264 1.00 43.75 450 HIS A N 1
ATOM 3671 C CA . HIS A 1 450 ? 103.587 -19.401 -30.998 1.00 43.75 450 HIS A CA 1
ATOM 3672 C C . HIS A 1 450 ? 102.498 -19.878 -30.015 1.00 43.75 450 HIS A C 1
ATOM 3674 O O . HIS A 1 450 ? 102.687 -20.889 -29.350 1.00 43.75 450 HIS A O 1
ATOM 3680 N N . HIS A 1 451 ? 101.370 -19.168 -29.916 1.00 34.28 451 HIS A N 1
ATOM 3681 C CA . HIS A 1 451 ? 100.112 -19.705 -29.384 1.00 34.28 451 HIS A CA 1
ATOM 3682 C C . HIS A 1 451 ? 98.924 -18.870 -29.895 1.00 34.28 451 HIS A C 1
ATOM 3684 O O . HIS A 1 451 ? 98.821 -17.691 -29.552 1.00 34.28 451 HIS A O 1
ATOM 3690 N N . PRO A 1 452 ? 97.968 -19.451 -30.642 1.00 38.84 452 PRO A N 1
ATOM 3691 C CA . PRO A 1 452 ? 96.737 -18.771 -31.053 1.00 38.84 452 PRO A CA 1
ATOM 3692 C C . PRO A 1 452 ? 95.708 -18.693 -29.901 1.00 38.84 452 PRO A C 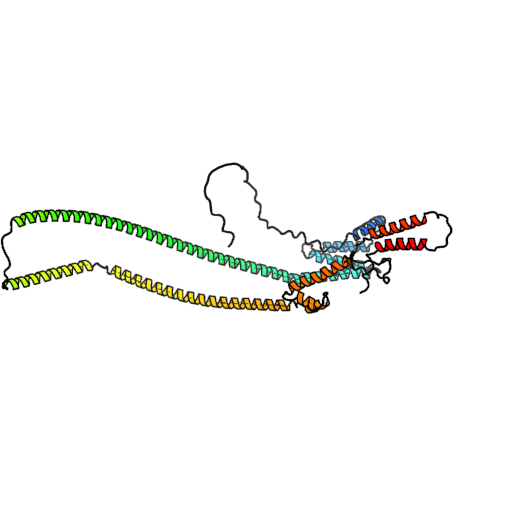1
ATOM 3694 O O . PRO A 1 452 ? 94.512 -18.793 -30.122 1.00 38.84 452 PRO A O 1
ATOM 3697 N N . GLY A 1 453 ? 96.159 -18.543 -28.649 1.00 44.53 453 GLY A N 1
ATOM 3698 C CA . GLY A 1 453 ? 95.311 -18.672 -27.454 1.00 44.53 453 GLY A CA 1
ATOM 3699 C C . GLY A 1 453 ? 94.873 -17.357 -26.799 1.00 44.53 453 GLY A C 1
ATOM 3700 O O . GLY A 1 453 ? 93.973 -17.362 -25.962 1.00 44.53 453 GLY A O 1
ATOM 3701 N N . ILE A 1 454 ? 95.474 -16.214 -27.150 1.00 44.41 454 ILE A N 1
ATOM 3702 C CA . ILE A 1 454 ? 95.202 -14.942 -26.447 1.00 44.41 454 ILE A CA 1
ATOM 3703 C C . ILE A 1 454 ? 93.972 -14.225 -27.031 1.00 44.41 454 ILE A C 1
ATOM 3705 O O . ILE A 1 454 ? 93.196 -13.631 -26.283 1.00 44.41 454 ILE A O 1
ATOM 3709 N N . GLN A 1 455 ? 93.717 -14.358 -28.338 1.00 42.84 455 GLN A N 1
ATOM 3710 C CA . GLN A 1 455 ? 92.500 -13.819 -28.956 1.00 42.84 455 GLN A CA 1
ATOM 3711 C C . GLN A 1 455 ? 91.257 -14.666 -28.640 1.00 42.84 455 GLN A C 1
ATOM 3713 O O . GLN A 1 455 ? 90.209 -14.084 -28.373 1.00 42.84 455 GLN A O 1
ATOM 3718 N N . GLU A 1 456 ? 91.361 -16.000 -28.562 1.00 42.53 456 GLU A N 1
ATOM 3719 C CA . GLU A 1 456 ? 90.238 -16.867 -28.160 1.00 42.53 456 GLU A CA 1
ATOM 3720 C C . GLU A 1 456 ? 89.868 -16.706 -26.681 1.00 42.53 456 GLU A C 1
ATOM 3722 O O . GLU A 1 456 ? 88.687 -16.614 -26.364 1.00 42.53 456 GLU A O 1
ATOM 3727 N N . SER A 1 457 ? 90.841 -16.573 -25.774 1.00 44.78 457 SER A N 1
ATOM 3728 C CA . SER A 1 457 ? 90.583 -16.312 -24.348 1.00 44.78 457 SER A CA 1
ATOM 3729 C C . SER A 1 457 ? 89.810 -15.001 -24.122 1.00 44.78 457 SER A C 1
ATOM 3731 O O . SER A 1 457 ? 88.831 -14.964 -23.370 1.00 44.78 457 SER A O 1
ATOM 3733 N N . ALA A 1 458 ? 90.183 -13.933 -24.836 1.00 48.62 458 ALA A N 1
ATOM 3734 C CA . ALA A 1 458 ? 89.527 -12.632 -24.738 1.00 48.62 458 ALA A CA 1
ATOM 3735 C C . ALA A 1 458 ? 88.133 -12.620 -25.392 1.00 48.62 458 ALA A C 1
ATOM 3737 O O . ALA A 1 458 ? 87.193 -12.072 -24.813 1.00 48.62 458 ALA A O 1
ATOM 3738 N N . LEU A 1 459 ? 87.964 -13.278 -26.547 1.00 47.59 459 LEU A N 1
ATOM 3739 C CA . LEU A 1 459 ? 86.657 -13.457 -27.194 1.00 47.59 459 LEU A CA 1
ATOM 3740 C C . LEU A 1 459 ? 85.729 -14.340 -26.356 1.00 47.59 459 LEU A C 1
ATOM 3742 O O . LEU A 1 459 ? 84.550 -14.025 -26.239 1.00 47.59 459 LEU A O 1
ATOM 3746 N N . VAL A 1 460 ? 86.244 -15.384 -25.704 1.00 51.69 460 VAL A N 1
ATOM 3747 C CA . VAL A 1 460 ? 85.481 -16.239 -24.783 1.00 51.69 460 VAL A CA 1
ATOM 3748 C C . VAL A 1 460 ? 85.109 -15.485 -23.503 1.00 51.69 460 VAL A C 1
ATOM 3750 O O . VAL A 1 460 ? 83.999 -15.672 -23.005 1.00 51.69 460 VAL A O 1
ATOM 3753 N N . ALA A 1 461 ? 85.955 -14.585 -22.991 1.00 50.47 461 ALA A N 1
ATOM 3754 C CA . ALA A 1 461 ? 85.640 -13.736 -21.838 1.00 50.47 461 ALA A CA 1
ATOM 3755 C C . ALA A 1 461 ? 84.597 -12.647 -22.167 1.00 50.47 461 ALA A C 1
ATOM 3757 O O . ALA A 1 461 ? 83.648 -12.451 -21.398 1.00 50.47 461 ALA A O 1
ATOM 3758 N N . LEU A 1 462 ? 84.715 -11.998 -23.333 1.00 50.12 462 LEU A N 1
ATOM 3759 C CA . LEU A 1 462 ? 83.752 -11.018 -23.853 1.00 50.12 462 LEU A CA 1
ATOM 3760 C C . LEU A 1 462 ? 82.413 -11.674 -24.217 1.00 50.12 462 LEU A C 1
ATOM 3762 O O . LEU A 1 462 ? 81.366 -11.169 -23.819 1.00 50.12 462 LEU A O 1
ATOM 3766 N N . MET A 1 463 ? 82.422 -12.842 -24.869 1.00 47.56 463 MET A N 1
ATOM 3767 C CA . MET A 1 463 ? 81.219 -13.635 -25.162 1.00 47.56 463 MET A CA 1
ATOM 3768 C C . MET A 1 463 ? 80.593 -14.206 -23.883 1.00 47.56 463 MET A C 1
ATOM 3770 O O . MET A 1 463 ? 79.376 -14.189 -23.744 1.00 47.56 463 MET A O 1
ATOM 3774 N N . SER A 1 464 ? 81.377 -14.640 -22.891 1.00 49.16 464 SER A N 1
ATOM 3775 C CA . SER A 1 464 ? 80.836 -15.122 -21.608 1.00 49.16 464 SER A CA 1
ATOM 3776 C C . SER A 1 464 ? 80.207 -14.002 -20.769 1.00 49.16 464 SER A C 1
ATOM 3778 O O . SER A 1 464 ? 79.241 -14.254 -20.043 1.00 49.16 464 SER A O 1
ATOM 3780 N N . ARG A 1 465 ? 80.701 -12.757 -20.869 1.00 50.50 465 ARG A N 1
ATOM 3781 C CA . ARG A 1 465 ? 80.074 -11.571 -20.250 1.00 50.50 465 ARG A CA 1
ATOM 3782 C C . ARG A 1 465 ? 78.858 -11.079 -21.036 1.00 50.50 465 ARG A C 1
ATOM 3784 O O . ARG A 1 465 ? 77.820 -10.835 -20.422 1.00 50.50 465 ARG A O 1
ATOM 3791 N N . ALA A 1 466 ? 78.947 -11.015 -22.364 1.00 45.44 466 ALA A N 1
ATOM 3792 C CA . ALA A 1 466 ? 77.832 -10.660 -23.239 1.00 45.44 466 ALA A CA 1
ATOM 3793 C C . ALA A 1 466 ? 76.679 -11.663 -23.102 1.00 45.44 466 ALA A C 1
ATOM 3795 O O . ALA A 1 466 ? 75.536 -11.259 -22.920 1.00 45.44 466 ALA A O 1
ATOM 3796 N N . VAL A 1 467 ? 76.961 -12.967 -23.033 1.00 47.94 467 VAL A N 1
ATOM 3797 C CA . VAL A 1 467 ? 75.931 -13.988 -22.806 1.00 47.94 467 VAL A CA 1
ATOM 3798 C C . VAL A 1 467 ? 75.405 -13.983 -21.368 1.00 47.94 467 VAL A C 1
ATOM 3800 O O . VAL A 1 467 ? 74.218 -14.232 -21.170 1.00 47.94 467 VAL A O 1
ATOM 3803 N N . LYS A 1 468 ? 76.202 -13.621 -20.349 1.00 45.94 468 LYS A N 1
ATOM 3804 C CA . LYS A 1 468 ? 75.666 -13.363 -18.993 1.00 45.94 468 LYS A CA 1
ATOM 3805 C C . LYS A 1 468 ? 74.647 -12.212 -18.967 1.00 45.94 468 LYS A C 1
ATOM 3807 O O . LYS A 1 468 ? 73.791 -12.203 -18.081 1.00 45.94 468 LYS A O 1
ATOM 3812 N N . LEU A 1 469 ? 74.716 -11.278 -19.920 1.00 45.12 469 LEU A N 1
ATOM 3813 C CA . LEU A 1 469 ? 73.822 -10.119 -20.045 1.00 45.12 469 LEU A CA 1
ATOM 3814 C C . LEU A 1 469 ? 72.680 -10.327 -21.061 1.00 45.12 469 LEU A C 1
ATOM 3816 O O . LEU A 1 469 ? 71.585 -9.815 -20.849 1.00 45.12 469 LEU A O 1
ATOM 3820 N N . GLN A 1 470 ? 72.873 -11.157 -22.090 1.00 42.09 470 GLN A N 1
ATOM 3821 C CA . GLN A 1 470 ? 71.891 -11.471 -23.142 1.00 42.09 470 GLN A CA 1
ATOM 3822 C C . GLN A 1 470 ? 70.885 -12.575 -22.748 1.00 42.09 470 GLN A C 1
ATOM 3824 O O . GLN A 1 470 ? 70.146 -13.087 -23.588 1.00 42.09 470 GLN A O 1
ATOM 3829 N N . ARG A 1 471 ? 70.794 -12.919 -21.453 1.00 50.44 471 ARG A N 1
ATOM 3830 C CA . ARG A 1 471 ? 69.832 -13.887 -20.878 1.00 50.44 471 ARG A CA 1
ATOM 3831 C C . ARG A 1 471 ? 68.375 -13.390 -20.853 1.00 50.44 471 ARG A C 1
ATOM 3833 O O . ARG A 1 471 ? 67.695 -13.548 -19.843 1.00 50.44 471 ARG A O 1
ATOM 3840 N N . SER A 1 472 ? 67.887 -12.738 -21.909 1.00 48.62 472 SER A N 1
ATOM 3841 C CA . SER A 1 472 ? 66.521 -12.185 -21.898 1.00 48.62 472 SER A CA 1
ATOM 3842 C C . SER A 1 472 ? 65.772 -12.094 -23.232 1.00 48.62 472 SER A C 1
ATOM 3844 O O . SER A 1 472 ? 64.640 -11.624 -23.208 1.00 48.62 472 SER A O 1
ATOM 3846 N N . SER A 1 473 ? 66.298 -12.540 -24.383 1.00 39.97 473 SER A N 1
ATOM 3847 C CA . SER A 1 473 ? 65.612 -12.225 -25.658 1.00 39.97 473 SER A CA 1
ATOM 3848 C C . SER A 1 473 ? 65.391 -13.344 -26.679 1.00 39.97 473 SER A C 1
ATOM 3850 O O . SER A 1 473 ? 64.803 -13.065 -27.720 1.00 39.97 473 SER A O 1
ATOM 3852 N N . SER A 1 474 ? 65.777 -14.599 -26.439 1.00 37.31 474 SER A N 1
ATOM 3853 C CA . SER A 1 474 ? 65.630 -15.643 -27.473 1.00 37.31 474 SER A CA 1
ATOM 3854 C C . SER A 1 474 ? 65.222 -17.012 -26.924 1.00 37.31 474 SER A C 1
ATOM 3856 O O . SER A 1 474 ? 66.002 -17.950 -26.947 1.00 37.31 474 SER A O 1
ATOM 3858 N N . CYS A 1 475 ? 63.984 -17.139 -26.436 1.00 35.41 475 CYS A N 1
ATOM 3859 C CA . CYS A 1 475 ? 63.303 -18.441 -26.299 1.00 35.41 475 CYS A CA 1
ATOM 3860 C C . CYS A 1 475 ? 61.764 -18.302 -26.260 1.00 35.41 475 CYS A C 1
ATOM 3862 O O . CYS A 1 475 ? 61.092 -18.979 -25.496 1.00 35.41 475 CYS A O 1
ATOM 3864 N N . CYS A 1 476 ? 61.187 -17.411 -27.078 1.00 32.50 476 CYS A N 1
ATOM 3865 C CA . CYS A 1 476 ? 59.724 -17.314 -27.252 1.00 32.50 476 CYS A CA 1
ATOM 3866 C C . CYS A 1 476 ? 59.270 -17.521 -28.708 1.00 32.50 476 CYS A C 1
ATOM 3868 O O . CYS A 1 476 ? 58.208 -17.043 -29.093 1.00 32.50 476 CYS A O 1
ATOM 3870 N N . LYS A 1 477 ? 60.062 -18.201 -29.545 1.00 31.39 477 LYS A N 1
ATOM 3871 C CA . LYS A 1 477 ? 59.654 -18.561 -30.914 1.00 31.39 477 LYS A CA 1
ATOM 3872 C C . LYS A 1 477 ? 60.089 -19.984 -31.262 1.00 31.39 477 LYS A C 1
ATOM 3874 O O . LYS A 1 477 ? 61.009 -20.165 -32.047 1.00 31.39 477 LYS A O 1
ATOM 3879 N N . SER A 1 478 ? 59.433 -20.956 -30.638 1.00 28.81 478 SER A N 1
ATOM 3880 C CA . SER A 1 478 ? 59.213 -22.309 -31.169 1.00 28.81 478 SER A CA 1
ATOM 3881 C C . SER A 1 478 ? 58.297 -23.054 -30.190 1.00 28.81 478 SER A C 1
ATOM 3883 O O . SER A 1 478 ? 58.777 -23.721 -29.272 1.00 28.81 478 SER A O 1
ATOM 3885 N N . SER A 1 479 ? 56.989 -22.845 -30.348 1.00 31.41 479 SER A N 1
ATOM 3886 C CA . SER A 1 479 ? 55.986 -23.882 -30.086 1.00 31.41 479 SER A CA 1
ATOM 3887 C C . SER A 1 479 ? 55.706 -24.585 -31.399 1.00 31.41 479 SER A C 1
ATOM 3889 O O . SER A 1 479 ? 55.721 -23.866 -32.429 1.00 31.41 479 SER A O 1
#

Foldseek 3Di:
DPDPPDDDDDDDDDDDDDDDDDDDDDDDDDDDDPDDPPPPPPPPDDDPCPVVVVVVVVVVVVCPVPPPPDDDDPLVVVLVVQLVVLLVPDDCPDPCNVVSSVPSVVVSLVVVLVPDDPCNVVSVVVVVVVVVVVVVVVVVVVVCVVVVVVVVVVVVVVVVVVVVVVVVVVVVVVVVVVVVVVVVVVVVVVVVVVVVVVVVVVVVVVVVVVVVVVVVVVVVVVVVVVVVVVVVVVVVCVVDPDDDDDDDDCDVVVVVVVVVVVVVVVVVVVVVVVVCCVVVVVPDDVVNVVVVVVVVVVVVVVVVVVVVVVVVVVVVVVVVVVVVVVVVVVVVVVVVVVVVVVCVVDPQPPLQCLQVVAPPGDVVSCVLPPPDDSVVSVVSSCCRVVVVVVVVQFKDAQPAQDPPDPPLRHDHGIGTAPPADPVRVVVVVVVLVVVVVVVVPDDDDDDDDDDPVPVVVVVCVSSSVVSVVVSHDPDPPDD

InterPro domains:
  IPR032755 Translin-associated factor X-interacting protein 1, N-terminal [PF15739] (80-191)